Protein AF-A0A1X2HE19-F1 (afdb_monomer)

Radius of gyration: 23.93 Å; Cα contacts (8 Å, |Δi|>4): 903; chains: 1; bounding box: 71×48×70 Å

Solvent-accessible surface area (backbone atoms only — not comparable to full-atom values): 23958 Å² total; per-residue (Å²): 140,85,80,63,78,54,92,77,69,49,87,85,75,61,61,49,36,30,41,37,40,36,39,21,33,46,79,24,48,78,28,64,22,38,62,65,72,67,42,97,65,49,53,50,62,40,87,86,43,66,43,33,35,40,36,59,30,39,62,83,39,67,67,48,35,49,52,50,52,54,48,50,53,51,51,50,53,29,53,79,64,68,68,48,44,76,71,83,52,77,93,72,54,71,78,78,62,68,63,93,85,74,73,90,79,91,65,84,80,77,82,79,57,71,25,74,56,49,67,76,40,44,35,34,41,31,22,21,20,38,58,47,43,37,49,51,52,53,49,51,40,57,77,69,66,52,66,54,92,50,33,35,50,34,77,37,48,64,38,11,72,42,89,53,87,73,69,65,43,45,76,94,41,48,44,44,50,46,54,53,47,50,47,35,47,30,18,31,60,17,52,36,40,30,29,34,37,40,42,33,18,72,29,29,37,52,50,75,57,95,70,71,77,30,46,61,48,78,46,74,36,59,40,38,37,30,41,28,51,60,6,49,32,45,39,54,26,55,70,63,65,53,98,42,44,70,55,36,55,48,43,45,47,51,38,44,45,46,38,70,78,72,62,57,74,62,54,45,46,80,48,32,39,28,35,33,41,96,91,38,72,60,29,31,44,46,89,85,55,82,91,45,20,23,50,70,62,59,14,24,26,35,40,38,31,35,45,50,60,50,93,95,40,94,46,48,56,71,83,43,41,81,40,47,59,77,34,43,41,69,56,49,68,54,41,23,78,90,68,60,69,89,84,39,38,60,69,64,45,37,39,35,33,35,31,52,44,67,68,44,52,53,33,44,79,69,72,47,64,78,50,39,20,49,54,33,51,45,56,61,54,32,30,46,34,35,42,89,64,95,61,78,49,77,44,29,29,22,44,30,85,40,32,34,41,22,32,36,48,42,37,40,36,42,34,76,66,49,74,37,36,23,67,24,46,52,50,98,89,50,69,30,67,52,24,56,39,44,75,67,45,72,90,65,87,123

Structure (mmCIF, N/CA/C/O backbone):
data_AF-A0A1X2HE19-F1
#
_entry.id   AF-A0A1X2HE19-F1
#
loop_
_atom_site.group_PDB
_atom_site.id
_atom_site.type_symbol
_atom_site.label_atom_id
_atom_site.label_alt_id
_atom_site.label_comp_id
_atom_site.label_asym_id
_atom_site.label_entity_id
_atom_site.label_seq_id
_atom_site.pdbx_PDB_ins_code
_atom_site.Cartn_x
_atom_site.Cartn_y
_atom_site.Cartn_z
_atom_site.occupancy
_atom_site.B_iso_or_equiv
_atom_site.auth_seq_id
_atom_site.auth_comp_id
_atom_site.auth_asym_id
_atom_site.auth_atom_id
_atom_site.pdbx_PDB_model_num
ATOM 1 N N . MET A 1 1 ? -1.236 8.779 -35.792 1.00 37.88 1 MET A N 1
ATOM 2 C CA . MET A 1 1 ? 0.103 9.078 -35.243 1.00 37.88 1 MET A CA 1
ATOM 3 C C . MET A 1 1 ? 0.661 7.766 -34.725 1.00 37.88 1 MET A C 1
ATOM 5 O O . MET A 1 1 ? 0.104 7.228 -33.783 1.00 37.88 1 MET A O 1
ATOM 9 N N . GLY A 1 2 ? 1.610 7.169 -35.448 1.00 41.38 2 GLY A N 1
ATOM 10 C CA . GLY A 1 2 ? 2.007 5.766 -35.292 1.00 41.38 2 GLY A CA 1
ATOM 11 C C . GLY A 1 2 ? 3.521 5.604 -35.258 1.00 41.38 2 GLY A C 1
ATOM 12 O O . GLY A 1 2 ? 4.092 5.027 -36.173 1.00 41.38 2 GLY A O 1
ATOM 13 N N . THR A 1 3 ? 4.150 6.131 -34.211 1.00 40.62 3 THR A N 1
ATOM 14 C CA . THR A 1 3 ? 5.570 5.918 -33.880 1.00 40.62 3 THR A CA 1
ATOM 15 C C . THR A 1 3 ? 5.697 5.114 -32.587 1.00 40.62 3 THR A C 1
ATOM 17 O O . THR A 1 3 ? 6.531 5.402 -31.738 1.00 40.62 3 THR A O 1
ATOM 20 N N . SER A 1 4 ? 4.820 4.125 -32.402 1.00 49.97 4 SER A N 1
ATOM 21 C CA . SER A 1 4 ? 5.060 3.067 -31.424 1.00 49.97 4 SER A CA 1
ATOM 22 C C . SER A 1 4 ? 6.095 2.132 -32.042 1.00 49.97 4 SER A C 1
ATOM 24 O O . SER A 1 4 ? 5.917 1.712 -33.190 1.00 49.97 4 SER A O 1
ATOM 26 N N . VAL A 1 5 ? 7.177 1.848 -31.311 1.00 55.81 5 VAL A N 1
ATOM 27 C CA . VAL A 1 5 ? 8.105 0.763 -31.650 1.00 55.81 5 VAL A CA 1
ATOM 28 C C . VAL A 1 5 ? 7.246 -0.480 -31.842 1.00 55.81 5 VAL A C 1
ATOM 30 O O . VAL A 1 5 ? 6.635 -0.982 -30.898 1.00 55.81 5 VAL A O 1
ATOM 33 N N . ARG A 1 6 ? 7.100 -0.929 -33.092 1.00 59.41 6 ARG A N 1
ATOM 34 C CA . ARG A 1 6 ? 6.286 -2.107 -33.373 1.00 59.41 6 ARG A CA 1
ATOM 35 C C . ARG A 1 6 ? 6.985 -3.266 -32.683 1.00 59.41 6 ARG A C 1
ATOM 37 O O . ARG A 1 6 ? 8.125 -3.559 -33.013 1.00 59.41 6 ARG A O 1
ATOM 44 N N . LEU A 1 7 ? 6.278 -3.978 -31.806 1.00 58.81 7 LEU A N 1
ATOM 45 C CA . LEU A 1 7 ? 6.754 -5.235 -31.204 1.00 58.81 7 LEU A CA 1
ATOM 46 C C . LEU A 1 7 ? 7.235 -6.266 -32.248 1.00 58.81 7 LEU A C 1
ATOM 48 O O . LEU A 1 7 ? 7.835 -7.268 -31.883 1.00 58.81 7 LEU A O 1
ATOM 52 N N . GLN A 1 8 ? 6.938 -6.039 -33.531 1.00 55.69 8 GLN A N 1
ATOM 53 C CA . GLN A 1 8 ? 7.303 -6.871 -34.671 1.00 55.69 8 GLN A CA 1
ATOM 54 C C . GLN A 1 8 ? 8.644 -6.493 -35.326 1.00 55.69 8 GLN A C 1
ATOM 56 O O . GLN A 1 8 ? 9.183 -7.321 -36.056 1.00 55.69 8 GLN A O 1
ATOM 61 N N . ASP A 1 9 ? 9.212 -5.309 -35.064 1.00 53.31 9 ASP A N 1
ATOM 62 C CA . ASP A 1 9 ? 10.510 -4.893 -35.624 1.00 53.31 9 ASP A CA 1
ATOM 63 C C . ASP A 1 9 ? 11.651 -5.498 -34.784 1.00 53.31 9 ASP A C 1
ATOM 65 O O . ASP A 1 9 ? 12.297 -4.852 -33.961 1.00 53.31 9 ASP A O 1
ATOM 69 N N . THR A 1 10 ? 11.768 -6.828 -34.864 1.00 49.84 10 THR A N 1
ATOM 70 C CA . THR A 1 10 ? 12.533 -7.648 -33.906 1.00 49.84 10 THR A CA 1
ATOM 71 C C . THR A 1 10 ? 13.902 -8.105 -34.389 1.00 49.84 10 THR A C 1
ATOM 73 O O . THR A 1 10 ? 14.640 -8.697 -33.602 1.00 49.84 10 THR A O 1
ATOM 76 N N . GLU A 1 11 ? 14.239 -7.868 -35.655 1.00 53.44 11 GLU A N 1
ATOM 77 C CA . GLU A 1 11 ? 15.445 -8.439 -36.266 1.00 53.44 11 GLU A CA 1
ATOM 78 C C . GLU A 1 11 ? 16.654 -7.495 -36.215 1.00 53.44 11 GLU A C 1
ATOM 80 O O . GLU A 1 11 ? 17.788 -7.966 -36.204 1.00 53.44 11 GLU A O 1
ATOM 85 N N . THR A 1 12 ? 16.441 -6.179 -36.125 1.00 54.00 12 THR A N 1
ATOM 86 C CA . THR A 1 12 ? 17.505 -5.170 -36.286 1.00 54.00 12 THR A CA 1
ATOM 87 C C . THR A 1 12 ? 17.954 -4.498 -34.985 1.00 54.00 12 THR A C 1
ATOM 89 O O . THR A 1 12 ? 19.130 -4.167 -34.869 1.00 54.00 12 THR A O 1
ATOM 92 N N . GLU A 1 13 ? 17.081 -4.335 -33.980 1.00 58.00 13 GLU A N 1
ATOM 93 C CA . GLU A 1 13 ? 17.394 -3.570 -32.749 1.00 58.00 13 GLU A CA 1
ATOM 94 C C . GLU A 1 13 ? 17.429 -4.397 -31.447 1.00 58.00 13 GLU A C 1
ATOM 96 O O . GLU A 1 13 ? 17.507 -3.841 -30.351 1.00 58.00 13 GLU A O 1
ATOM 101 N N . GLY A 1 14 ? 17.401 -5.730 -31.525 1.00 74.81 14 GLY A N 1
ATOM 102 C CA . GLY A 1 14 ? 17.347 -6.606 -30.347 1.00 74.81 14 GLY A CA 1
ATOM 103 C C . GLY A 1 14 ? 15.994 -6.533 -29.625 1.00 74.81 14 GLY A C 1
ATOM 104 O O . GLY A 1 14 ? 15.324 -5.501 -29.598 1.00 74.81 14 GLY A O 1
ATOM 105 N N . ARG A 1 15 ? 15.526 -7.648 -29.062 1.00 82.75 15 ARG A N 1
ATOM 106 C CA . ARG A 1 15 ? 14.266 -7.679 -28.299 1.00 82.75 15 ARG A CA 1
ATOM 107 C C . ARG A 1 15 ? 14.507 -7.172 -26.872 1.00 82.75 15 ARG A C 1
ATOM 109 O O . ARG A 1 15 ? 15.543 -7.517 -26.305 1.00 82.75 15 ARG A O 1
ATOM 116 N N . PRO A 1 16 ? 13.579 -6.402 -26.275 1.00 92.38 16 PRO A N 1
ATOM 117 C CA . PRO A 1 16 ? 13.706 -6.036 -24.875 1.00 92.38 16 PRO A CA 1
ATOM 118 C C . PRO A 1 16 ? 13.546 -7.288 -24.006 1.00 92.38 16 PRO A C 1
ATOM 120 O O . PRO A 1 16 ? 12.752 -8.186 -24.311 1.00 92.38 16 PRO A O 1
ATOM 123 N N . SER A 1 17 ? 14.320 -7.332 -22.927 1.00 93.56 17 SER A N 1
ATOM 124 C CA . SER A 1 17 ? 14.282 -8.406 -21.932 1.00 93.56 17 SER A CA 1
ATOM 125 C C . SER A 1 17 ? 13.536 -7.981 -20.668 1.00 93.56 17 SER A C 1
ATOM 127 O O . SER A 1 17 ? 13.131 -8.846 -19.897 1.00 93.56 17 SER A O 1
ATOM 129 N N . ILE A 1 18 ? 13.365 -6.672 -20.447 1.00 96.00 18 ILE A N 1
ATOM 130 C CA . ILE A 1 18 ? 12.625 -6.095 -19.321 1.00 96.00 18 ILE A CA 1
ATOM 131 C C . ILE A 1 18 ? 11.594 -5.099 -19.852 1.00 96.00 18 ILE A C 1
ATOM 133 O O . ILE A 1 18 ? 11.911 -4.248 -20.683 1.00 96.00 18 ILE A O 1
ATOM 137 N N . TYR A 1 19 ? 10.378 -5.183 -19.326 1.00 97.69 19 TYR A N 1
ATOM 138 C CA . TYR A 1 19 ? 9.265 -4.289 -19.619 1.00 97.69 19 TYR A CA 1
ATOM 139 C C . TYR A 1 19 ? 8.879 -3.547 -18.344 1.00 97.69 19 TYR A C 1
ATOM 141 O O . TYR A 1 19 ? 8.561 -4.166 -17.328 1.00 97.69 19 TYR A O 1
ATOM 149 N N . LEU A 1 20 ? 8.924 -2.220 -18.405 1.00 97.56 20 LEU A N 1
ATOM 150 C CA . LEU A 1 20 ? 8.573 -1.312 -17.327 1.00 97.56 20 LEU A CA 1
ATOM 151 C C . LEU A 1 20 ? 7.322 -0.520 -17.710 1.00 97.56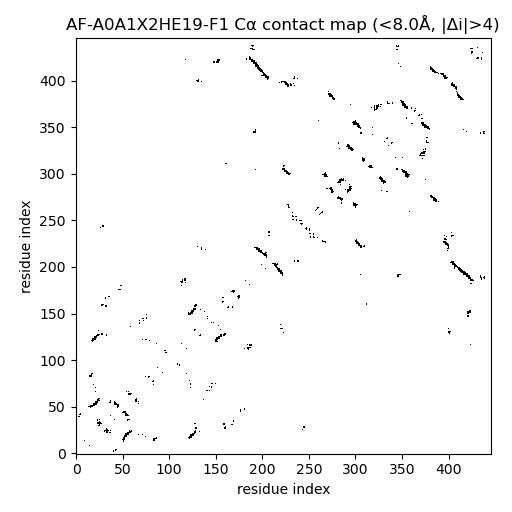 20 LEU A C 1
ATOM 153 O O . LEU A 1 20 ? 7.382 0.361 -18.559 1.00 97.56 20 LEU A O 1
ATOM 157 N N . PHE A 1 21 ? 6.216 -0.796 -17.032 1.00 98.19 21 PHE A N 1
ATOM 158 C CA . PHE A 1 21 ? 4.960 -0.066 -17.161 1.00 98.19 21 PHE A CA 1
ATOM 159 C C . PHE A 1 21 ? 4.840 0.947 -16.025 1.00 98.19 21 PHE A C 1
ATOM 161 O O . PHE A 1 21 ? 4.931 0.576 -14.858 1.00 98.19 21 PHE A O 1
ATOM 168 N N . ILE A 1 22 ? 4.619 2.221 -16.334 1.00 96.94 22 ILE A N 1
ATOM 169 C CA . ILE A 1 22 ? 4.455 3.291 -15.348 1.00 96.94 22 ILE A CA 1
ATOM 170 C C . ILE A 1 22 ? 3.035 3.841 -15.455 1.00 96.94 22 ILE A C 1
ATOM 172 O O . ILE A 1 22 ? 2.720 4.596 -16.371 1.00 96.94 22 ILE A O 1
ATOM 176 N N . PHE A 1 23 ? 2.184 3.510 -14.487 1.00 97.19 23 PHE A N 1
ATOM 177 C CA . PHE A 1 23 ? 0.849 4.090 -14.368 1.00 97.19 23 PHE A CA 1
ATOM 178 C C . PHE A 1 23 ? 0.913 5.377 -13.555 1.00 97.19 23 PHE A C 1
ATOM 180 O O . PHE A 1 23 ? 1.216 5.375 -12.359 1.00 97.19 23 PHE A O 1
ATOM 187 N N . VAL A 1 24 ? 0.614 6.491 -14.207 1.00 95.25 24 VAL A N 1
ATOM 188 C CA . VAL A 1 24 ? 0.757 7.831 -13.653 1.00 95.25 24 VAL A CA 1
ATOM 189 C C . VAL A 1 24 ? -0.608 8.420 -13.340 1.00 95.25 24 VAL A C 1
ATOM 191 O O . VAL A 1 24 ? -1.510 8.430 -14.176 1.00 95.25 24 VAL A O 1
ATOM 194 N N . ASN A 1 25 ? -0.741 8.981 -12.140 1.00 93.25 25 ASN A N 1
ATOM 195 C CA . ASN A 1 25 ? -1.848 9.861 -11.796 1.00 93.25 25 ASN A CA 1
ATOM 196 C C . ASN A 1 25 ? -1.410 11.324 -11.984 1.00 93.25 25 ASN A C 1
ATOM 198 O O . ASN A 1 25 ? -0.738 11.876 -11.103 1.00 93.25 25 ASN A O 1
ATOM 202 N N . PRO A 1 26 ? -1.810 11.998 -13.081 1.00 91.56 26 PRO A N 1
ATOM 203 C CA . PRO A 1 26 ? -1.364 13.361 -13.374 1.00 91.56 26 PRO A CA 1
ATOM 204 C C . PRO A 1 26 ? -1.900 14.400 -12.375 1.00 91.56 26 PRO A C 1
ATOM 206 O O . PRO A 1 26 ? -1.439 15.541 -12.354 1.00 91.56 26 PRO A O 1
ATOM 209 N N . LEU A 1 27 ? -2.867 14.028 -11.528 1.00 88.00 27 LEU A N 1
ATOM 210 C CA . LEU A 1 27 ? -3.454 14.897 -10.508 1.00 88.00 27 LEU A CA 1
ATOM 211 C C . LEU A 1 27 ? -2.837 14.703 -9.114 1.00 88.00 27 LEU A C 1
ATOM 213 O O . LEU A 1 27 ? -3.193 15.439 -8.188 1.00 88.00 27 LEU A O 1
ATOM 217 N N . SER A 1 28 ? -1.932 13.735 -8.946 1.00 83.62 28 SER A N 1
ATOM 218 C CA . SER A 1 28 ? -1.296 13.452 -7.659 1.00 83.62 28 SER A CA 1
ATOM 219 C C . SER A 1 28 ? -0.286 14.534 -7.255 1.00 83.62 28 SER A C 1
ATOM 221 O O . SER A 1 28 ? 0.379 15.129 -8.101 1.00 83.62 28 SER A O 1
ATOM 223 N N . GLY A 1 29 ? -0.151 14.783 -5.947 1.00 77.06 29 GLY A N 1
ATOM 224 C CA . GLY A 1 29 ? 0.888 15.650 -5.381 1.00 77.06 29 GLY A CA 1
ATOM 225 C C . GLY A 1 29 ? 0.922 17.074 -5.960 1.00 77.06 29 GLY A C 1
ATOM 226 O O . GLY A 1 29 ? -0.036 17.844 -5.851 1.00 77.06 29 GLY A O 1
ATOM 227 N N . ASP A 1 30 ? 2.071 17.451 -6.521 1.00 75.50 30 ASP A N 1
ATOM 228 C CA . ASP A 1 30 ? 2.315 18.702 -7.253 1.00 75.50 30 ASP A CA 1
ATOM 229 C C . ASP A 1 30 ? 2.102 18.572 -8.770 1.00 75.50 30 ASP A C 1
ATOM 231 O O . ASP A 1 30 ? 2.452 19.488 -9.511 1.00 75.50 30 ASP A O 1
ATOM 235 N N . ARG A 1 31 ? 1.459 17.484 -9.213 1.00 85.38 31 ARG A N 1
ATOM 236 C CA . ARG A 1 31 ? 1.156 17.161 -10.612 1.00 85.38 31 ARG A CA 1
ATOM 237 C C . ARG A 1 31 ? 2.386 16.910 -11.479 1.00 85.38 31 ARG A C 1
ATOM 239 O O . ARG A 1 31 ? 2.287 17.006 -12.696 1.00 85.38 31 ARG A O 1
ATOM 246 N N . LYS A 1 32 ? 3.520 16.524 -10.889 1.00 83.50 32 LYS A N 1
ATOM 247 C CA . LYS A 1 32 ? 4.721 16.118 -11.645 1.00 83.50 32 LYS A CA 1
ATOM 248 C C . LYS A 1 32 ? 4.478 14.969 -12.616 1.00 83.50 32 LYS A C 1
ATOM 250 O O . LYS A 1 32 ? 5.073 14.937 -13.684 1.00 83.50 32 LYS A O 1
ATOM 255 N N . GLY A 1 33 ? 3.550 14.070 -12.288 1.00 87.62 33 GLY A N 1
ATOM 256 C CA . GLY A 1 33 ? 3.113 13.025 -13.210 1.00 87.62 33 GLY A CA 1
ATOM 257 C C . GLY A 1 33 ? 2.524 13.562 -14.522 1.00 87.62 33 GLY A C 1
ATOM 258 O O . GLY A 1 33 ? 2.581 12.883 -15.539 1.00 87.62 33 GLY A O 1
ATOM 259 N N . SER A 1 34 ? 2.009 14.796 -14.540 1.00 90.56 34 SER A N 1
ATOM 260 C CA . SER A 1 34 ? 1.497 15.415 -15.764 1.00 90.56 34 SER A CA 1
ATOM 261 C C . SER A 1 34 ? 2.574 15.502 -16.844 1.00 90.56 34 SER A C 1
ATOM 263 O O . SER A 1 34 ? 2.266 15.260 -18.005 1.00 90.56 34 SER A O 1
ATOM 265 N N . ASP A 1 35 ? 3.826 15.790 -16.489 1.00 90.38 35 ASP A N 1
ATOM 266 C CA . ASP A 1 35 ? 4.897 15.947 -17.477 1.00 90.38 35 ASP A CA 1
ATOM 267 C C . ASP A 1 35 ? 5.185 14.629 -18.218 1.00 90.38 35 ASP A C 1
ATOM 269 O O . ASP A 1 35 ? 5.453 14.649 -19.417 1.00 90.38 35 ASP A O 1
ATOM 273 N N . LEU A 1 36 ? 5.044 13.483 -17.538 1.00 91.62 36 LEU A N 1
ATOM 274 C CA . LEU A 1 36 ? 5.184 12.151 -18.140 1.00 91.62 36 LEU A CA 1
ATOM 275 C C . LEU A 1 36 ? 4.089 11.878 -19.181 1.00 91.62 36 LEU A C 1
ATOM 277 O O . LEU A 1 36 ? 4.380 11.446 -20.293 1.00 91.62 36 LEU A O 1
ATOM 281 N N . ILE A 1 37 ? 2.833 12.191 -18.854 1.00 94.94 37 ILE A N 1
ATOM 282 C CA . ILE A 1 37 ? 1.692 11.934 -19.750 1.00 94.94 37 ILE A CA 1
ATOM 283 C C . ILE A 1 37 ? 1.721 12.824 -21.004 1.00 94.94 37 ILE A C 1
ATOM 285 O O . ILE A 1 37 ? 1.173 12.458 -22.039 1.00 94.94 37 ILE A O 1
ATOM 289 N N . HIS A 1 38 ? 2.388 13.980 -20.951 1.00 93.88 38 HIS A N 1
ATOM 290 C CA . HIS A 1 38 ? 2.512 14.884 -22.102 1.00 93.88 38 HIS A CA 1
ATOM 291 C C . HIS A 1 38 ? 3.786 14.655 -22.926 1.00 93.88 38 HIS A C 1
ATOM 293 O O . HIS A 1 38 ? 4.070 15.435 -23.840 1.00 93.88 38 HIS A O 1
ATOM 299 N N . LEU A 1 39 ? 4.561 13.604 -22.636 1.00 92.94 39 LEU A N 1
ATOM 300 C CA . LEU A 1 39 ? 5.693 13.242 -23.479 1.00 92.94 39 LEU A CA 1
ATOM 301 C C . LEU A 1 39 ? 5.219 12.930 -24.909 1.00 92.94 39 LEU A C 1
ATOM 303 O O . LEU A 1 39 ? 4.229 12.214 -25.086 1.00 92.94 39 LEU A O 1
ATOM 307 N N . PRO A 1 40 ? 5.940 13.398 -25.947 1.00 92.56 40 PRO A N 1
ATOM 308 C CA . PRO A 1 40 ? 5.617 13.069 -27.337 1.00 92.56 40 PRO A CA 1
ATOM 309 C C . PRO A 1 40 ? 5.687 11.567 -27.648 1.00 92.56 40 PRO A C 1
ATOM 311 O O . PRO A 1 40 ? 5.136 11.117 -28.650 1.00 92.56 40 PRO A O 1
ATOM 314 N N . ILE A 1 41 ? 6.405 10.806 -26.817 1.00 91.25 41 ILE A N 1
ATOM 315 C CA . ILE A 1 41 ? 6.626 9.369 -26.952 1.00 91.25 41 ILE A CA 1
ATOM 316 C C . ILE A 1 41 ? 6.348 8.728 -25.590 1.00 91.25 41 ILE A C 1
ATOM 318 O O . ILE A 1 41 ? 7.021 9.050 -24.615 1.00 91.25 41 ILE A O 1
ATOM 322 N N . GLN A 1 42 ? 5.375 7.816 -25.545 1.00 94.56 42 GLN A N 1
ATOM 323 C CA . GLN A 1 42 ? 4.987 7.071 -24.336 1.00 94.56 42 GLN A CA 1
ATOM 324 C C . GLN A 1 42 ? 5.595 5.657 -24.285 1.00 94.56 42 GLN A C 1
ATOM 326 O O . GLN A 1 42 ? 5.489 4.983 -23.270 1.00 94.56 42 GLN A O 1
ATOM 331 N N . HIS A 1 43 ? 6.233 5.215 -25.377 1.00 94.50 43 HIS A N 1
ATOM 332 C CA . HIS A 1 43 ? 6.841 3.891 -25.529 1.00 94.50 43 HIS A CA 1
ATOM 333 C C . HIS A 1 43 ? 8.257 4.068 -26.069 1.00 94.50 43 HIS A C 1
ATOM 335 O O . HIS A 1 43 ? 8.434 4.464 -27.224 1.00 94.50 43 HIS A O 1
ATOM 341 N N . PHE A 1 44 ? 9.268 3.811 -25.249 1.00 94.31 44 PHE A N 1
ATOM 342 C CA . PHE A 1 44 ? 10.662 4.013 -25.639 1.00 94.31 44 PHE A CA 1
ATOM 343 C C . PHE A 1 44 ? 11.590 3.043 -24.914 1.00 94.31 44 PHE A C 1
ATOM 345 O O . PHE A 1 44 ? 11.208 2.382 -23.951 1.00 94.31 44 PHE A O 1
ATOM 352 N N . ARG A 1 45 ? 12.831 2.952 -25.390 1.00 92.69 45 ARG A N 1
ATOM 353 C CA . ARG A 1 45 ? 13.902 2.217 -24.716 1.00 92.69 45 ARG A CA 1
ATOM 354 C C . ARG A 1 45 ? 14.864 3.186 -24.060 1.00 92.69 45 ARG A C 1
ATOM 356 O O . ARG A 1 45 ? 15.071 4.292 -24.562 1.00 92.69 45 ARG A O 1
ATOM 363 N N . LEU A 1 46 ? 15.455 2.762 -22.952 1.00 91.38 46 LEU A N 1
ATOM 364 C CA . LEU A 1 46 ? 16.500 3.541 -22.298 1.00 91.38 46 LEU A CA 1
ATOM 365 C C . LEU A 1 46 ? 17.797 3.432 -23.097 1.00 91.38 46 LEU A C 1
ATOM 367 O O . LEU A 1 46 ? 18.157 2.360 -23.578 1.00 91.38 46 LEU A O 1
ATOM 371 N N . ARG A 1 47 ? 18.526 4.541 -23.221 1.00 89.56 47 ARG A N 1
ATOM 372 C CA . ARG A 1 47 ? 19.803 4.572 -23.940 1.00 89.56 47 ARG A CA 1
ATOM 373 C C . ARG A 1 47 ? 20.878 3.824 -23.156 1.00 89.56 47 ARG A C 1
ATOM 375 O O . ARG A 1 47 ? 21.676 3.106 -23.749 1.00 89.56 47 ARG A O 1
ATOM 382 N N . ARG A 1 48 ? 20.895 3.993 -21.830 1.00 88.38 48 ARG A N 1
ATOM 383 C CA . ARG A 1 48 ? 21.820 3.311 -20.907 1.00 88.38 48 ARG A CA 1
ATOM 384 C C . ARG A 1 48 ? 21.453 1.843 -20.700 1.00 88.38 48 ARG A C 1
ATOM 386 O O . ARG A 1 48 ? 22.332 1.021 -20.480 1.00 88.38 48 ARG A O 1
ATOM 393 N N . LEU A 1 49 ? 20.170 1.505 -20.820 1.00 89.94 49 LEU A N 1
ATOM 394 C CA . LEU A 1 49 ? 19.650 0.153 -20.622 1.00 89.94 49 LEU A CA 1
ATOM 395 C C . LEU A 1 49 ? 18.776 -0.266 -21.821 1.00 89.94 49 LEU A C 1
ATOM 397 O O . LEU A 1 49 ? 17.555 -0.336 -21.690 1.00 89.94 49 LEU A O 1
ATOM 401 N N . PRO A 1 50 ? 19.367 -0.569 -22.994 1.00 90.00 50 PRO A N 1
ATOM 402 C CA . PRO A 1 50 ? 18.610 -0.833 -24.226 1.00 90.00 50 PRO A CA 1
ATOM 403 C C . PRO A 1 50 ? 17.728 -2.089 -24.164 1.00 90.00 50 PRO A C 1
ATOM 405 O O . PRO A 1 50 ? 16.801 -2.241 -24.955 1.00 90.00 50 PRO A O 1
ATOM 408 N N . LEU A 1 51 ? 17.990 -2.977 -23.203 1.00 91.12 51 LEU A N 1
ATOM 409 C CA . LEU A 1 51 ? 17.175 -4.154 -22.890 1.00 91.12 51 LEU A CA 1
ATOM 410 C C . LEU A 1 51 ? 15.889 -3.819 -22.107 1.00 91.12 51 LEU A C 1
ATOM 412 O O . LEU A 1 51 ? 15.067 -4.714 -21.903 1.00 91.12 51 LEU A O 1
ATOM 416 N N . VAL A 1 52 ? 15.706 -2.565 -21.681 1.00 94.62 52 VAL A N 1
ATOM 417 C CA . VAL A 1 52 ? 14.545 -2.090 -20.920 1.00 94.62 52 VAL A CA 1
ATOM 418 C C . VAL A 1 52 ? 13.638 -1.262 -21.825 1.00 94.62 52 VAL A C 1
ATOM 420 O O . VAL A 1 52 ? 14.030 -0.202 -22.320 1.00 94.62 52 VAL A O 1
ATOM 423 N N . GLN A 1 53 ? 12.409 -1.735 -22.012 1.00 96.06 53 GLN A N 1
ATOM 424 C CA . GLN A 1 53 ? 11.331 -0.988 -22.652 1.00 96.06 53 GLN A CA 1
ATOM 425 C C . GLN A 1 53 ? 10.465 -0.327 -21.582 1.00 96.06 53 GLN A C 1
ATOM 427 O O . GLN A 1 53 ? 10.003 -0.997 -20.664 1.00 96.06 53 GLN A O 1
ATOM 432 N N . VAL A 1 54 ? 10.244 0.978 -21.715 1.00 96.81 54 VAL A N 1
ATOM 433 C CA . VAL A 1 54 ? 9.399 1.775 -20.826 1.00 96.81 54 VAL A CA 1
ATOM 434 C C . VAL A 1 54 ? 8.106 2.130 -21.550 1.00 96.81 54 VAL A C 1
ATOM 436 O O . VAL A 1 54 ? 8.142 2.627 -22.678 1.00 96.81 54 VAL A O 1
ATOM 439 N N . GLU A 1 55 ? 6.981 1.896 -20.882 1.00 97.56 55 GLU A N 1
ATOM 440 C CA . GLU A 1 55 ? 5.639 2.297 -21.297 1.00 97.56 55 GLU A CA 1
ATOM 441 C C . GLU A 1 55 ? 4.999 3.130 -20.183 1.00 97.56 55 GLU A C 1
ATOM 443 O O . GLU A 1 55 ? 5.052 2.763 -19.009 1.00 97.56 55 GLU A O 1
ATOM 448 N N . ILE A 1 56 ? 4.434 4.281 -20.531 1.00 96.94 56 ILE A N 1
ATOM 449 C CA . ILE A 1 56 ? 3.824 5.215 -19.582 1.00 96.94 56 ILE A CA 1
ATOM 450 C C . ILE A 1 56 ? 2.334 5.324 -19.907 1.00 96.94 56 ILE A C 1
ATOM 452 O O . ILE A 1 56 ? 1.967 5.579 -21.051 1.00 96.94 56 ILE A O 1
ATOM 456 N N . HIS A 1 57 ? 1.493 5.170 -18.884 1.00 97.69 57 HIS A N 1
ATOM 457 C CA . HIS A 1 57 ? 0.036 5.177 -19.010 1.00 97.69 57 HIS A CA 1
ATOM 458 C C . HIS A 1 57 ? -0.607 6.136 -18.011 1.00 97.69 57 HIS A C 1
ATOM 460 O O . HIS A 1 57 ? -0.237 6.189 -16.835 1.00 97.69 57 HIS A O 1
ATOM 466 N N . ASN A 1 58 ? -1.622 6.871 -18.448 1.00 96.75 58 ASN A N 1
ATOM 467 C CA . ASN A 1 58 ? -2.458 7.699 -17.592 1.00 96.75 58 ASN A CA 1
ATOM 468 C C . ASN A 1 58 ? -3.551 6.856 -16.927 1.00 96.75 58 ASN A C 1
ATOM 470 O O . ASN A 1 58 ? -4.508 6.436 -17.566 1.00 96.75 58 ASN A O 1
ATOM 474 N N . ILE A 1 59 ? -3.472 6.679 -15.607 1.00 96.31 59 ILE A N 1
ATOM 475 C CA . ILE A 1 59 ? -4.442 5.861 -14.859 1.00 96.31 59 ILE A CA 1
ATOM 476 C C . ILE A 1 59 ? -5.865 6.454 -14.846 1.00 96.31 59 ILE A C 1
ATOM 478 O O . ILE A 1 59 ? -6.844 5.750 -14.584 1.00 96.31 59 ILE A O 1
ATOM 482 N N . LEU A 1 60 ? -5.988 7.762 -15.093 1.00 94.50 60 LEU A N 1
ATOM 483 C CA . LEU A 1 60 ? -7.272 8.462 -1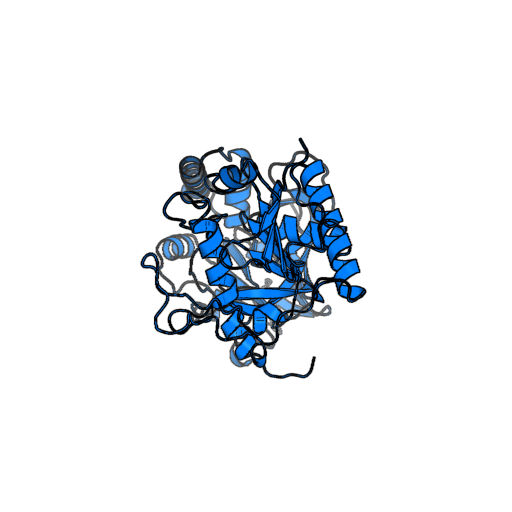5.123 1.00 94.50 60 LEU A CA 1
ATOM 484 C C . LEU A 1 60 ? -7.927 8.439 -16.509 1.00 94.50 60 LEU A C 1
ATOM 486 O O . LEU A 1 60 ? -9.106 8.771 -16.611 1.00 94.50 60 LEU A O 1
ATOM 490 N N . ASP A 1 61 ? -7.181 8.068 -17.551 1.00 96.25 61 ASP A N 1
ATOM 491 C CA . ASP A 1 61 ? -7.710 7.838 -18.891 1.00 96.25 61 ASP A CA 1
ATOM 492 C C . ASP A 1 61 ? -8.070 6.355 -19.019 1.00 96.25 61 ASP A C 1
ATOM 494 O O . ASP A 1 61 ? -7.207 5.483 -18.971 1.00 96.25 61 ASP A O 1
ATOM 498 N N . GLU A 1 62 ? -9.363 6.057 -19.124 1.00 96.12 62 GLU A N 1
ATOM 499 C CA . GLU A 1 62 ? -9.859 4.681 -19.175 1.00 96.12 62 GLU A CA 1
ATOM 500 C C . GLU A 1 62 ? -9.323 3.902 -20.381 1.00 96.12 62 GLU A C 1
ATOM 502 O O . GLU A 1 62 ? -9.012 2.718 -20.242 1.00 96.12 62 GLU A O 1
ATOM 507 N N . GLN A 1 63 ? -9.168 4.560 -21.533 1.00 97.31 63 GLN A N 1
ATOM 508 C CA . GLN A 1 63 ? -8.693 3.914 -22.750 1.00 97.31 63 GLN A CA 1
ATOM 509 C C . GLN A 1 63 ? -7.196 3.606 -22.660 1.00 97.31 63 GLN A C 1
ATOM 511 O O . GLN A 1 63 ? -6.782 2.493 -22.979 1.00 97.31 63 GLN A O 1
ATOM 516 N N . ASP A 1 64 ? -6.389 4.569 -22.211 1.00 97.25 64 ASP A N 1
ATOM 517 C CA . ASP A 1 64 ? -4.941 4.378 -22.051 1.00 97.25 64 ASP A CA 1
ATOM 518 C C . ASP A 1 64 ? -4.627 3.356 -20.947 1.00 97.25 64 ASP A C 1
ATOM 520 O O . ASP A 1 64 ? -3.808 2.453 -21.123 1.00 97.25 64 ASP A O 1
ATOM 524 N N . ARG A 1 65 ? -5.365 3.415 -19.833 1.00 96.81 65 ARG A N 1
ATOM 525 C CA . ARG A 1 65 ? -5.282 2.422 -18.759 1.00 96.81 65 ARG A CA 1
ATOM 526 C C . ARG A 1 65 ? -5.591 1.009 -19.254 1.00 96.81 65 ARG A C 1
ATOM 528 O O . ARG A 1 65 ? -4.835 0.093 -18.937 1.00 96.81 65 ARG A O 1
ATOM 535 N N . ALA A 1 66 ? -6.676 0.824 -20.010 1.00 97.06 66 ALA A N 1
ATOM 536 C CA . ALA A 1 66 ? -7.031 -0.478 -20.577 1.00 97.06 66 ALA A CA 1
ATOM 537 C C . ALA A 1 66 ? -5.951 -0.980 -21.548 1.00 97.06 66 ALA A C 1
ATOM 539 O O . ALA A 1 66 ? -5.527 -2.130 -21.449 1.00 97.06 66 ALA A O 1
ATOM 540 N N . ALA A 1 67 ? -5.430 -0.101 -22.410 1.00 97.12 67 ALA A N 1
ATOM 541 C CA . ALA A 1 67 ? -4.346 -0.441 -23.328 1.00 97.12 67 ALA A CA 1
ATOM 542 C C . ALA A 1 67 ? -3.072 -0.895 -22.590 1.00 97.12 67 ALA A C 1
ATOM 544 O O . ALA A 1 67 ? -2.447 -1.875 -22.998 1.00 97.12 67 ALA A O 1
ATOM 545 N N . GLY A 1 68 ? -2.702 -0.236 -21.487 1.00 97.50 68 GLY A N 1
ATOM 546 C CA . GLY A 1 68 ? -1.580 -0.660 -20.645 1.00 97.50 68 GLY A CA 1
ATOM 547 C C . GLY A 1 68 ? -1.785 -2.047 -20.030 1.00 97.50 68 GLY A C 1
ATOM 548 O O . GLY A 1 68 ? -0.869 -2.869 -20.028 1.00 97.50 68 GLY A O 1
ATOM 549 N N . MET A 1 69 ? -3.003 -2.355 -19.579 1.00 98.19 69 MET A N 1
ATOM 550 C CA . MET A 1 69 ? -3.337 -3.675 -19.031 1.00 98.19 69 MET A CA 1
ATOM 551 C C . MET A 1 69 ? -3.321 -4.784 -20.090 1.00 98.19 69 MET A C 1
ATOM 553 O O . MET A 1 69 ? -2.762 -5.854 -19.845 1.00 98.19 69 MET A O 1
ATOM 557 N N . GLU A 1 70 ? -3.845 -4.521 -21.289 1.00 97.62 70 GLU A N 1
ATOM 558 C CA . GLU A 1 70 ? -3.753 -5.451 -22.424 1.00 97.62 70 GLU A CA 1
ATOM 559 C C . GLU A 1 70 ? -2.290 -5.746 -22.794 1.00 97.62 70 GLU A C 1
ATOM 561 O O . GLU A 1 70 ? -1.929 -6.887 -23.101 1.00 97.62 70 GLU A O 1
ATOM 566 N N . ARG A 1 71 ? -1.416 -4.730 -22.738 1.00 97.75 71 ARG A N 1
ATOM 567 C CA . ARG A 1 71 ? 0.025 -4.903 -22.970 1.00 97.75 71 ARG A CA 1
ATOM 568 C C . ARG A 1 71 ? 0.682 -5.751 -21.892 1.00 97.75 71 ARG A C 1
ATOM 570 O O . ARG A 1 71 ? 1.453 -6.642 -22.242 1.00 97.75 71 ARG A O 1
ATOM 577 N N . ILE A 1 72 ? 0.352 -5.529 -20.622 1.00 98.06 72 ILE A N 1
ATOM 578 C CA . ILE A 1 72 ? 0.838 -6.350 -19.506 1.00 98.06 72 ILE A CA 1
ATOM 579 C C . ILE A 1 72 ? 0.466 -7.821 -19.713 1.00 98.06 72 ILE A C 1
ATOM 581 O O . ILE A 1 72 ? 1.354 -8.669 -19.697 1.00 98.06 72 ILE A O 1
ATOM 585 N N . GLN A 1 73 ? -0.800 -8.127 -20.008 1.00 98.06 73 GLN A N 1
ATOM 586 C CA . GLN A 1 73 ? -1.253 -9.505 -20.250 1.00 98.06 73 GLN A CA 1
ATOM 587 C C . GLN A 1 73 ? -0.570 -10.144 -21.471 1.00 98.06 73 GLN A C 1
ATOM 589 O O . GLN A 1 73 ? -0.214 -11.326 -21.458 1.00 98.06 73 GLN A O 1
ATOM 594 N N . LEU A 1 74 ? -0.339 -9.367 -22.537 1.00 97.06 74 LEU A N 1
ATOM 595 C CA . LEU A 1 74 ? 0.416 -9.839 -23.696 1.00 97.06 74 LEU A CA 1
ATOM 596 C C . LEU A 1 74 ? 1.848 -10.221 -23.301 1.00 97.06 74 LEU A C 1
ATOM 598 O O . LEU A 1 74 ? 2.288 -11.325 -23.628 1.00 97.06 74 LEU A O 1
ATOM 602 N N . ILE A 1 75 ? 2.564 -9.343 -22.594 1.00 97.00 75 ILE A N 1
ATOM 603 C CA . ILE A 1 75 ? 3.935 -9.609 -22.143 1.00 97.00 75 ILE A CA 1
ATOM 604 C C . ILE A 1 75 ? 3.971 -10.787 -21.172 1.00 97.00 75 ILE A C 1
ATOM 606 O O . ILE A 1 75 ? 4.804 -11.674 -21.339 1.00 97.00 75 ILE A O 1
ATOM 610 N N . GLU A 1 76 ? 3.034 -10.869 -20.232 1.00 97.31 76 GLU A N 1
ATOM 611 C CA . GLU A 1 76 ? 2.882 -12.009 -19.329 1.00 97.31 76 GLU A CA 1
ATOM 612 C C . GLU A 1 76 ? 2.757 -13.330 -20.106 1.00 97.31 76 GLU A C 1
ATOM 614 O O . GLU A 1 76 ? 3.491 -14.286 -19.845 1.00 97.31 76 GLU A O 1
ATOM 619 N N . SER A 1 77 ? 1.896 -13.373 -21.130 1.00 97.44 77 SER A N 1
ATOM 620 C CA . SER A 1 77 ? 1.735 -14.553 -21.989 1.00 97.44 77 SER A CA 1
ATOM 621 C C . SER A 1 77 ? 3.016 -14.900 -22.761 1.00 97.44 77 SER A C 1
ATOM 623 O O . SER A 1 77 ? 3.325 -16.076 -22.978 1.00 97.44 77 SER A O 1
ATOM 625 N N . MET A 1 78 ? 3.798 -13.888 -23.155 1.00 96.19 78 MET A N 1
ATOM 626 C CA . MET A 1 78 ? 5.089 -14.077 -23.812 1.00 96.19 78 MET A CA 1
ATOM 627 C C . MET A 1 78 ? 6.138 -14.622 -22.843 1.00 96.19 78 MET A C 1
ATOM 629 O O . MET A 1 78 ? 6.906 -15.493 -23.247 1.00 96.19 78 MET A O 1
ATOM 633 N N . ILE A 1 79 ? 6.163 -14.156 -21.591 1.00 95.19 79 ILE A N 1
ATOM 634 C CA . ILE A 1 79 ? 7.061 -14.661 -20.544 1.00 95.19 79 ILE A CA 1
ATOM 635 C C . ILE A 1 79 ? 6.729 -16.127 -20.254 1.00 95.19 79 ILE A C 1
ATOM 637 O O . ILE A 1 79 ? 7.602 -16.986 -20.374 1.00 95.19 79 ILE A O 1
ATOM 641 N N . LYS A 1 80 ? 5.451 -16.436 -19.994 1.00 95.88 80 LYS A N 1
ATOM 642 C CA . LYS A 1 80 ? 4.963 -17.807 -19.754 1.00 95.88 80 LYS A CA 1
ATOM 643 C C . LYS A 1 80 ? 5.255 -18.748 -20.929 1.00 95.88 80 LYS A C 1
ATOM 645 O O . LYS A 1 80 ? 5.521 -19.928 -20.729 1.00 95.88 80 LYS A O 1
ATOM 650 N N . GLY A 1 81 ? 5.244 -18.227 -22.156 1.00 97.00 81 GLY A N 1
ATOM 651 C CA . GLY A 1 81 ? 5.588 -18.971 -23.368 1.00 97.00 81 GLY A CA 1
ATOM 652 C C . GLY A 1 81 ? 7.079 -19.005 -23.727 1.00 97.00 81 GLY A C 1
ATOM 653 O O . GLY A 1 81 ? 7.402 -19.514 -24.800 1.00 97.00 81 GLY A O 1
ATOM 654 N N . GLY A 1 82 ? 7.974 -18.422 -22.918 1.00 94.75 82 GLY A N 1
ATOM 655 C CA . GLY A 1 82 ? 9.413 -18.351 -23.211 1.00 94.75 82 GLY A CA 1
ATOM 656 C C . GLY A 1 82 ? 9.763 -17.540 -24.468 1.00 94.75 82 GLY A C 1
ATOM 657 O O . GLY A 1 82 ? 10.776 -17.793 -25.113 1.00 94.75 82 GLY A O 1
ATOM 658 N N . LYS A 1 83 ? 8.903 -16.593 -24.864 1.00 93.75 83 LYS A N 1
ATOM 659 C CA . LYS A 1 83 ? 9.045 -15.779 -26.087 1.00 93.75 83 LYS A CA 1
ATOM 660 C C . LYS A 1 83 ? 9.764 -14.449 -25.855 1.00 93.75 83 LYS A C 1
ATOM 662 O O . LYS A 1 83 ? 10.140 -13.790 -26.828 1.00 93.75 83 LYS A O 1
ATOM 667 N N . VAL A 1 84 ? 9.926 -14.039 -24.597 1.00 91.81 84 VAL A N 1
ATOM 668 C CA . VAL A 1 84 ? 10.731 -12.869 -24.226 1.00 91.81 84 VAL A CA 1
ATOM 669 C C . VAL A 1 84 ? 12.209 -13.244 -24.262 1.00 91.81 84 VAL A C 1
ATOM 671 O O . VAL A 1 84 ? 12.582 -14.346 -23.865 1.00 91.81 84 VAL A O 1
ATOM 674 N N . ALA A 1 85 ? 13.055 -12.334 -24.752 1.00 89.50 85 ALA A N 1
ATOM 675 C CA . ALA A 1 85 ? 14.494 -12.563 -24.777 1.00 89.50 85 ALA A CA 1
ATOM 676 C C . ALA A 1 85 ? 15.014 -12.825 -23.354 1.00 89.50 85 ALA A C 1
ATOM 678 O O . ALA A 1 85 ? 14.681 -12.057 -22.444 1.00 89.50 85 ALA A O 1
ATOM 679 N N . PRO A 1 86 ? 15.827 -13.875 -23.141 1.00 86.44 86 PRO A N 1
ATOM 680 C CA . PRO A 1 86 ? 16.397 -14.133 -21.830 1.00 86.44 86 PRO A CA 1
ATOM 681 C C . PRO A 1 86 ? 17.252 -12.941 -21.401 1.00 86.44 86 PRO A C 1
ATOM 683 O O . PRO A 1 86 ? 17.811 -12.216 -22.228 1.00 86.44 86 PRO A O 1
ATOM 686 N N . LEU A 1 87 ? 17.338 -12.723 -20.095 1.00 83.50 87 LEU A N 1
ATOM 687 C CA . LEU A 1 87 ? 18.240 -11.715 -19.563 1.00 83.50 87 LEU A CA 1
ATOM 688 C C . LEU A 1 87 ? 19.683 -12.203 -19.733 1.00 83.50 87 LEU A C 1
ATOM 690 O O . LEU A 1 87 ? 19.945 -13.380 -19.469 1.00 83.50 87 LEU A O 1
ATOM 694 N N . PRO A 1 88 ? 20.622 -11.343 -20.171 1.00 79.31 88 PRO A N 1
ATOM 695 C CA . PRO A 1 88 ? 22.026 -11.721 -20.254 1.00 79.31 88 PRO A CA 1
ATOM 696 C C . PRO A 1 88 ? 22.495 -12.255 -18.898 1.00 79.31 88 PRO A C 1
ATOM 698 O O . PRO A 1 88 ? 22.250 -11.623 -17.866 1.00 79.31 88 PRO A O 1
ATOM 701 N N . GLN A 1 89 ? 23.145 -13.417 -18.878 1.00 78.81 89 GLN A N 1
ATOM 702 C CA . GLN A 1 89 ? 23.837 -13.886 -17.677 1.00 78.81 89 GLN A CA 1
ATOM 703 C C . GLN A 1 89 ? 25.086 -13.026 -17.464 1.00 78.81 89 GLN A C 1
ATOM 705 O O . GLN A 1 89 ? 25.743 -12.665 -18.438 1.00 78.81 89 GLN A O 1
ATOM 710 N N . GLU A 1 90 ? 25.402 -12.679 -16.211 1.00 70.62 90 GLU A N 1
ATOM 711 C CA . GLU A 1 90 ? 26.540 -11.801 -15.885 1.00 70.62 90 GLU A CA 1
ATOM 712 C C . GLU A 1 90 ? 27.848 -12.268 -16.527 1.00 70.62 90 GLU A C 1
ATOM 714 O O . GLU A 1 90 ? 28.536 -11.449 -17.130 1.00 70.62 90 GLU A O 1
ATOM 719 N N . GLU A 1 91 ? 28.113 -13.576 -16.504 1.00 67.94 91 GLU A N 1
ATOM 720 C CA . GLU A 1 91 ? 29.316 -14.207 -17.069 1.00 67.94 91 GLU A CA 1
ATOM 721 C C . GLU A 1 91 ? 29.478 -13.997 -18.582 1.00 67.94 91 GLU A C 1
ATOM 723 O O . GLU A 1 91 ? 30.592 -14.040 -19.098 1.00 67.94 91 GLU A O 1
ATOM 728 N N . ASN A 1 92 ? 28.377 -13.738 -19.293 1.00 60.72 92 ASN A N 1
ATOM 729 C CA . ASN A 1 92 ? 28.353 -13.566 -20.745 1.00 60.72 92 ASN A CA 1
ATOM 730 C C . ASN A 1 92 ? 28.189 -12.109 -21.172 1.00 60.72 92 ASN A C 1
ATOM 732 O O . ASN A 1 92 ? 28.068 -11.845 -22.368 1.00 60.72 92 ASN A O 1
ATOM 736 N N . THR A 1 93 ? 28.156 -11.163 -20.232 1.00 59.50 93 THR A N 1
ATOM 737 C CA . THR A 1 93 ? 28.234 -9.747 -20.588 1.00 59.50 93 THR A CA 1
ATOM 738 C C . THR A 1 93 ? 29.700 -9.496 -20.917 1.00 59.50 93 THR A C 1
ATOM 740 O O . THR A 1 93 ? 30.511 -9.513 -19.991 1.00 59.50 93 THR A O 1
ATOM 743 N N . PRO A 1 94 ? 30.086 -9.323 -22.199 1.00 55.12 94 PRO A N 1
ATOM 744 C CA . PRO A 1 94 ? 31.458 -8.953 -22.487 1.00 55.12 94 PRO A CA 1
ATOM 745 C C . PRO A 1 94 ? 31.713 -7.675 -21.704 1.00 55.12 94 PRO A C 1
ATOM 747 O O . PRO A 1 94 ? 30.852 -6.789 -21.707 1.00 55.12 94 PRO A O 1
ATOM 750 N N . ASP A 1 95 ? 32.850 -7.588 -21.015 1.00 53.84 95 ASP A N 1
ATOM 751 C CA . ASP A 1 95 ? 33.324 -6.311 -20.509 1.00 53.84 95 ASP A CA 1
ATOM 752 C C . ASP A 1 95 ? 33.367 -5.378 -21.722 1.00 53.84 95 ASP A C 1
ATOM 754 O O . ASP A 1 95 ? 34.326 -5.361 -22.492 1.00 53.84 95 ASP A O 1
ATOM 758 N N . LEU A 1 96 ? 32.312 -4.581 -21.905 1.00 52.59 96 LEU A N 1
ATOM 759 C CA . LEU A 1 96 ? 32.262 -3.453 -22.827 1.00 52.59 96 LEU A CA 1
ATOM 760 C C . LEU A 1 96 ? 33.126 -2.319 -22.257 1.00 52.59 96 LEU A C 1
ATOM 762 O O . LEU A 1 96 ? 32.799 -1.141 -22.377 1.00 52.59 96 LEU A O 1
ATOM 766 N N . ASN A 1 97 ? 34.239 -2.683 -21.618 1.00 49.56 97 ASN A N 1
ATOM 767 C CA . ASN A 1 97 ? 35.360 -1.805 -21.441 1.00 49.56 97 ASN A CA 1
ATOM 768 C C . ASN A 1 97 ? 35.870 -1.514 -22.855 1.00 49.56 97 ASN A C 1
ATOM 770 O O . ASN A 1 97 ? 36.297 -2.441 -23.552 1.00 49.56 97 ASN A O 1
ATOM 774 N N . PRO A 1 98 ? 35.800 -0.260 -23.327 1.00 49.91 98 PRO A N 1
ATOM 775 C CA . PRO A 1 98 ? 36.446 0.099 -24.573 1.00 49.91 98 PRO A CA 1
ATOM 776 C C . PRO A 1 98 ? 37.909 -0.318 -24.470 1.00 49.91 98 PRO A C 1
ATOM 778 O O . PRO A 1 98 ? 38.555 -0.099 -23.440 1.00 49.91 98 PRO A O 1
ATOM 781 N N . GLN A 1 99 ? 38.425 -0.952 -25.525 1.00 52.88 99 GLN A N 1
ATOM 782 C CA . GLN A 1 99 ? 39.834 -1.310 -25.551 1.00 52.88 99 GLN A CA 1
ATOM 783 C C . GLN A 1 99 ? 40.680 -0.067 -25.238 1.00 52.88 99 GLN A C 1
ATOM 785 O O . GLN A 1 99 ? 40.401 1.010 -25.783 1.00 52.88 99 GLN A O 1
ATOM 790 N N . PRO A 1 100 ? 41.696 -0.191 -24.365 1.00 48.31 100 PRO A N 1
ATOM 791 C CA . PRO A 1 100 ? 42.554 0.925 -24.001 1.00 48.31 100 PRO A CA 1
ATOM 792 C C . PRO A 1 100 ? 43.208 1.487 -25.271 1.00 48.31 100 PRO A C 1
ATOM 794 O O . PRO A 1 100 ? 44.092 0.862 -25.848 1.00 48.31 100 PRO A O 1
ATOM 797 N N . GLY A 1 101 ? 42.734 2.649 -25.736 1.00 55.53 101 GLY A N 1
ATOM 798 C CA . GLY A 1 101 ? 43.279 3.332 -26.916 1.00 55.53 101 GLY A CA 1
ATOM 799 C C . GLY A 1 101 ? 42.268 3.909 -27.914 1.00 55.53 101 GLY A C 1
ATOM 800 O O . GLY A 1 101 ? 42.676 4.701 -28.759 1.00 55.53 101 GLY A O 1
ATOM 801 N N . GLN A 1 102 ? 40.970 3.590 -27.830 1.00 50.81 102 GLN A N 1
ATOM 802 C CA . GLN A 1 102 ? 39.950 4.188 -28.708 1.00 50.81 102 GLN A CA 1
ATOM 803 C C . GLN A 1 102 ? 39.011 5.122 -27.939 1.00 50.81 102 GLN A C 1
ATOM 805 O O . GLN A 1 102 ? 37.924 4.737 -27.523 1.00 50.81 102 GLN A O 1
ATOM 810 N N . SER A 1 103 ? 39.426 6.382 -27.799 1.00 44.78 103 SER A N 1
ATOM 811 C CA . SER A 1 103 ? 38.558 7.474 -27.348 1.00 44.78 103 SER A CA 1
ATOM 812 C C . SER A 1 103 ? 38.486 8.565 -28.415 1.00 44.78 103 SER A C 1
ATOM 814 O O . SER A 1 103 ? 39.379 9.410 -28.469 1.00 44.78 103 SER A O 1
ATOM 816 N N . PRO A 1 104 ? 37.414 8.655 -29.217 1.00 49.78 104 PRO A N 1
ATOM 817 C CA . PRO A 1 104 ? 36.951 9.934 -29.710 1.00 49.78 104 PRO A CA 1
ATOM 818 C C . PRO A 1 104 ? 35.905 10.451 -28.709 1.00 49.78 104 PRO A C 1
ATOM 820 O O . PRO A 1 104 ? 34.799 9.930 -28.622 1.00 49.78 104 PRO A O 1
ATOM 823 N N . SER A 1 105 ? 36.260 11.482 -27.936 1.00 48.88 105 SER A N 1
ATOM 824 C CA . SER A 1 105 ? 35.370 12.264 -27.051 1.00 48.88 105 SER A CA 1
ATOM 825 C C . SER A 1 105 ? 34.843 11.613 -25.747 1.00 48.88 105 SER A C 1
ATOM 827 O O . SER A 1 105 ? 33.649 11.480 -25.522 1.00 48.88 105 SER A O 1
ATOM 829 N N . GLY A 1 106 ? 35.754 11.337 -24.808 1.00 45.72 106 GLY A N 1
ATOM 830 C CA . GLY A 1 106 ? 35.755 12.050 -23.513 1.00 45.72 106 GLY A CA 1
ATOM 831 C C . GLY A 1 106 ? 34.764 11.698 -22.389 1.00 4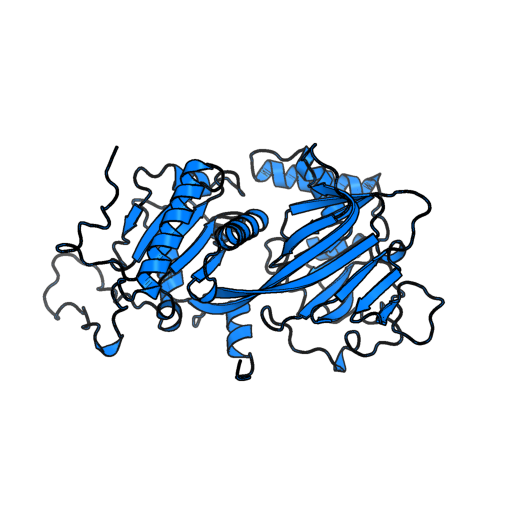5.72 106 GLY A C 1
ATOM 832 O O . GLY A 1 106 ? 34.709 12.463 -21.430 1.00 45.72 106 GLY A O 1
ATOM 833 N N . GLY A 1 107 ? 34.017 10.593 -22.442 1.00 52.59 107 GLY A N 1
ATOM 834 C CA . GLY A 1 107 ? 33.221 10.111 -21.298 1.00 52.59 107 GLY A CA 1
ATOM 835 C C . GLY A 1 107 ? 33.793 8.820 -20.695 1.00 52.59 107 GLY A C 1
ATOM 836 O O . GLY A 1 107 ? 34.255 7.976 -21.463 1.00 52.59 107 GLY A O 1
ATOM 837 N N . PRO A 1 108 ? 33.779 8.622 -19.360 1.00 52.88 108 PRO A N 1
ATOM 838 C CA . PRO A 1 108 ? 34.090 7.320 -18.776 1.00 52.88 108 PRO A CA 1
ATOM 839 C C . PRO A 1 108 ? 33.103 6.276 -19.314 1.00 52.88 108 PRO A C 1
ATOM 841 O O . PRO A 1 108 ? 31.895 6.513 -19.340 1.00 52.88 108 PRO A O 1
ATOM 844 N N . ALA A 1 109 ? 33.613 5.131 -19.767 1.00 51.28 109 ALA A N 1
ATOM 845 C CA . ALA A 1 109 ? 32.774 4.001 -20.136 1.00 51.28 109 ALA A CA 1
ATOM 846 C C . ALA A 1 109 ? 32.127 3.452 -18.870 1.00 51.28 109 ALA A C 1
ATOM 848 O O . ALA A 1 109 ? 32.794 2.865 -18.021 1.00 51.28 109 ALA A O 1
ATOM 849 N N . VAL A 1 110 ? 30.836 3.707 -18.709 1.00 56.19 110 VAL A N 1
ATOM 850 C CA . VAL A 1 110 ? 30.107 3.234 -17.542 1.00 56.19 110 VAL A CA 1
ATOM 851 C C . VAL A 1 110 ? 29.557 1.851 -17.867 1.00 56.19 110 VAL A C 1
ATOM 853 O O . VAL A 1 110 ? 28.717 1.708 -18.756 1.00 56.19 110 VAL A O 1
ATOM 856 N N . SER A 1 111 ? 30.063 0.819 -17.186 1.00 63.81 111 SER A N 1
ATOM 857 C CA . SER A 1 111 ? 29.484 -0.520 -17.281 1.00 63.81 111 SER A CA 1
ATOM 858 C C . SER A 1 111 ? 28.169 -0.531 -16.504 1.00 63.81 111 SER A C 1
ATOM 860 O O . SER A 1 111 ? 28.174 -0.485 -15.274 1.00 63.81 111 SER A O 1
ATOM 862 N N . TRP A 1 112 ? 27.046 -0.573 -17.209 1.00 67.50 112 TRP A N 1
ATOM 863 C CA . TRP A 1 112 ? 25.732 -0.683 -16.580 1.00 67.50 112 TRP A CA 1
ATOM 864 C C . TRP A 1 112 ? 25.516 -2.127 -16.124 1.00 67.50 112 TRP A C 1
ATOM 866 O O . TRP A 1 112 ? 25.615 -3.054 -16.934 1.00 67.50 112 TRP A O 1
ATOM 876 N N . ARG A 1 113 ? 25.234 -2.338 -14.835 1.00 85.19 113 ARG A N 1
ATOM 877 C CA . ARG A 1 113 ? 25.015 -3.677 -14.266 1.00 85.19 113 ARG A CA 1
ATOM 878 C C . ARG A 1 113 ? 23.660 -3.738 -13.576 1.00 85.19 113 ARG A C 1
ATOM 880 O O . ARG A 1 113 ? 23.516 -3.327 -12.434 1.00 85.19 113 ARG A O 1
ATOM 887 N N . ILE A 1 114 ? 22.671 -4.305 -14.268 1.00 90.12 114 ILE A N 1
ATOM 888 C CA . ILE A 1 114 ? 21.385 -4.650 -13.646 1.00 90.12 114 ILE A CA 1
ATOM 889 C C . ILE A 1 114 ? 21.650 -5.695 -12.562 1.00 90.12 114 ILE A C 1
ATOM 891 O O . ILE A 1 114 ? 22.235 -6.740 -12.865 1.00 90.12 114 ILE A O 1
ATOM 895 N N . LYS A 1 115 ? 21.205 -5.441 -11.332 1.00 92.12 115 LYS A N 1
ATOM 896 C CA . LYS A 1 115 ? 21.446 -6.321 -10.185 1.00 92.12 115 LYS A CA 1
ATOM 897 C C . LYS A 1 115 ? 20.792 -7.701 -10.389 1.00 92.12 115 LYS A C 1
ATOM 899 O O . LYS A 1 115 ? 19.698 -7.763 -10.961 1.00 92.12 115 LYS A O 1
ATOM 904 N N . PRO A 1 116 ? 21.404 -8.815 -9.937 1.00 91.88 116 PRO A N 1
ATOM 905 C CA . PRO A 1 116 ? 20.850 -10.160 -10.136 1.00 91.88 116 PRO A CA 1
ATOM 906 C C . PRO A 1 116 ? 19.407 -10.339 -9.640 1.00 91.88 116 PRO A C 1
ATOM 908 O O . PRO A 1 116 ? 18.599 -10.977 -10.311 1.00 91.88 116 PRO A O 1
ATOM 911 N N . SER A 1 117 ? 19.050 -9.723 -8.514 1.00 91.69 117 SER A N 1
ATOM 912 C CA . SER A 1 117 ? 17.696 -9.758 -7.946 1.00 91.69 117 SER A CA 1
ATOM 913 C C . SER A 1 117 ? 16.645 -9.161 -8.889 1.00 91.69 117 SER A C 1
ATOM 915 O O . SER A 1 117 ? 15.600 -9.772 -9.124 1.00 91.69 117 SER A O 1
ATOM 917 N N . VAL A 1 118 ? 16.950 -8.025 -9.522 1.00 92.25 118 VAL A N 1
ATOM 918 C CA . VAL A 1 118 ? 16.098 -7.348 -10.518 1.00 92.25 118 VAL A CA 1
ATOM 919 C C . VAL A 1 118 ? 15.890 -8.225 -11.756 1.00 92.25 118 VAL A C 1
ATOM 921 O O . VAL A 1 118 ? 14.819 -8.194 -12.361 1.00 92.25 118 VAL A O 1
ATOM 924 N N . ARG A 1 119 ? 16.875 -9.063 -12.107 1.00 91.12 119 ARG A N 1
ATOM 925 C CA . ARG A 1 119 ? 16.809 -9.970 -13.266 1.00 91.12 119 ARG A CA 1
ATOM 926 C C . ARG A 1 119 ? 15.881 -11.170 -13.073 1.00 91.12 119 ARG A C 1
ATOM 928 O O . ARG A 1 119 ? 15.604 -11.878 -14.032 1.00 91.12 119 ARG A O 1
ATOM 935 N N . THR A 1 120 ? 15.384 -11.425 -11.868 1.00 93.06 120 THR A N 1
ATOM 936 C CA . THR A 1 120 ? 14.497 -12.580 -11.638 1.00 93.06 120 THR A CA 1
ATOM 937 C C . THR A 1 120 ? 13.102 -12.394 -12.241 1.00 93.06 120 THR A C 1
ATOM 939 O O . THR A 1 120 ? 12.380 -13.375 -12.405 1.00 93.06 120 THR A O 1
ATOM 942 N N . ARG A 1 121 ? 12.718 -11.160 -12.610 1.00 94.69 121 ARG A N 1
ATOM 943 C CA . ARG A 1 121 ? 11.433 -10.856 -13.256 1.00 94.69 121 ARG A CA 1
ATOM 944 C C . ARG A 1 121 ? 11.604 -9.861 -14.391 1.00 94.69 121 ARG A C 1
ATOM 946 O O . ARG A 1 121 ? 12.283 -8.843 -14.269 1.00 94.69 121 ARG A O 1
ATOM 953 N N . GLN A 1 122 ? 10.931 -10.152 -15.497 1.00 95.94 122 GLN A N 1
ATOM 954 C CA . GLN A 1 122 ? 10.990 -9.355 -16.722 1.00 95.94 122 GLN A CA 1
ATOM 955 C C . GLN A 1 122 ? 9.913 -8.266 -16.771 1.00 95.94 122 GLN A C 1
ATOM 957 O O . GLN A 1 122 ? 10.001 -7.376 -17.611 1.00 95.94 122 GLN A O 1
ATOM 962 N N . MET A 1 123 ? 8.914 -8.308 -15.883 1.00 97.56 123 MET A N 1
ATOM 963 C CA . MET A 1 123 ? 7.800 -7.362 -15.860 1.00 97.56 123 MET A CA 1
ATOM 964 C C . MET A 1 123 ? 7.840 -6.502 -14.598 1.00 97.56 123 MET A C 1
ATOM 966 O O . MET A 1 123 ? 7.866 -7.006 -13.476 1.00 97.56 123 MET A O 1
ATOM 970 N N . HIS A 1 124 ? 7.853 -5.186 -14.788 1.00 97.81 124 HIS A N 1
ATOM 971 C CA . HIS A 1 124 ? 7.906 -4.186 -13.727 1.00 97.81 124 HIS A CA 1
ATOM 972 C C . HIS A 1 124 ? 6.713 -3.258 -13.894 1.00 97.81 124 HIS A C 1
ATOM 974 O O . HIS A 1 124 ? 6.519 -2.685 -14.962 1.00 97.81 124 HIS A O 1
ATOM 980 N N . VAL A 1 125 ? 5.916 -3.098 -12.843 1.00 97.88 125 VAL A N 1
ATOM 981 C CA . VAL A 1 125 ? 4.752 -2.210 -12.838 1.00 97.88 125 VAL A CA 1
ATOM 982 C C . VAL A 1 125 ? 4.945 -1.176 -11.747 1.00 97.88 125 VAL A C 1
ATOM 984 O O . VAL A 1 125 ? 5.044 -1.490 -10.559 1.00 97.88 125 VAL A O 1
ATOM 987 N N . TRP A 1 126 ? 5.051 0.078 -12.157 1.00 96.25 126 TRP A N 1
ATOM 988 C CA . TRP A 1 126 ? 5.278 1.202 -11.273 1.00 96.25 126 TRP A CA 1
ATOM 989 C C . TRP A 1 126 ? 4.030 2.056 -11.168 1.00 96.25 126 TRP A C 1
ATOM 991 O O . TRP A 1 126 ? 3.433 2.446 -12.169 1.00 96.25 126 TRP A O 1
ATOM 1001 N N . SER A 1 127 ? 3.681 2.408 -9.937 1.00 94.31 127 SER A N 1
ATOM 1002 C CA . SER A 1 127 ? 2.693 3.444 -9.670 1.00 94.31 127 SER A CA 1
ATOM 1003 C C . SER A 1 127 ? 3.390 4.780 -9.423 1.00 94.31 127 SER A C 1
ATOM 1005 O O . SER A 1 127 ? 4.270 4.906 -8.564 1.00 94.31 127 SER A O 1
ATOM 1007 N N . ALA A 1 128 ? 2.993 5.786 -10.196 1.00 92.19 128 ALA A N 1
ATOM 1008 C CA . ALA A 1 128 ? 3.458 7.161 -10.125 1.00 92.19 128 ALA A CA 1
ATOM 1009 C C . ALA A 1 128 ? 2.325 8.051 -9.591 1.00 92.19 128 ALA A C 1
ATOM 1011 O O . ALA A 1 128 ? 1.593 8.715 -10.331 1.00 92.19 128 ALA A O 1
ATOM 1012 N N . GLY A 1 129 ? 2.161 8.026 -8.270 1.00 88.12 129 GLY A N 1
ATOM 1013 C CA . GLY A 1 129 ? 1.139 8.773 -7.551 1.00 88.12 129 GLY A CA 1
ATOM 1014 C C . GLY A 1 129 ? 1.264 8.604 -6.037 1.00 88.12 129 GLY A C 1
ATOM 1015 O O . GLY A 1 129 ? 2.306 8.199 -5.531 1.00 88.12 129 GLY A O 1
ATOM 1016 N N . GLY A 1 130 ? 0.223 8.988 -5.300 1.00 85.12 130 GLY A N 1
ATOM 1017 C CA . GLY A 1 130 ? 0.157 8.748 -3.855 1.00 85.12 130 GLY A CA 1
ATOM 1018 C C . GLY A 1 130 ? -0.302 7.335 -3.509 1.00 85.12 130 GLY A C 1
ATOM 1019 O O . GLY A 1 130 ? -0.644 6.573 -4.406 1.00 85.12 130 GLY A O 1
ATOM 1020 N N . ASP A 1 131 ? -0.388 7.029 -2.216 1.00 84.75 131 ASP A N 1
ATOM 1021 C CA . ASP A 1 131 ? -0.785 5.712 -1.688 1.00 84.75 131 ASP A CA 1
ATOM 1022 C C . ASP A 1 131 ? -2.082 5.174 -2.333 1.00 84.75 131 ASP A C 1
ATOM 1024 O O . ASP A 1 131 ? -2.105 4.058 -2.845 1.00 84.75 131 ASP A O 1
ATOM 1028 N N . GLY A 1 132 ? -3.119 6.006 -2.480 1.00 86.56 132 GLY A N 1
ATOM 1029 C CA . GLY A 1 132 ? -4.352 5.599 -3.166 1.00 86.56 132 GLY A CA 1
ATOM 1030 C C . GLY A 1 132 ? -4.170 5.268 -4.655 1.00 86.56 132 GLY A C 1
ATOM 1031 O O . GLY A 1 132 ? -4.853 4.400 -5.192 1.00 86.56 132 GLY A O 1
ATOM 1032 N N . THR A 1 133 ? -3.208 5.905 -5.337 1.00 90.31 133 THR A N 1
ATOM 1033 C CA . THR A 1 133 ? -2.834 5.537 -6.719 1.00 90.31 133 THR A CA 1
ATOM 1034 C C . THR A 1 133 ? -2.064 4.224 -6.750 1.00 90.31 133 THR A C 1
ATOM 1036 O O . THR A 1 133 ? -2.264 3.441 -7.670 1.00 90.31 133 THR A O 1
ATOM 1039 N N . VAL A 1 134 ? -1.211 3.955 -5.757 1.00 92.44 134 VAL A N 1
ATOM 1040 C CA . VAL A 1 134 ? -0.539 2.655 -5.615 1.00 92.44 134 VAL A CA 1
ATOM 1041 C C . VAL A 1 134 ? -1.591 1.554 -5.532 1.00 92.44 134 VAL A C 1
ATOM 1043 O O . VAL A 1 134 ? -1.593 0.662 -6.376 1.00 92.44 134 VAL A O 1
ATOM 1046 N N . MET A 1 135 ? -2.560 1.681 -4.627 1.00 93.94 135 MET A N 1
ATOM 1047 C CA . MET A 1 135 ? -3.601 0.661 -4.493 1.00 93.94 135 MET A CA 1
ATOM 1048 C C . MET A 1 135 ? -4.522 0.568 -5.710 1.00 93.94 135 MET A C 1
ATOM 1050 O O . MET A 1 135 ? -4.871 -0.538 -6.099 1.00 93.94 135 MET A O 1
ATOM 1054 N N . SER A 1 136 ? -4.816 1.683 -6.387 1.00 93.75 136 SER A N 1
ATOM 1055 C CA . SER A 1 136 ? -5.586 1.646 -7.641 1.00 93.75 136 SER A CA 1
ATOM 1056 C C . SER A 1 136 ? -4.872 0.843 -8.736 1.00 93.75 136 SER A C 1
ATOM 1058 O O . SER A 1 136 ? -5.512 0.080 -9.446 1.00 93.75 136 SER A O 1
ATOM 1060 N N . VAL A 1 137 ? -3.547 0.984 -8.887 1.00 96.56 137 VAL A N 1
ATOM 1061 C CA . VAL A 1 137 ? -2.788 0.195 -9.879 1.00 96.56 137 VAL A CA 1
ATOM 1062 C C . VAL A 1 137 ? -2.752 -1.278 -9.491 1.00 96.56 137 VAL A C 1
ATOM 1064 O O . VAL A 1 137 ? -2.927 -2.134 -10.351 1.00 96.56 137 VAL A O 1
ATOM 1067 N N . PHE A 1 138 ? -2.559 -1.581 -8.206 1.00 96.88 138 PHE A N 1
ATOM 1068 C CA . PHE A 1 138 ? -2.612 -2.957 -7.720 1.00 96.88 138 PHE A CA 1
ATOM 1069 C C . PHE A 1 138 ? -3.975 -3.612 -8.005 1.00 96.88 138 PHE A C 1
ATOM 1071 O O . PHE A 1 138 ? -4.025 -4.728 -8.516 1.00 96.88 138 PHE A O 1
ATOM 1078 N N . GLU A 1 139 ? -5.077 -2.907 -7.735 1.00 96.00 139 GLU A N 1
ATOM 1079 C CA . GLU A 1 139 ? -6.430 -3.391 -8.029 1.00 96.00 139 GLU A CA 1
ATOM 1080 C C . GLU A 1 139 ? -6.630 -3.642 -9.529 1.00 96.00 139 GLU A C 1
ATOM 1082 O O . GLU A 1 139 ? -7.204 -4.665 -9.887 1.00 96.00 139 GLU A O 1
ATOM 1087 N N . LEU A 1 140 ? -6.067 -2.811 -10.416 1.00 97.12 140 LEU A N 1
ATOM 1088 C CA . LEU A 1 140 ? -6.113 -3.069 -11.862 1.00 97.12 140 LEU A CA 1
ATOM 1089 C C . LEU A 1 140 ? -5.413 -4.374 -12.252 1.00 97.12 140 LEU A C 1
ATOM 1091 O O . LEU A 1 140 ? -5.950 -5.115 -13.077 1.00 97.12 140 LEU A O 1
ATOM 1095 N N . LEU A 1 141 ? -4.242 -4.665 -11.670 1.00 98.12 141 LEU A N 1
ATOM 1096 C CA . LEU A 1 141 ? -3.529 -5.927 -11.908 1.00 98.12 141 LEU A CA 1
ATOM 1097 C C . LEU A 1 141 ? -4.401 -7.124 -11.511 1.00 98.12 141 LEU A C 1
ATOM 1099 O O . LEU A 1 141 ? -4.539 -8.074 -12.280 1.00 98.12 141 LEU A O 1
ATOM 1103 N N . VAL A 1 142 ? -5.036 -7.035 -10.341 1.00 97.19 142 VAL A N 1
ATOM 1104 C CA . VAL A 1 142 ? -5.948 -8.056 -9.816 1.00 97.19 142 VAL A CA 1
ATOM 1105 C C . VAL A 1 142 ? -7.181 -8.230 -10.706 1.00 97.19 142 VAL A C 1
ATOM 1107 O O . VAL A 1 142 ? -7.508 -9.353 -11.079 1.00 97.19 142 VAL A O 1
ATOM 1110 N N . GLU A 1 143 ? -7.858 -7.140 -11.072 1.00 96.75 143 GLU A N 1
ATOM 1111 C CA . GLU A 1 143 ? -9.076 -7.162 -11.896 1.00 96.75 143 GLU A CA 1
ATOM 1112 C C . GLU A 1 143 ? -8.839 -7.798 -13.271 1.00 96.75 143 GLU A C 1
ATOM 1114 O O . GLU A 1 143 ? -9.719 -8.470 -13.811 1.00 96.75 143 GLU A O 1
ATOM 1119 N N . HIS A 1 144 ? -7.635 -7.628 -13.822 1.00 97.81 144 HIS A N 1
ATOM 1120 C CA . HIS A 1 144 ? -7.230 -8.221 -15.096 1.00 97.81 144 HIS A CA 1
ATOM 1121 C C . HIS A 1 144 ? -6.566 -9.596 -14.936 1.00 97.81 144 HIS A C 1
ATOM 1123 O O . HIS A 1 144 ? -6.068 -10.143 -15.919 1.00 97.81 144 HIS A O 1
ATOM 1129 N N . ASN A 1 145 ? -6.588 -10.181 -13.734 1.00 97.56 145 ASN A N 1
ATOM 1130 C CA . ASN A 1 145 ? -6.010 -11.491 -13.425 1.00 97.56 145 ASN A CA 1
ATOM 1131 C C . ASN A 1 145 ? -4.529 -11.613 -13.828 1.00 97.56 145 ASN A C 1
ATOM 1133 O O . ASN A 1 145 ? -4.105 -12.666 -14.303 1.00 97.56 145 ASN A O 1
ATOM 1137 N N . VAL A 1 146 ? -3.754 -10.535 -13.669 1.00 97.75 146 VAL A N 1
ATOM 1138 C CA . VAL A 1 146 ? -2.305 -10.569 -13.891 1.00 97.75 146 VAL A CA 1
ATOM 1139 C C . VAL A 1 146 ? -1.662 -11.393 -12.783 1.00 97.75 146 VAL A C 1
ATOM 1141 O O . VAL A 1 146 ? -1.894 -11.148 -11.598 1.00 97.75 146 VAL A O 1
ATOM 1144 N N . ASP A 1 147 ? -0.828 -12.353 -13.165 1.00 97.44 147 ASP A N 1
ATOM 1145 C CA . ASP A 1 147 ? -0.099 -13.191 -12.222 1.00 97.44 147 ASP A CA 1
ATOM 1146 C C . ASP A 1 147 ? 1.013 -12.396 -11.525 1.00 97.44 147 ASP A C 1
ATOM 1148 O O . ASP A 1 147 ? 2.028 -12.012 -12.120 1.00 97.44 147 ASP A O 1
ATOM 1152 N N . LEU A 1 148 ? 0.792 -12.123 -10.239 1.00 96.44 148 LEU A N 1
ATOM 1153 C CA . LEU A 1 148 ? 1.644 -11.253 -9.433 1.00 96.44 148 LEU A CA 1
ATOM 1154 C C . LEU A 1 148 ? 3.041 -11.847 -9.194 1.00 96.44 148 LEU A C 1
ATOM 1156 O O . LEU A 1 148 ? 3.972 -11.089 -8.916 1.00 96.44 148 LEU A O 1
ATOM 1160 N N . ASP A 1 149 ? 3.233 -13.157 -9.380 1.00 95.88 149 ASP A N 1
ATOM 1161 C CA . ASP A 1 149 ? 4.546 -13.797 -9.234 1.00 95.88 149 ASP A CA 1
ATOM 1162 C C . ASP A 1 149 ? 5.531 -13.392 -10.336 1.00 95.88 149 ASP A C 1
ATOM 1164 O O . ASP A 1 149 ? 6.748 -13.458 -10.130 1.00 95.88 149 ASP A O 1
ATOM 1168 N N . TYR A 1 150 ? 5.031 -12.906 -11.477 1.00 95.75 150 TYR A N 1
ATOM 1169 C CA . TYR A 1 150 ? 5.845 -12.438 -12.603 1.00 95.75 150 TYR A CA 1
ATOM 1170 C C . TYR A 1 150 ? 6.162 -10.938 -12.550 1.00 95.75 150 TYR A C 1
ATOM 1172 O O . TYR A 1 150 ? 6.910 -10.451 -13.401 1.00 95.75 150 TYR A O 1
ATOM 1180 N N . VAL A 1 151 ? 5.620 -10.201 -11.573 1.00 96.88 151 VAL A N 1
ATOM 1181 C CA . VAL A 1 151 ? 5.664 -8.733 -11.531 1.00 96.88 151 VAL A CA 1
ATOM 1182 C C . VAL A 1 151 ? 6.492 -8.225 -10.359 1.00 96.88 151 VAL A C 1
ATOM 1184 O O . VAL A 1 151 ? 6.274 -8.609 -9.216 1.00 96.88 151 VAL A O 1
ATOM 1187 N N . TYR A 1 152 ? 7.379 -7.267 -10.628 1.00 97.19 152 TYR A N 1
ATOM 1188 C CA . TYR A 1 152 ? 7.817 -6.323 -9.604 1.00 97.19 152 TYR A CA 1
ATOM 1189 C C . TYR A 1 152 ? 6.862 -5.136 -9.541 1.00 97.19 152 TYR A C 1
ATOM 1191 O O . TYR A 1 152 ? 6.836 -4.302 -10.448 1.00 97.19 152 TYR A O 1
ATOM 1199 N N . PHE A 1 153 ? 6.100 -5.031 -8.455 1.00 96.06 153 PHE A N 1
ATOM 1200 C CA . PHE A 1 153 ? 5.208 -3.912 -8.194 1.00 96.06 153 PHE A CA 1
ATOM 1201 C C . PHE A 1 153 ? 5.889 -2.886 -7.288 1.00 96.06 153 PHE A C 1
ATOM 1203 O O . PHE A 1 153 ? 6.272 -3.178 -6.155 1.00 96.06 153 PHE A O 1
ATOM 1210 N N . SER A 1 154 ? 6.082 -1.667 -7.787 1.00 89.88 154 SER A N 1
ATOM 1211 C CA . SER A 1 154 ? 6.820 -0.624 -7.067 1.00 89.88 154 SER A CA 1
ATOM 1212 C C . SER A 1 154 ? 6.071 0.704 -7.032 1.00 89.88 154 SER A C 1
ATOM 1214 O O . SER A 1 154 ? 5.495 1.153 -8.019 1.00 89.88 154 SER A O 1
ATOM 1216 N N . CYS A 1 155 ? 6.153 1.403 -5.904 1.00 83.88 155 CYS A N 1
ATOM 1217 C CA . CYS A 1 155 ? 5.775 2.811 -5.817 1.00 83.88 155 CYS A CA 1
ATOM 1218 C C . CYS A 1 155 ? 6.978 3.681 -6.200 1.00 83.88 155 CYS A C 1
ATOM 1220 O O . CYS A 1 155 ? 8.102 3.437 -5.746 1.00 83.88 155 CYS A O 1
ATOM 1222 N N . ASN A 1 156 ? 6.775 4.705 -7.029 1.00 66.38 156 ASN A N 1
ATOM 1223 C CA . ASN A 1 156 ? 7.771 5.751 -7.221 1.00 66.38 156 ASN A CA 1
ATOM 1224 C C . ASN A 1 156 ? 7.398 6.989 -6.394 1.00 66.38 156 ASN A C 1
ATOM 1226 O O . ASN A 1 156 ? 6.617 7.838 -6.825 1.00 66.38 156 ASN A O 1
ATOM 1230 N N . GLN A 1 157 ? 8.006 7.113 -5.210 1.00 66.12 157 GLN A N 1
ATOM 1231 C CA . GLN A 1 157 ? 7.775 8.252 -4.321 1.00 66.12 157 GLN A CA 1
ATOM 1232 C C . GLN A 1 157 ? 8.156 9.592 -4.969 1.00 66.12 157 GLN A C 1
ATOM 1234 O O . GLN A 1 157 ? 7.485 10.588 -4.704 1.00 66.12 157 GLN A O 1
ATOM 1239 N N . VAL A 1 158 ? 9.172 9.625 -5.844 1.00 62.31 158 VAL A N 1
ATOM 1240 C CA . VAL A 1 158 ? 9.631 10.833 -6.563 1.00 62.31 158 VAL A CA 1
ATOM 1241 C C . VAL A 1 158 ? 8.523 11.393 -7.462 1.00 62.31 158 VAL A C 1
ATOM 1243 O O . VAL A 1 158 ? 8.370 12.609 -7.571 1.00 62.31 158 VAL A O 1
ATOM 1246 N N . LEU A 1 159 ? 7.713 10.508 -8.051 1.00 57.00 159 LEU A N 1
ATOM 1247 C CA . LEU A 1 159 ? 6.570 10.854 -8.903 1.00 57.00 159 LEU A CA 1
ATOM 1248 C C . LEU A 1 159 ? 5.251 11.034 -8.127 1.00 57.00 159 LEU A C 1
ATOM 1250 O O . LEU A 1 159 ? 4.257 11.490 -8.693 1.00 57.00 159 LEU A O 1
ATOM 1254 N N . GLY A 1 160 ? 5.241 10.683 -6.840 1.00 59.81 160 GLY A N 1
ATOM 1255 C CA . GLY A 1 160 ? 4.114 10.820 -5.923 1.00 59.81 160 GLY A CA 1
ATOM 1256 C C . GLY A 1 160 ? 4.224 12.038 -4.998 1.00 59.81 160 GLY A C 1
ATOM 1257 O O . GLY A 1 160 ? 4.316 13.184 -5.433 1.00 59.81 160 GLY A O 1
ATOM 1258 N N . TRP A 1 161 ? 4.167 11.797 -3.683 1.00 49.28 161 TRP A N 1
ATOM 1259 C CA . TRP A 1 161 ? 4.267 12.843 -2.648 1.00 49.28 161 TRP A CA 1
ATOM 1260 C C . TRP A 1 161 ? 5.705 13.209 -2.250 1.00 49.28 161 TRP A C 1
ATOM 1262 O O . TRP A 1 161 ? 5.907 14.164 -1.485 1.00 49.28 161 TRP A O 1
ATOM 1272 N N . GLY A 1 162 ? 6.696 12.467 -2.747 1.00 56.31 162 GLY A N 1
ATOM 1273 C CA . GLY A 1 162 ? 8.099 12.613 -2.389 1.00 56.31 162 GLY A CA 1
ATOM 1274 C C . GLY A 1 162 ? 8.649 14.009 -2.670 1.00 56.31 162 GLY A C 1
ATOM 1275 O O . GLY A 1 162 ? 8.123 14.802 -3.462 1.00 56.31 162 GLY A O 1
ATOM 1276 N N . ARG A 1 163 ? 9.731 14.347 -1.969 1.00 56.75 163 ARG A N 1
ATOM 1277 C CA . ARG A 1 163 ? 10.476 15.590 -2.189 1.00 56.75 163 ARG A CA 1
ATOM 1278 C C . ARG A 1 163 ? 11.384 15.425 -3.404 1.00 56.75 163 ARG A C 1
ATOM 1280 O O . ARG A 1 163 ? 12.596 15.377 -3.278 1.00 56.75 163 ARG A O 1
ATOM 1287 N N . ALA A 1 164 ? 10.799 15.332 -4.590 1.00 57.69 164 ALA A N 1
ATOM 1288 C CA . ALA A 1 164 ? 11.584 15.475 -5.805 1.00 57.69 164 ALA A CA 1
ATOM 1289 C C . ALA A 1 164 ? 12.046 16.939 -5.914 1.00 57.69 164 ALA A C 1
ATOM 1291 O O . ALA A 1 164 ? 11.217 17.854 -5.983 1.00 57.69 164 ALA A O 1
ATOM 1292 N N . HIS A 1 165 ? 13.352 17.181 -5.901 1.00 57.44 165 HIS A N 1
ATOM 1293 C CA . HIS A 1 165 ? 13.908 18.496 -6.193 1.00 57.44 165 HIS A CA 1
ATOM 1294 C C . HIS A 1 165 ? 14.007 18.646 -7.719 1.00 57.44 165 HIS A C 1
ATOM 1296 O O . HIS A 1 165 ? 14.815 17.987 -8.355 1.00 57.44 165 HIS A O 1
ATOM 1302 N N . GLY A 1 166 ? 13.162 19.494 -8.316 1.00 73.38 166 GLY A N 1
ATOM 1303 C CA . GLY A 1 166 ? 13.257 19.851 -9.739 1.00 73.38 166 GLY A CA 1
ATOM 1304 C C . GLY A 1 166 ? 12.367 19.062 -10.710 1.00 73.38 166 GLY A C 1
ATOM 1305 O O . GLY A 1 166 ? 11.363 18.457 -10.322 1.00 73.38 166 GLY A O 1
ATOM 1306 N N . ASN A 1 167 ? 12.722 19.175 -11.994 1.00 83.00 167 ASN A N 1
ATOM 1307 C CA . ASN A 1 167 ? 12.077 18.536 -13.143 1.00 83.00 167 ASN A CA 1
ATOM 1308 C C . ASN A 1 167 ? 12.416 17.038 -13.152 1.00 83.00 167 ASN A C 1
ATOM 1310 O O . ASN A 1 167 ? 13.572 16.692 -13.377 1.00 83.00 167 ASN A O 1
ATOM 1314 N N . VAL A 1 168 ? 11.427 16.164 -12.935 1.00 84.12 168 VAL A N 1
ATOM 1315 C CA . VAL A 1 168 ? 11.647 14.705 -12.839 1.00 84.12 168 VAL A CA 1
ATOM 1316 C C . VAL A 1 168 ? 12.069 14.084 -14.170 1.00 84.12 168 VAL A C 1
ATOM 1318 O O . VAL A 1 168 ? 12.700 13.036 -14.184 1.00 84.12 168 VAL A O 1
ATOM 1321 N N . LEU A 1 169 ? 11.754 14.731 -15.290 1.00 89.12 169 LEU A N 1
ATOM 1322 C CA . LEU A 1 169 ? 12.203 14.269 -16.597 1.00 89.12 169 LEU A CA 1
ATOM 1323 C C . LEU A 1 169 ? 13.667 14.646 -16.841 1.00 89.12 169 LEU A C 1
ATOM 1325 O O . LEU A 1 169 ? 14.432 13.848 -17.369 1.00 89.12 169 LEU A O 1
ATOM 1329 N N . GLY A 1 170 ? 14.063 15.860 -16.454 1.00 89.88 170 GLY A N 1
ATOM 1330 C CA . GLY A 1 170 ? 15.332 16.450 -16.886 1.00 89.88 170 GLY A CA 1
ATOM 1331 C C . GLY A 1 170 ? 15.359 16.740 -18.398 1.00 89.88 170 GLY A C 1
ATOM 1332 O O . GLY A 1 170 ? 14.411 16.424 -19.129 1.00 89.88 170 GLY A O 1
ATOM 1333 N N . PRO A 1 171 ? 16.407 17.400 -18.912 1.00 89.81 171 PRO A N 1
ATOM 1334 C CA . PRO A 1 171 ? 16.601 17.536 -20.349 1.00 89.81 171 PRO A CA 1
ATOM 1335 C C . PRO A 1 171 ? 16.775 16.151 -20.986 1.00 89.81 171 PRO A C 1
ATOM 1337 O O . PRO A 1 171 ? 17.516 15.307 -20.496 1.00 89.81 171 PRO A O 1
ATOM 1340 N N . ARG A 1 172 ? 16.073 15.908 -22.100 1.00 89.31 172 ARG A N 1
ATOM 1341 C CA . ARG A 1 172 ? 16.144 14.639 -22.855 1.00 89.31 172 ARG A CA 1
ATOM 1342 C C . ARG A 1 172 ? 15.900 13.378 -22.000 1.00 89.31 172 ARG A C 1
ATOM 1344 O O . ARG A 1 172 ? 16.455 12.332 -22.314 1.00 89.31 172 ARG A O 1
ATOM 1351 N N . LEU A 1 173 ? 15.051 13.476 -20.972 1.00 92.06 173 LEU A N 1
ATOM 1352 C CA . LEU A 1 173 ? 14.688 12.375 -20.065 1.00 92.06 173 LEU A CA 1
ATOM 1353 C C . LEU A 1 173 ? 15.829 11.855 -19.172 1.00 92.06 173 LEU A C 1
ATOM 1355 O O . LEU A 1 173 ? 15.705 10.766 -18.615 1.00 92.06 173 LEU A O 1
ATOM 1359 N N . GLU A 1 174 ? 16.926 12.603 -19.011 1.00 92.19 174 GLU A N 1
ATOM 1360 C CA . GLU A 1 174 ? 18.104 12.114 -18.280 1.00 92.19 174 GLU A CA 1
ATOM 1361 C C . GLU A 1 174 ? 17.811 11.741 -16.819 1.00 92.19 174 GLU A C 1
ATOM 1363 O O . GLU A 1 174 ? 18.300 10.717 -16.352 1.00 92.19 174 GLU A O 1
ATOM 1368 N N . HIS A 1 175 ? 16.955 12.494 -16.122 1.00 92.06 175 HIS A N 1
ATOM 1369 C CA . HIS A 1 175 ? 16.618 12.204 -14.725 1.00 92.06 175 HIS A CA 1
ATOM 1370 C C . HIS A 1 175 ? 15.679 10.997 -14.596 1.00 92.06 175 HIS A C 1
ATOM 1372 O O . HIS A 1 175 ? 15.770 10.242 -13.630 1.00 92.06 175 HIS A O 1
ATOM 1378 N N . LEU A 1 176 ? 14.780 10.786 -15.566 1.00 91.88 176 LEU A N 1
ATOM 1379 C CA . LEU A 1 176 ? 13.938 9.588 -15.593 1.00 91.88 176 LEU A CA 1
ATOM 1380 C C . LEU A 1 176 ? 14.791 8.346 -15.874 1.00 91.88 176 LEU A C 1
ATOM 1382 O O . LEU A 1 176 ? 14.627 7.328 -15.206 1.00 91.88 176 LEU A O 1
ATOM 1386 N N . GLU A 1 177 ? 15.708 8.436 -16.840 1.00 93.12 177 GLU A N 1
ATOM 1387 C CA . GLU A 1 177 ? 16.660 7.366 -17.141 1.00 93.12 177 GLU A CA 1
ATOM 1388 C C . GLU A 1 177 ? 17.550 7.061 -15.930 1.00 93.12 177 GLU A C 1
ATOM 1390 O O . GLU A 1 177 ? 17.738 5.890 -15.599 1.00 93.12 177 GLU A O 1
ATOM 1395 N N . GLU A 1 178 ? 18.056 8.086 -15.243 1.00 91.50 178 GLU A N 1
ATOM 1396 C CA . GLU A 1 178 ? 18.836 7.936 -14.014 1.00 91.50 178 GLU A CA 1
ATOM 1397 C C . GLU A 1 178 ? 18.029 7.246 -12.917 1.00 91.50 178 GLU A C 1
ATOM 1399 O O . GLU A 1 178 ? 18.510 6.268 -12.358 1.00 91.50 178 GLU A O 1
ATOM 1404 N N . LEU A 1 179 ? 16.784 7.663 -12.679 1.00 91.12 179 LEU A N 1
ATOM 1405 C CA . LEU A 1 179 ? 15.919 7.048 -11.675 1.00 91.12 179 LEU A CA 1
ATOM 1406 C C . LEU A 1 179 ? 15.649 5.564 -11.971 1.00 91.12 179 LEU A C 1
ATOM 1408 O O . LEU A 1 179 ? 15.654 4.736 -11.057 1.00 91.12 179 LEU A O 1
ATOM 1412 N N . VAL A 1 180 ? 15.396 5.207 -13.237 1.00 93.25 180 VAL A N 1
ATOM 1413 C CA . VAL A 1 180 ? 15.197 3.799 -13.622 1.00 93.25 180 VAL A CA 1
ATOM 1414 C C . VAL A 1 180 ? 16.487 3.005 -13.473 1.00 93.25 180 VAL A C 1
ATOM 1416 O O . VAL A 1 180 ? 16.466 1.900 -12.930 1.00 93.25 180 VAL A O 1
ATOM 1419 N N . THR A 1 181 ? 17.607 3.585 -13.898 1.00 92.38 181 THR A N 1
ATOM 1420 C CA . THR A 1 181 ? 18.919 2.941 -13.815 1.00 92.38 181 THR A CA 1
ATOM 1421 C C . THR A 1 181 ? 19.329 2.718 -12.364 1.00 92.38 181 THR A C 1
ATOM 1423 O O . THR A 1 181 ? 19.648 1.594 -11.998 1.00 92.38 181 THR A O 1
ATOM 1426 N N . GLU A 1 182 ? 19.218 3.736 -11.509 1.00 90.75 182 GLU A N 1
ATOM 1427 C CA . GLU A 1 182 ? 19.511 3.642 -10.077 1.00 90.75 182 GLU A CA 1
ATOM 1428 C C . GLU A 1 182 ? 18.707 2.514 -9.432 1.00 90.75 182 GLU A C 1
ATOM 1430 O O . GLU A 1 182 ? 19.261 1.690 -8.708 1.00 90.75 182 GLU A O 1
ATOM 1435 N N . ARG A 1 183 ? 17.411 2.407 -9.743 1.00 91.62 183 ARG A N 1
ATOM 1436 C CA . ARG A 1 183 ? 16.586 1.325 -9.204 1.00 91.62 183 ARG A CA 1
ATOM 1437 C C . ARG A 1 183 ? 17.027 -0.048 -9.710 1.00 91.62 183 ARG A C 1
ATOM 1439 O O . ARG A 1 183 ? 17.015 -0.994 -8.938 1.00 91.62 183 ARG A O 1
ATOM 1446 N N . PHE A 1 184 ? 17.415 -0.186 -10.972 1.00 93.31 184 PHE A N 1
ATOM 1447 C CA . PHE A 1 184 ? 17.827 -1.485 -11.520 1.00 93.31 184 PHE A CA 1
ATOM 1448 C C . PHE A 1 184 ? 19.235 -1.909 -11.091 1.00 93.31 184 PHE A C 1
ATOM 1450 O O . PHE A 1 184 ? 19.526 -3.103 -11.053 1.00 93.31 184 PHE A O 1
ATOM 1457 N N . GLU A 1 185 ? 20.100 -0.954 -10.763 1.00 92.19 185 GLU A N 1
ATOM 1458 C CA . GLU A 1 185 ? 21.471 -1.211 -10.309 1.00 92.19 185 GLU A CA 1
ATOM 1459 C C . GLU A 1 185 ? 21.553 -1.392 -8.793 1.00 92.19 185 GLU A C 1
ATOM 1461 O O . GLU A 1 185 ? 22.370 -2.171 -8.305 1.00 92.19 185 GLU A O 1
ATOM 1466 N N . ARG A 1 186 ? 20.706 -0.681 -8.041 1.00 92.81 186 ARG A N 1
ATOM 1467 C CA . ARG A 1 186 ? 20.831 -0.571 -6.584 1.00 92.81 186 ARG A CA 1
ATOM 1468 C C . ARG A 1 186 ? 19.681 -1.184 -5.807 1.00 92.81 186 ARG A C 1
ATOM 1470 O O . ARG A 1 186 ? 19.780 -1.228 -4.591 1.00 92.81 186 ARG A O 1
ATOM 1477 N N . ALA A 1 187 ? 18.587 -1.621 -6.430 1.00 92.75 187 ALA A N 1
ATOM 1478 C CA . ALA A 1 187 ? 17.479 -2.216 -5.686 1.00 92.75 187 ALA A CA 1
ATOM 1479 C C . ALA A 1 187 ? 17.569 -3.739 -5.615 1.00 92.75 187 ALA A C 1
ATOM 1481 O O . ALA A 1 187 ? 17.979 -4.390 -6.570 1.00 92.75 187 ALA A O 1
ATOM 1482 N N . ASP A 1 188 ? 17.105 -4.291 -4.501 1.00 94.75 188 ASP A N 1
ATOM 1483 C CA . ASP A 1 188 ? 16.854 -5.715 -4.332 1.00 94.75 188 ASP A CA 1
ATOM 1484 C C . ASP A 1 188 ? 15.376 -6.032 -4.204 1.00 94.75 188 ASP A C 1
ATOM 1486 O O . ASP A 1 188 ? 14.547 -5.186 -3.851 1.00 94.75 188 ASP A O 1
ATOM 1490 N N . ALA A 1 189 ? 15.084 -7.293 -4.503 1.00 94.50 189 ALA A N 1
ATOM 1491 C CA . ALA A 1 189 ? 13.778 -7.890 -4.350 1.00 94.50 189 ALA A CA 1
ATOM 1492 C C . ALA A 1 189 ? 13.395 -7.952 -2.871 1.00 94.50 189 ALA A C 1
ATOM 1494 O O . ALA A 1 189 ? 14.180 -8.394 -2.038 1.00 94.50 189 ALA A O 1
ATOM 1495 N N . ALA A 1 190 ? 12.169 -7.551 -2.567 1.00 94.56 190 ALA A N 1
ATOM 1496 C CA . ALA A 1 190 ? 11.560 -7.740 -1.262 1.00 94.56 190 ALA A CA 1
ATOM 1497 C C . ALA A 1 190 ? 10.100 -8.140 -1.440 1.00 94.56 190 ALA A C 1
ATOM 1499 O O . ALA A 1 190 ? 9.469 -7.757 -2.431 1.00 94.56 190 ALA A O 1
ATOM 1500 N N . ARG A 1 191 ? 9.551 -8.885 -0.485 1.00 94.56 191 ARG A N 1
ATOM 1501 C CA . ARG A 1 191 ? 8.120 -9.179 -0.454 1.00 94.56 191 ARG A CA 1
ATOM 1502 C C . ARG A 1 191 ? 7.377 -8.140 0.376 1.00 94.56 191 ARG A C 1
ATOM 1504 O O . ARG A 1 191 ? 7.909 -7.578 1.330 1.00 94.56 191 ARG A O 1
ATOM 1511 N N . LEU A 1 192 ? 6.139 -7.876 -0.018 1.00 94.94 192 LEU A N 1
ATOM 1512 C CA . LEU A 1 192 ? 5.221 -6.982 0.672 1.00 94.94 192 LEU A CA 1
ATOM 1513 C C . LEU A 1 192 ? 3.851 -7.647 0.739 1.00 94.94 192 LEU A C 1
ATOM 1515 O O . LEU A 1 192 ? 3.279 -8.013 -0.288 1.00 94.94 192 LEU A O 1
ATOM 1519 N N . ASP A 1 193 ? 3.320 -7.775 1.944 1.00 96.62 193 ASP A N 1
ATOM 1520 C CA . ASP A 1 193 ? 1.968 -8.250 2.168 1.00 96.62 193 ASP A CA 1
ATOM 1521 C C . ASP A 1 193 ? 0.962 -7.179 1.752 1.00 96.62 193 ASP A C 1
ATOM 1523 O O . ASP A 1 193 ? 1.092 -5.992 2.057 1.00 96.62 193 ASP A O 1
ATOM 1527 N N . VAL A 1 194 ? -0.071 -7.613 1.046 1.00 97.12 194 VAL A N 1
ATOM 1528 C CA . VAL A 1 194 ? -1.243 -6.815 0.716 1.00 97.12 194 VAL A CA 1
ATOM 1529 C C . VAL A 1 194 ? -2.417 -7.428 1.446 1.00 97.12 194 VAL A C 1
ATOM 1531 O O . VAL A 1 194 ? -2.676 -8.627 1.364 1.00 97.12 194 VAL A O 1
ATOM 1534 N N . TRP A 1 195 ? -3.148 -6.582 2.144 1.00 98.19 195 TRP A N 1
ATOM 1535 C CA . TRP A 1 195 ? -4.265 -6.942 2.990 1.00 98.19 195 TRP A CA 1
ATOM 1536 C C . TRP A 1 195 ? -5.575 -6.553 2.320 1.00 98.19 195 TRP A C 1
ATOM 1538 O O . TRP A 1 195 ? -5.685 -5.512 1.671 1.00 98.19 195 TRP A O 1
ATOM 1548 N N . GLN A 1 196 ? -6.592 -7.382 2.495 1.00 98.38 196 GLN A N 1
ATOM 1549 C CA . GLN A 1 196 ? -7.978 -7.038 2.242 1.00 98.38 196 GLN A CA 1
ATOM 1550 C C . GLN A 1 196 ? -8.615 -6.593 3.554 1.00 98.38 196 GLN A C 1
ATOM 1552 O O . GLN A 1 196 ? -8.565 -7.301 4.560 1.00 98.38 196 GLN A O 1
ATOM 1557 N N . VAL A 1 197 ? -9.245 -5.422 3.525 1.00 98.44 197 VAL A N 1
ATOM 1558 C CA . VAL A 1 197 ? -10.010 -4.886 4.644 1.00 98.44 197 VAL A CA 1
ATOM 1559 C C . VAL A 1 197 ? -11.490 -4.881 4.279 1.00 98.44 197 VAL A C 1
ATOM 1561 O O . VAL A 1 197 ? -11.914 -4.150 3.380 1.00 98.44 197 VAL A O 1
ATOM 1564 N N . ARG A 1 198 ? -12.299 -5.670 4.990 1.00 98.62 198 ARG A N 1
ATOM 1565 C CA . ARG A 1 198 ? -13.760 -5.662 4.837 1.00 98.62 198 ARG A CA 1
ATOM 1566 C C . ARG A 1 198 ? -14.389 -4.715 5.849 1.00 98.62 198 ARG A C 1
ATOM 1568 O O . ARG A 1 198 ? -14.322 -4.926 7.059 1.00 98.62 198 ARG A O 1
ATOM 1575 N N . LEU A 1 199 ? -15.036 -3.673 5.345 1.00 98.25 199 LEU A N 1
ATOM 1576 C CA . LEU A 1 199 ? -15.727 -2.646 6.116 1.00 98.25 199 LEU A CA 1
ATOM 1577 C C . LEU A 1 199 ? -17.212 -3.008 6.219 1.00 98.25 199 LEU A C 1
ATOM 1579 O O . LEU A 1 199 ? -17.908 -2.971 5.208 1.00 98.25 199 LEU A O 1
ATOM 1583 N N . THR A 1 200 ? -17.722 -3.304 7.417 1.00 98.12 200 THR A N 1
ATOM 1584 C CA . THR A 1 200 ? -19.146 -3.623 7.636 1.00 98.12 200 THR A CA 1
ATOM 1585 C C . THR A 1 200 ? -19.826 -2.565 8.507 1.00 98.12 200 THR A C 1
ATOM 1587 O O . THR A 1 200 ? -19.381 -2.267 9.622 1.00 98.12 200 THR A O 1
ATOM 1590 N N . ALA A 1 201 ? -20.926 -1.993 8.014 1.00 97.19 201 ALA A N 1
ATOM 1591 C CA . ALA A 1 201 ? -21.743 -1.007 8.722 1.00 97.19 201 ALA A CA 1
ATOM 1592 C C . ALA A 1 201 ? -23.195 -1.001 8.210 1.00 97.19 201 ALA A C 1
ATOM 1594 O O . ALA A 1 201 ? -23.497 -1.582 7.172 1.00 97.19 201 ALA A O 1
ATOM 1595 N N . ASP A 1 202 ? -24.095 -0.253 8.858 1.00 95.56 202 ASP A N 1
ATOM 1596 C CA . ASP A 1 202 ? -25.427 -0.005 8.275 1.00 95.56 202 ASP A CA 1
ATOM 1597 C C . ASP A 1 202 ? -25.306 0.685 6.903 1.00 95.56 202 ASP A C 1
ATOM 1599 O O . ASP A 1 202 ? -26.100 0.438 5.993 1.00 95.56 202 ASP A O 1
ATOM 1603 N N . ARG A 1 203 ? -24.338 1.606 6.773 1.00 94.88 203 ARG A N 1
ATOM 1604 C CA . ARG A 1 203 ? -24.018 2.320 5.530 1.00 94.88 203 ARG A CA 1
ATOM 1605 C C . ARG A 1 203 ? -22.526 2.645 5.453 1.00 94.88 203 ARG A C 1
ATOM 1607 O O . ARG A 1 203 ? -22.028 3.399 6.287 1.00 94.88 203 ARG A O 1
ATOM 1614 N N . VAL A 1 204 ? -21.857 2.172 4.412 1.00 95.06 204 VAL A N 1
ATOM 1615 C CA . VAL A 1 204 ? -20.460 2.456 4.062 1.00 95.06 204 VAL A CA 1
ATOM 1616 C C . VAL A 1 204 ? -20.421 3.201 2.730 1.00 95.06 204 VAL A C 1
ATOM 1618 O O . VAL A 1 204 ? -21.165 2.868 1.805 1.00 95.06 204 VAL A O 1
ATOM 1621 N N . HIS A 1 205 ? -19.585 4.235 2.642 1.00 93.25 205 HIS A N 1
ATOM 1622 C CA . HIS A 1 205 ? -19.269 4.920 1.387 1.00 93.25 205 HIS A CA 1
ATOM 1623 C C . HIS A 1 205 ? -17.895 5.591 1.454 1.00 93.25 205 HIS A C 1
ATOM 1625 O O . HIS A 1 205 ? -17.422 5.965 2.531 1.00 93.25 205 HIS A O 1
ATOM 1631 N N . LYS A 1 206 ? -17.282 5.774 0.285 1.00 92.25 206 LYS A N 1
ATOM 1632 C CA . LYS A 1 206 ? -16.060 6.560 0.107 1.00 92.25 206 LYS A CA 1
ATOM 1633 C C . LYS A 1 206 ? -16.368 8.052 0.281 1.00 92.25 206 LYS A C 1
ATOM 1635 O O . LYS A 1 206 ? -17.371 8.548 -0.238 1.00 92.25 206 LYS A O 1
ATOM 1640 N N . ALA A 1 207 ? -15.541 8.777 1.029 1.00 88.50 207 ALA A N 1
ATOM 1641 C CA . ALA A 1 207 ? -15.714 10.212 1.221 1.00 88.50 207 ALA A CA 1
ATOM 1642 C C . ALA A 1 207 ? -15.561 10.952 -0.120 1.00 88.50 207 ALA A C 1
ATOM 1644 O O . ALA A 1 207 ? -14.791 10.548 -0.983 1.00 88.50 207 ALA A O 1
ATOM 1645 N N . GLY A 1 208 ? -16.328 12.028 -0.313 1.00 81.25 208 GLY A N 1
ATOM 1646 C CA . GLY A 1 208 ? -16.316 12.806 -1.560 1.00 81.25 208 GLY A CA 1
ATOM 1647 C C . GLY A 1 208 ? -17.181 12.235 -2.693 1.00 81.25 208 GLY A C 1
ATOM 1648 O O . GLY A 1 208 ? -17.579 12.992 -3.572 1.00 81.25 208 GLY A O 1
ATOM 1649 N N . HIS A 1 209 ? -17.574 10.958 -2.641 1.00 77.06 209 HIS A N 1
ATOM 1650 C CA . HIS A 1 209 ? -18.474 10.358 -3.630 1.00 77.06 209 HIS A CA 1
ATOM 1651 C C . HIS A 1 209 ? -19.916 10.285 -3.109 1.00 77.06 209 HIS A C 1
ATOM 1653 O O . HIS A 1 209 ? -20.192 9.741 -2.041 1.00 77.06 209 HIS A O 1
ATOM 1659 N N . ALA A 1 210 ? -20.860 10.832 -3.881 1.00 65.06 210 ALA A N 1
ATOM 1660 C CA . ALA A 1 210 ? -22.277 10.889 -3.511 1.00 65.06 210 ALA A CA 1
ATOM 1661 C C . ALA A 1 210 ? -23.036 9.557 -3.698 1.00 65.06 210 ALA A C 1
ATOM 1663 O O . ALA A 1 210 ? -24.196 9.462 -3.299 1.00 65.06 210 ALA A O 1
ATOM 1664 N N . ASN A 1 211 ? -22.415 8.528 -4.289 1.00 58.78 211 ASN A N 1
ATOM 1665 C CA . ASN A 1 211 ? -23.141 7.382 -4.836 1.00 58.78 211 ASN A CA 1
ATOM 1666 C C . ASN A 1 211 ? -22.879 6.044 -4.131 1.00 58.78 211 ASN A C 1
ATOM 1668 O O . ASN A 1 211 ? -21.755 5.710 -3.778 1.00 58.78 211 ASN A O 1
ATOM 1672 N N . LYS A 1 212 ? -23.991 5.299 -4.002 1.00 71.81 212 LYS A N 1
ATOM 1673 C CA . LYS A 1 212 ? -24.185 3.924 -3.505 1.00 71.81 212 LYS A CA 1
ATOM 1674 C C . LYS A 1 212 ? -23.638 3.648 -2.105 1.00 71.81 212 LYS A C 1
ATOM 1676 O O . LYS A 1 212 ? -22.558 3.118 -1.897 1.00 71.81 212 LYS A O 1
ATOM 1681 N N . SER A 1 213 ? -24.490 3.951 -1.130 1.00 80.88 213 SER A N 1
ATOM 1682 C CA . SER A 1 213 ? -24.377 3.374 0.203 1.00 80.88 213 SER A CA 1
ATOM 1683 C C . SER A 1 213 ? -24.577 1.864 0.129 1.00 80.88 213 SER A C 1
ATOM 1685 O O . SER A 1 213 ? -25.628 1.419 -0.325 1.00 80.88 213 SER A O 1
ATOM 1687 N N . GLN A 1 214 ? -23.627 1.109 0.657 1.00 94.19 214 GLN A N 1
ATOM 1688 C CA . GLN A 1 214 ? -23.701 -0.346 0.804 1.00 94.19 214 GLN A CA 1
ATOM 1689 C C . GLN A 1 214 ? -23.462 -0.739 2.262 1.00 94.19 214 GLN A C 1
ATOM 1691 O O . GLN A 1 214 ? -22.932 0.061 3.029 1.00 94.19 214 GLN A O 1
ATOM 1696 N N . SER A 1 215 ? -23.897 -1.926 2.678 1.00 96.06 215 SER A N 1
ATOM 1697 C CA . SER A 1 215 ? -23.654 -2.421 4.043 1.00 96.06 215 SER A CA 1
ATOM 1698 C C . SER A 1 215 ? -22.229 -2.941 4.233 1.00 96.06 215 SER A C 1
ATOM 1700 O O . SER A 1 215 ? -21.721 -2.973 5.352 1.00 96.06 215 SER A O 1
ATOM 1702 N N . GLN A 1 216 ? -21.581 -3.337 3.138 1.00 97.06 216 GLN A N 1
ATOM 1703 C CA . GLN A 1 216 ? -20.233 -3.886 3.124 1.00 97.06 216 GLN A CA 1
ATOM 1704 C C . GLN A 1 216 ? -19.427 -3.295 1.973 1.00 97.06 216 GLN A C 1
ATOM 1706 O O . GLN A 1 216 ? -19.972 -3.066 0.898 1.00 97.06 216 GLN A O 1
ATOM 1711 N N . LEU A 1 217 ? -18.146 -3.031 2.209 1.00 96.00 217 LEU A N 1
ATOM 1712 C CA . LEU A 1 217 ? -17.185 -2.602 1.196 1.00 96.00 217 LEU A CA 1
ATOM 1713 C C . LEU A 1 217 ? -15.851 -3.293 1.475 1.00 96.00 217 LEU A C 1
ATOM 1715 O O . LEU A 1 217 ? -15.388 -3.272 2.613 1.00 96.00 217 LEU A O 1
ATOM 1719 N N . GLU A 1 218 ? -15.238 -3.872 0.452 1.00 96.81 218 GLU A N 1
ATOM 1720 C CA . GLU A 1 218 ? -13.884 -4.420 0.528 1.00 96.81 218 GLU A CA 1
ATOM 1721 C C . GLU A 1 218 ? -12.907 -3.424 -0.092 1.00 96.81 218 GLU A C 1
ATOM 1723 O O . GLU A 1 218 ? -13.198 -2.828 -1.128 1.00 96.81 218 GLU A O 1
ATOM 1728 N N . VAL A 1 219 ? -11.776 -3.207 0.575 1.00 95.81 219 VAL A N 1
ATOM 1729 C CA . VAL A 1 219 ? -10.695 -2.330 0.107 1.00 95.81 219 VAL A CA 1
ATOM 1730 C C . VAL A 1 219 ? -9.360 -3.037 0.294 1.00 95.81 219 VAL A C 1
ATOM 1732 O O . VAL A 1 219 ? -9.211 -3.829 1.228 1.00 95.81 219 VAL A O 1
ATOM 1735 N N . LYS A 1 220 ? -8.384 -2.771 -0.574 1.00 96.69 220 LYS A N 1
ATOM 1736 C CA . LYS A 1 220 ? -7.018 -3.278 -0.400 1.00 96.69 220 LYS A CA 1
ATOM 1737 C C . LYS A 1 220 ? -6.158 -2.285 0.383 1.00 96.69 220 LYS A C 1
ATOM 1739 O O . LYS A 1 220 ? -6.358 -1.074 0.296 1.00 96.69 220 LYS A O 1
ATOM 1744 N N . MET A 1 221 ? -5.201 -2.810 1.139 1.00 95.81 221 MET A N 1
ATOM 1745 C CA . MET A 1 221 ? -4.268 -2.050 1.966 1.00 95.81 221 MET A CA 1
ATOM 1746 C C . MET A 1 221 ? -2.874 -2.674 1.880 1.00 95.81 221 MET A C 1
ATOM 1748 O O . MET A 1 221 ? -2.714 -3.851 2.186 1.00 95.81 221 MET A O 1
ATOM 1752 N N . CYS A 1 222 ? -1.854 -1.907 1.516 1.00 93.94 222 CYS A N 1
ATOM 1753 C CA . CYS A 1 222 ? -0.455 -2.327 1.583 1.00 93.94 222 CYS A CA 1
ATOM 1754 C C . CYS A 1 222 ? 0.347 -1.568 2.648 1.00 93.94 222 CYS A C 1
ATOM 1756 O O . CYS A 1 222 ? 1.411 -2.044 3.038 1.00 93.94 222 CYS A O 1
ATOM 1758 N N . ASN A 1 223 ? -0.118 -0.399 3.113 1.00 92.88 223 ASN A N 1
ATOM 1759 C CA . ASN A 1 223 ? 0.599 0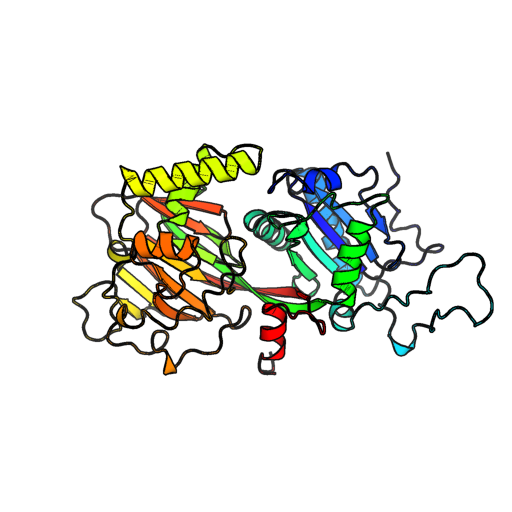.393 4.112 1.00 92.88 223 ASN A CA 1
ATOM 1760 C C . ASN A 1 223 ? -0.126 0.410 5.462 1.00 92.88 223 ASN A C 1
ATOM 1762 O O . ASN A 1 223 ? 0.344 -0.218 6.412 1.00 92.88 223 ASN A O 1
ATOM 1766 N N . TYR A 1 224 ? -1.241 1.131 5.579 1.00 94.38 224 TYR A N 1
ATOM 1767 C CA . TYR A 1 224 ? -1.900 1.318 6.867 1.00 94.38 224 TYR A CA 1
ATOM 1768 C C . TYR A 1 224 ? -3.346 1.805 6.776 1.00 94.38 224 TYR A C 1
ATOM 1770 O O . TYR A 1 224 ? -3.785 2.460 5.826 1.00 94.38 224 TYR A O 1
ATOM 1778 N N . LEU A 1 225 ? -4.064 1.554 7.867 1.00 96.12 225 LEU A N 1
ATOM 1779 C CA . LEU A 1 225 ? -5.404 2.044 8.124 1.00 96.12 225 LEU A CA 1
ATOM 1780 C C . LEU A 1 225 ? -5.416 2.862 9.416 1.00 96.12 225 LEU A C 1
ATOM 1782 O O . LEU A 1 225 ? -4.866 2.452 10.433 1.00 96.12 225 LEU A O 1
ATOM 1786 N N . SER A 1 226 ? -6.079 4.016 9.396 1.00 95.06 226 SER A N 1
ATOM 1787 C CA . SER A 1 226 ? -6.378 4.815 10.587 1.00 95.06 226 SER A CA 1
ATOM 1788 C C . SER A 1 226 ? -7.884 4.884 10.828 1.00 95.06 226 SER A C 1
ATOM 1790 O O . SER A 1 226 ? -8.673 5.187 9.929 1.00 95.06 226 SER A O 1
ATOM 1792 N N . LEU A 1 227 ? -8.267 4.644 12.078 1.00 95.81 227 LEU A N 1
ATOM 1793 C CA . LEU A 1 227 ? -9.610 4.759 12.621 1.00 95.81 227 LEU A CA 1
ATOM 1794 C C . LEU A 1 227 ? -9.638 5.914 13.630 1.00 95.81 227 LEU A C 1
ATOM 1796 O O . LEU A 1 227 ? -9.161 5.764 14.753 1.00 95.81 227 LEU A O 1
ATOM 1800 N N . GLY A 1 228 ? -10.256 7.041 13.262 1.00 92.38 228 GLY A N 1
ATOM 1801 C CA . GLY A 1 228 ? -10.375 8.202 14.151 1.00 92.38 228 GLY A CA 1
ATOM 1802 C C . GLY A 1 228 ? -9.927 9.511 13.517 1.00 92.38 228 GLY A C 1
ATOM 1803 O O . GLY A 1 228 ? -10.599 10.026 12.614 1.00 92.38 228 GLY A O 1
ATOM 1804 N N . VAL A 1 229 ? -8.843 10.095 14.038 1.00 89.19 229 VAL A N 1
ATOM 1805 C CA . VAL A 1 229 ? -8.369 11.445 13.688 1.00 89.19 229 VAL A CA 1
ATOM 1806 C C . VAL A 1 229 ? -8.167 11.598 12.185 1.00 89.19 229 VAL A C 1
ATOM 1808 O O . VAL A 1 229 ? -8.746 12.511 11.589 1.00 89.19 229 VAL A O 1
ATOM 1811 N N . GLN A 1 230 ? -7.387 10.717 11.555 1.00 86.56 230 GLN A N 1
ATOM 1812 C CA . GLN A 1 230 ? -7.003 10.912 10.152 1.00 86.56 230 GLN A CA 1
ATOM 1813 C C . GLN A 1 230 ? -8.173 10.696 9.207 1.00 86.56 230 GLN A C 1
ATOM 1815 O O . GLN A 1 230 ? -8.395 11.515 8.316 1.00 86.56 230 GLN A O 1
ATOM 1820 N N . GLY A 1 231 ? -8.985 9.667 9.462 1.00 88.62 231 GLY A N 1
ATOM 1821 C CA . GLY A 1 231 ? -10.241 9.468 8.745 1.00 88.62 231 GLY A CA 1
ATOM 1822 C C . GLY A 1 231 ? -11.152 10.696 8.838 1.00 88.62 231 GLY A C 1
ATOM 1823 O O . GLY A 1 231 ? -11.731 11.120 7.836 1.00 88.62 231 GLY A O 1
ATOM 1824 N N . SER A 1 232 ? -11.256 11.309 10.023 1.00 88.44 232 SER A N 1
ATOM 1825 C CA . SER A 1 232 ? -12.132 12.463 10.275 1.00 88.44 232 SER A CA 1
ATOM 1826 C C . SER A 1 232 ? -11.644 13.745 9.596 1.00 88.44 232 SER A C 1
ATOM 1828 O O . SER A 1 232 ? -12.439 14.464 8.983 1.00 88.44 232 SER A O 1
ATOM 1830 N N . VAL A 1 233 ? -10.344 14.041 9.695 1.00 86.06 233 VAL A N 1
ATOM 1831 C CA . VAL A 1 233 ? -9.716 15.201 9.040 1.00 86.06 233 VAL A CA 1
ATOM 1832 C C . VAL A 1 233 ? -9.737 15.021 7.527 1.00 86.06 233 VAL A C 1
ATOM 1834 O O . VAL A 1 233 ? -10.179 15.911 6.804 1.00 86.06 233 VAL A O 1
ATOM 1837 N N . GLY A 1 234 ? -9.323 13.851 7.051 1.00 83.81 234 GLY A N 1
ATOM 1838 C CA . GLY A 1 234 ? -9.226 13.527 5.638 1.00 83.81 234 GLY A CA 1
ATOM 1839 C C . GLY A 1 234 ? -10.567 13.496 4.910 1.00 83.81 234 GLY A C 1
ATOM 1840 O O . GLY A 1 234 ? -10.705 14.076 3.838 1.00 83.81 234 GLY A O 1
ATOM 1841 N N . SER A 1 235 ? -11.616 12.963 5.544 1.00 83.94 235 SER A N 1
ATOM 1842 C CA . SER A 1 235 ? -12.981 13.034 4.997 1.00 83.94 235 SER A CA 1
ATOM 1843 C C . SER A 1 235 ? -13.494 14.476 4.858 1.00 83.94 235 SER A C 1
ATOM 1845 O O . SER A 1 235 ? -14.337 14.762 4.005 1.00 83.94 235 SER A O 1
ATOM 1847 N N . GLY A 1 236 ? -13.028 15.394 5.715 1.00 81.00 236 GLY A N 1
ATOM 1848 C CA . GLY A 1 236 ? -13.291 16.831 5.598 1.00 81.00 236 GLY A CA 1
ATOM 1849 C C . GLY A 1 236 ? -12.447 17.493 4.508 1.00 81.00 236 GLY A C 1
ATOM 1850 O O . GLY A 1 236 ? -12.962 18.317 3.748 1.00 81.00 236 GLY A O 1
ATOM 1851 N N . PHE A 1 237 ? -11.178 17.092 4.405 1.00 79.62 237 PHE A N 1
ATOM 1852 C CA . PHE A 1 237 ? -10.236 17.535 3.382 1.00 79.62 237 PHE A CA 1
ATOM 1853 C C . PHE A 1 237 ? -10.721 17.186 1.973 1.00 79.62 237 PHE A C 1
ATOM 1855 O O . PHE A 1 237 ? -10.724 18.067 1.119 1.00 79.62 237 PHE A O 1
ATOM 1862 N N . GLU A 1 238 ? -11.208 15.964 1.738 1.00 76.69 238 GLU A N 1
ATOM 1863 C CA . GLU A 1 238 ? -11.588 15.512 0.391 1.00 76.69 238 GLU A CA 1
ATOM 1864 C C . GLU A 1 238 ? -12.718 16.360 -0.213 1.00 76.69 238 GLU A C 1
ATOM 1866 O O . GLU A 1 238 ? -12.733 16.632 -1.409 1.00 76.69 238 GLU A O 1
ATOM 1871 N N . LYS A 1 239 ? -13.611 16.901 0.628 1.00 76.00 239 LYS A N 1
ATOM 1872 C CA . LYS A 1 239 ? -14.673 17.833 0.199 1.00 76.00 239 LYS A CA 1
ATOM 1873 C C . LYS A 1 239 ? -14.146 19.175 -0.311 1.00 76.00 239 LYS A C 1
ATOM 1875 O O . LYS A 1 239 ? -14.861 19.878 -1.018 1.00 76.00 239 LYS A O 1
ATOM 1880 N N . HIS A 1 240 ? -12.933 19.550 0.084 1.00 75.25 240 HIS A N 1
ATOM 1881 C CA . HIS A 1 240 ? -12.314 20.845 -0.203 1.00 75.25 240 HIS A CA 1
ATOM 1882 C C . HIS A 1 240 ? -10.967 20.695 -0.921 1.00 75.25 240 HIS A C 1
ATOM 1884 O O . HIS A 1 240 ? -10.192 21.656 -0.980 1.00 75.25 240 HIS A O 1
ATOM 1890 N N . ARG A 1 241 ? -10.660 19.497 -1.435 1.00 68.31 241 ARG A N 1
ATOM 1891 C CA . ARG A 1 241 ? -9.383 19.197 -2.076 1.00 68.31 241 ARG A CA 1
ATOM 1892 C C . ARG A 1 241 ? -9.165 20.150 -3.245 1.00 68.31 241 ARG A C 1
ATOM 1894 O O . ARG A 1 241 ? -9.994 20.279 -4.143 1.00 68.31 241 ARG A O 1
ATOM 1901 N N . ALA A 1 242 ? -8.035 20.845 -3.222 1.00 64.06 242 ALA A N 1
ATOM 1902 C CA . ALA A 1 242 ? -7.668 21.820 -4.232 1.00 64.06 242 ALA A CA 1
ATOM 1903 C C . ALA A 1 242 ? -6.669 21.218 -5.232 1.00 64.06 242 ALA A C 1
ATOM 1905 O O . ALA A 1 242 ? -5.930 20.276 -4.956 1.00 64.06 242 ALA A O 1
ATOM 1906 N N . GLY A 1 243 ? -6.576 21.810 -6.420 1.00 59.16 243 GLY A N 1
ATOM 1907 C CA . GLY A 1 243 ? -5.656 21.330 -7.455 1.00 59.16 243 GLY A CA 1
ATOM 1908 C C . GLY A 1 243 ? -4.161 21.581 -7.196 1.00 59.16 243 GLY A C 1
ATOM 1909 O O . GLY A 1 243 ? -3.352 21.191 -8.027 1.00 59.16 243 GLY A O 1
ATOM 1910 N N . ARG A 1 244 ? -3.770 22.262 -6.106 1.00 63.97 244 ARG A N 1
ATOM 1911 C CA . ARG A 1 244 ? -2.376 22.685 -5.850 1.00 63.97 244 ARG A CA 1
ATOM 1912 C C . ARG A 1 244 ? -1.871 22.182 -4.494 1.00 63.97 244 ARG A C 1
ATOM 1914 O O . ARG A 1 244 ? -2.550 22.386 -3.490 1.00 63.97 244 ARG A O 1
ATOM 1921 N N . ARG A 1 245 ? -0.636 21.661 -4.440 1.00 60.44 245 ARG A N 1
ATOM 1922 C CA . ARG A 1 245 ? 0.008 21.094 -3.233 1.00 60.44 245 ARG A CA 1
ATOM 1923 C C . ARG A 1 245 ? -0.010 22.022 -2.014 1.00 60.44 245 ARG A C 1
ATOM 1925 O O . ARG A 1 245 ? -0.448 21.605 -0.951 1.00 60.44 245 ARG A O 1
ATOM 1932 N N . ILE A 1 246 ? 0.397 23.287 -2.160 1.00 65.19 246 ILE A N 1
ATOM 1933 C CA . ILE A 1 246 ? 0.411 24.255 -1.041 1.00 65.19 246 ILE A CA 1
ATOM 1934 C C . ILE A 1 246 ? -1.005 24.506 -0.508 1.00 65.19 246 ILE A C 1
ATOM 1936 O O . ILE A 1 246 ? -1.218 24.554 0.700 1.00 65.19 246 ILE A O 1
ATOM 1940 N N . LYS A 1 247 ? -1.995 24.613 -1.405 1.00 66.88 247 LYS A N 1
ATOM 1941 C CA . LYS A 1 247 ? -3.399 24.754 -1.002 1.00 66.88 247 LYS A CA 1
ATOM 1942 C C . LYS A 1 247 ? -3.894 23.494 -0.299 1.00 66.88 247 LYS A C 1
ATOM 1944 O O . LYS A 1 247 ? -4.591 23.619 0.693 1.00 66.88 247 LYS A O 1
ATOM 1949 N N . ASN A 1 248 ? -3.490 22.309 -0.750 1.00 65.62 248 ASN A N 1
ATOM 1950 C CA . ASN A 1 248 ? -3.842 21.056 -0.084 1.00 65.62 248 ASN A CA 1
ATOM 1951 C C . ASN A 1 248 ? -3.248 20.963 1.322 1.00 65.62 248 ASN A C 1
ATOM 1953 O O . ASN A 1 248 ? -3.965 20.622 2.256 1.00 65.62 248 ASN A O 1
ATOM 1957 N N . ILE A 1 249 ? -1.986 21.360 1.501 1.00 67.25 249 ILE A N 1
ATOM 1958 C CA . ILE A 1 249 ? -1.364 21.452 2.829 1.00 67.25 249 ILE A CA 1
ATOM 1959 C C . ILE A 1 249 ? -2.152 22.422 3.721 1.00 67.25 249 ILE A C 1
ATOM 1961 O O . ILE A 1 249 ? -2.457 22.091 4.864 1.00 67.25 249 ILE A O 1
ATOM 1965 N N . LEU A 1 250 ? -2.536 23.591 3.196 1.00 65.25 250 LEU A N 1
ATOM 1966 C CA . LEU A 1 250 ? -3.309 24.582 3.946 1.00 65.25 250 LEU A CA 1
ATOM 1967 C C . LEU A 1 250 ? -4.721 24.087 4.297 1.00 65.25 250 LEU A C 1
ATOM 1969 O O . LEU A 1 250 ? -5.155 24.264 5.429 1.00 65.25 250 LEU A O 1
ATOM 1973 N N . VAL A 1 251 ? -5.436 23.453 3.364 1.00 70.81 251 VAL A N 1
ATOM 1974 C CA . VAL A 1 251 ? -6.767 22.875 3.619 1.00 70.81 251 VAL A CA 1
ATOM 1975 C C . VAL A 1 251 ? -6.667 21.770 4.667 1.00 70.81 251 VAL A C 1
ATOM 1977 O O . VAL A 1 251 ? -7.457 21.760 5.606 1.00 70.81 251 VAL A O 1
ATOM 1980 N N . TYR A 1 252 ? -5.669 20.889 4.567 1.00 67.31 252 TYR A N 1
ATOM 1981 C CA . TYR A 1 252 ? -5.427 19.845 5.562 1.00 67.31 252 TYR A CA 1
ATOM 1982 C C . TYR A 1 252 ? -5.127 20.437 6.945 1.00 67.31 252 TYR A C 1
ATOM 1984 O O . TYR A 1 252 ? -5.662 19.970 7.952 1.00 67.31 252 TYR A O 1
ATOM 1992 N N . PHE A 1 253 ? -4.327 21.507 7.002 1.00 68.38 253 PHE A N 1
ATOM 1993 C CA . PHE A 1 253 ? -4.058 22.246 8.234 1.00 68.38 253 PHE A CA 1
ATOM 1994 C C . PHE A 1 253 ? -5.333 22.874 8.811 1.00 68.38 253 PHE A C 1
ATOM 1996 O O . PHE A 1 253 ? -5.622 22.683 9.987 1.00 68.38 253 PHE A O 1
ATOM 2003 N N . ILE A 1 254 ? -6.140 23.555 7.991 1.00 71.69 254 ILE A N 1
ATOM 2004 C CA . ILE A 1 254 ? -7.405 24.171 8.417 1.00 71.69 254 ILE A CA 1
ATOM 2005 C C . ILE A 1 254 ? -8.386 23.114 8.934 1.00 71.69 254 ILE A C 1
ATOM 2007 O O . ILE A 1 254 ? -8.991 23.311 9.987 1.00 71.69 254 ILE A O 1
ATOM 2011 N N . GLU A 1 255 ? -8.548 21.990 8.234 1.00 74.94 255 GLU A N 1
ATOM 2012 C CA . GLU A 1 255 ? -9.410 20.894 8.690 1.00 74.94 255 GLU A CA 1
ATOM 2013 C C . GLU A 1 255 ? -8.887 20.279 9.992 1.00 74.94 255 GLU A C 1
ATOM 2015 O O . GLU A 1 255 ? -9.666 20.069 10.922 1.00 74.94 255 GLU A O 1
ATOM 2020 N N . SER A 1 256 ? -7.570 20.094 10.120 1.00 70.69 256 SER A N 1
ATOM 2021 C CA . SER A 1 256 ? -6.948 19.664 11.377 1.00 70.69 256 SER A CA 1
ATOM 2022 C C . SER A 1 256 ? -7.261 20.649 12.508 1.00 70.69 256 SER A C 1
ATOM 2024 O O . SER A 1 256 ? -7.759 20.242 13.557 1.00 70.69 256 SER A O 1
ATOM 2026 N N . CYS A 1 257 ? -7.078 21.954 12.283 1.00 71.88 257 CYS A N 1
ATOM 2027 C CA . CYS A 1 257 ? -7.406 23.005 13.246 1.00 71.88 257 CYS A CA 1
ATOM 2028 C C . CYS A 1 257 ? -8.888 23.003 13.635 1.00 71.88 257 CYS A C 1
ATOM 2030 O O . CYS A 1 257 ? -9.196 23.175 14.813 1.00 71.88 257 CYS A O 1
ATOM 2032 N N . LYS A 1 258 ? -9.814 22.759 12.697 1.00 78.06 258 LYS A N 1
ATOM 2033 C CA . LYS A 1 258 ? -11.248 22.686 13.019 1.00 78.06 258 LYS A CA 1
ATOM 2034 C C . LYS A 1 258 ? -11.548 21.605 14.047 1.00 78.06 258 LYS A C 1
ATOM 2036 O O . LYS A 1 258 ? -12.351 21.810 14.959 1.00 78.06 258 LYS A O 1
ATOM 2041 N N . TRP A 1 259 ? -10.909 20.454 13.901 1.00 73.69 259 TRP A N 1
ATOM 2042 C CA . TRP A 1 259 ? -11.089 19.361 14.840 1.00 73.69 259 TRP A CA 1
ATOM 2043 C C . TRP A 1 259 ? -10.372 19.590 16.169 1.00 73.69 259 TRP A C 1
ATOM 2045 O O . TRP A 1 259 ? -10.953 19.307 17.217 1.00 73.69 259 TRP A O 1
ATOM 2055 N N . VAL A 1 260 ? -9.167 20.165 16.128 1.00 70.31 260 VAL A N 1
ATOM 2056 C CA . VAL A 1 260 ? -8.368 20.502 17.315 1.00 70.31 260 VAL A CA 1
ATOM 2057 C C . VAL A 1 260 ? -9.073 21.542 18.190 1.00 70.31 260 VAL A C 1
ATOM 2059 O O . VAL A 1 260 ? -9.186 21.338 19.393 1.00 70.31 260 VAL A O 1
ATOM 2062 N N . PHE A 1 261 ? -9.549 22.643 17.602 1.00 70.56 261 PHE A N 1
ATOM 2063 C CA . PHE A 1 261 ? -10.019 23.807 18.361 1.00 70.56 261 PHE A CA 1
ATOM 2064 C C . PHE A 1 261 ? -11.537 23.861 18.565 1.00 70.56 261 PHE A C 1
ATOM 2066 O O . PHE A 1 261 ? -11.979 24.459 19.542 1.00 70.56 261 PHE A O 1
ATOM 2073 N N . TRP A 1 262 ? -12.348 23.252 17.687 1.00 73.38 262 TRP A N 1
ATOM 2074 C CA . TRP A 1 262 ? -13.811 23.418 17.745 1.00 73.38 262 TRP A CA 1
ATOM 2075 C C . TRP A 1 262 ? -14.617 22.130 17.927 1.00 73.38 262 TRP A C 1
ATOM 2077 O O . TRP A 1 262 ? -15.685 22.190 18.531 1.00 73.38 262 TRP A O 1
ATOM 2087 N N . ARG A 1 263 ? -14.168 20.969 17.426 1.00 72.50 263 ARG A N 1
ATOM 2088 C CA . ARG A 1 263 ? -15.009 19.749 17.430 1.00 72.50 263 ARG A CA 1
ATOM 2089 C C . ARG A 1 263 ? -14.660 18.709 18.486 1.00 72.50 263 ARG A C 1
ATOM 2091 O O . ARG A 1 263 ? -15.578 18.017 18.909 1.00 72.50 263 ARG A O 1
ATOM 2098 N N . HIS A 1 264 ? -13.405 18.655 18.937 1.00 80.44 264 HIS A N 1
ATOM 2099 C CA . HIS A 1 264 ? -12.848 17.577 19.763 1.00 80.44 264 HIS A CA 1
ATOM 2100 C C . HIS A 1 264 ? -12.943 16.208 19.068 1.00 80.44 264 HIS A C 1
ATOM 2102 O O . HIS A 1 264 ? -13.978 15.816 18.528 1.00 80.44 264 HIS A O 1
ATOM 2108 N N . PHE A 1 265 ? -11.849 15.449 19.065 1.00 84.00 265 PHE A N 1
ATOM 2109 C CA . PHE A 1 265 ? -11.889 14.108 18.489 1.00 84.00 265 PHE A CA 1
ATOM 2110 C C . PHE A 1 265 ? -12.594 13.135 19.436 1.00 84.00 265 PHE A C 1
ATOM 2112 O O . PHE A 1 265 ? -12.323 13.155 20.641 1.00 84.00 265 PHE A O 1
ATOM 2119 N N . PRO A 1 266 ? -13.512 12.299 18.920 1.00 87.12 266 PRO A N 1
ATOM 2120 C CA . PRO A 1 266 ? -14.128 11.266 19.728 1.00 87.12 266 PRO A CA 1
ATOM 2121 C C . PRO A 1 266 ? -13.089 10.212 20.110 1.00 87.12 266 PRO A C 1
ATOM 2123 O O . PRO A 1 266 ? -12.184 9.902 19.342 1.00 87.12 266 PRO A O 1
ATOM 2126 N N . ASP A 1 267 ? -13.275 9.632 21.287 1.00 91.56 267 ASP A N 1
ATOM 2127 C CA . ASP A 1 267 ? -12.527 8.461 21.727 1.00 91.56 267 ASP A CA 1
ATOM 2128 C C . ASP A 1 267 ? -13.053 7.223 20.980 1.00 91.56 267 ASP A C 1
ATOM 2130 O O . ASP A 1 267 ? -14.173 6.763 21.234 1.00 91.56 267 ASP A O 1
ATOM 2134 N N . VAL A 1 268 ? -12.281 6.734 20.008 1.00 93.69 268 VAL A N 1
ATOM 2135 C CA . VAL A 1 268 ? -12.638 5.595 19.156 1.00 93.69 268 VAL A CA 1
ATOM 2136 C C . VAL A 1 268 ? -12.697 4.291 19.944 1.00 93.69 268 VAL A C 1
ATOM 2138 O O . VAL A 1 268 ? -13.560 3.463 19.651 1.00 93.69 268 VAL A O 1
ATOM 2141 N N . ALA A 1 269 ? -11.897 4.148 21.007 1.00 94.31 269 ALA A N 1
ATOM 2142 C CA . ALA A 1 269 ? -11.905 2.959 21.859 1.00 94.31 269 ALA A CA 1
ATOM 2143 C C . ALA A 1 269 ? -13.274 2.747 22.530 1.00 94.31 269 ALA A C 1
ATOM 2145 O O . ALA A 1 269 ? -13.747 1.621 22.661 1.00 94.31 269 ALA A O 1
ATOM 2146 N N . LYS A 1 270 ? -13.997 3.829 22.859 1.00 94.06 270 LYS A N 1
ATOM 2147 C CA . LYS A 1 270 ? -15.367 3.736 23.408 1.00 94.06 270 LYS A CA 1
ATOM 2148 C C . LYS A 1 270 ? -16.376 3.134 22.430 1.00 94.06 270 LYS A C 1
ATOM 2150 O O . LYS A 1 270 ? -17.426 2.661 22.865 1.00 94.06 270 LYS A O 1
ATOM 2155 N N . GLY A 1 271 ? -16.104 3.209 21.128 1.00 94.69 271 GLY A N 1
ATOM 2156 C CA . GLY A 1 271 ? -16.944 2.632 20.082 1.00 94.69 271 GLY A CA 1
ATOM 2157 C C . GLY A 1 271 ? -16.680 1.149 19.826 1.00 94.69 271 GLY A C 1
ATOM 2158 O O . GLY A 1 271 ? -17.531 0.503 19.216 1.00 94.69 271 GLY A O 1
ATOM 2159 N N . LEU A 1 272 ? -15.549 0.618 20.291 1.00 96.62 272 LEU A N 1
ATOM 2160 C CA . LEU A 1 272 ? -15.123 -0.759 20.062 1.00 96.62 272 LEU A CA 1
ATOM 2161 C C . LEU A 1 272 ? -15.588 -1.684 21.189 1.00 96.62 272 LEU A C 1
ATOM 2163 O O . LEU A 1 272 ? -15.704 -1.273 22.346 1.00 96.62 272 LEU A O 1
ATOM 2167 N N . HIS A 1 273 ? -15.906 -2.919 20.813 1.00 96.62 273 HIS A N 1
ATOM 2168 C CA . HIS A 1 273 ? -16.166 -4.039 21.710 1.00 96.62 273 HIS A CA 1
ATOM 2169 C C . HIS A 1 273 ? -14.876 -4.814 21.963 1.00 96.62 273 HIS A C 1
ATOM 2171 O O . HIS A 1 273 ? -14.478 -4.931 23.116 1.00 96.62 273 HIS A O 1
ATOM 2177 N N . GLY A 1 274 ? -14.193 -5.241 20.899 1.00 97.12 274 GLY A N 1
ATOM 2178 C CA . GLY A 1 274 ? -13.000 -6.071 21.005 1.00 97.12 274 GLY A CA 1
ATOM 2179 C C . GLY A 1 274 ? -12.190 -6.146 19.713 1.00 97.12 274 GLY A C 1
ATOM 2180 O O . GLY A 1 274 ? -12.646 -5.709 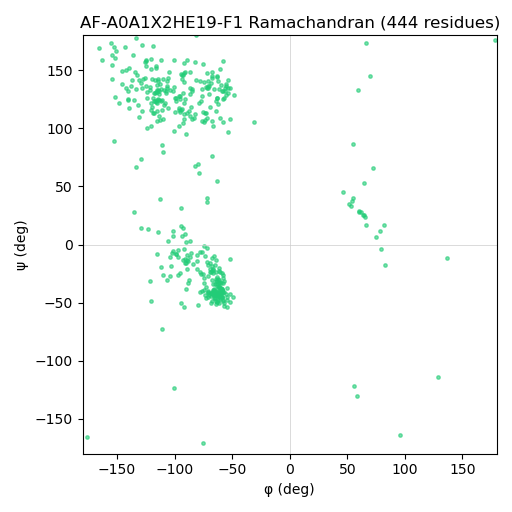18.651 1.00 97.12 274 GLY A O 1
ATOM 2181 N N . ILE A 1 275 ? -10.985 -6.701 19.830 1.00 98.19 275 ILE A N 1
ATOM 2182 C CA . ILE A 1 275 ? -10.232 -7.285 18.717 1.00 98.19 275 ILE A CA 1
ATOM 2183 C C . ILE A 1 275 ? -10.446 -8.795 18.785 1.00 98.19 275 ILE A C 1
ATOM 2185 O O . ILE A 1 275 ? -10.158 -9.395 19.818 1.00 98.19 275 ILE A O 1
ATOM 2189 N N . GLU A 1 276 ? -10.950 -9.393 17.712 1.00 98.00 276 GLU A N 1
ATOM 2190 C CA . GLU A 1 276 ? -11.305 -10.812 17.655 1.00 98.00 276 GLU A CA 1
ATOM 2191 C C . GLU A 1 276 ? -10.510 -11.551 16.577 1.00 98.00 276 GLU A C 1
ATOM 2193 O O . GLU A 1 276 ? -10.312 -11.026 15.478 1.00 98.00 276 GLU A O 1
ATOM 21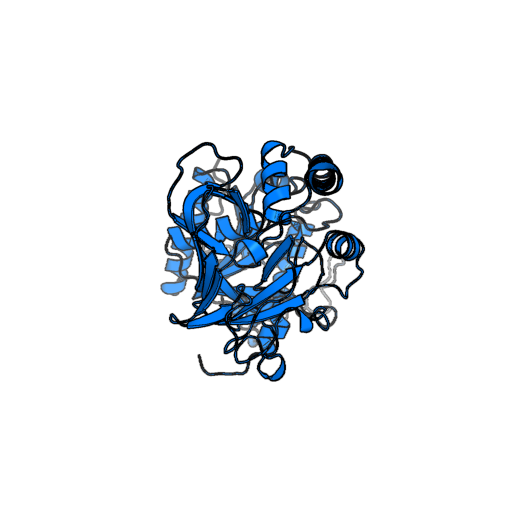98 N N . GLN A 1 277 ? -10.124 -12.789 16.873 1.00 97.38 277 GLN A N 1
ATOM 2199 C CA . GLN A 1 277 ? -9.494 -13.735 15.951 1.00 97.38 277 GLN A CA 1
ATOM 2200 C C . GLN A 1 277 ? -10.039 -15.134 16.243 1.00 97.38 277 GLN A C 1
ATOM 2202 O O . GLN A 1 277 ? -10.187 -15.505 17.405 1.00 97.38 277 GLN A O 1
ATOM 2207 N N . ASP A 1 278 ? -10.407 -15.884 15.202 1.00 95.56 278 ASP A N 1
ATOM 2208 C CA . ASP A 1 278 ? -10.957 -17.247 15.318 1.00 95.56 278 ASP A CA 1
ATOM 2209 C C . ASP A 1 278 ? -12.142 -17.378 16.301 1.00 95.56 278 ASP A C 1
ATOM 2211 O O . ASP A 1 278 ? -12.311 -18.377 16.999 1.00 95.56 278 ASP A O 1
ATOM 2215 N N . GLY A 1 279 ? -12.979 -16.336 16.370 1.00 93.88 279 GLY A N 1
ATOM 2216 C CA . GLY A 1 279 ? -14.136 -16.269 17.270 1.00 93.88 279 GLY A CA 1
ATOM 2217 C C . GLY A 1 279 ? -13.794 -16.018 18.743 1.00 93.88 279 GLY A C 1
ATOM 2218 O O . GLY A 1 279 ? -14.692 -16.059 19.583 1.00 93.88 279 GLY A O 1
ATOM 2219 N N . GLN A 1 280 ? -12.527 -15.754 19.068 1.00 95.69 280 GLN A N 1
ATOM 2220 C CA . GLN A 1 280 ? -12.064 -15.406 20.408 1.00 95.69 280 GLN A CA 1
ATOM 2221 C C . GLN A 1 280 ? -11.712 -13.921 20.492 1.00 95.69 280 GLN A C 1
ATOM 2223 O O . GLN A 1 280 ? -11.035 -13.377 19.617 1.00 95.69 280 GLN A O 1
ATOM 2228 N N . THR A 1 281 ? -12.128 -13.270 21.576 1.00 96.50 281 THR A N 1
ATOM 2229 C CA . THR A 1 281 ? -11.711 -11.902 21.894 1.00 96.50 281 THR A CA 1
ATOM 2230 C C . THR A 1 281 ? -10.275 -11.919 22.419 1.00 96.50 281 THR A C 1
ATOM 2232 O O . THR A 1 281 ? -9.983 -12.474 23.476 1.00 96.50 281 THR A O 1
ATOM 2235 N N . LEU A 1 282 ? -9.364 -11.313 21.661 1.00 96.69 282 LEU A N 1
ATOM 2236 C CA . LEU A 1 282 ? -7.948 -11.179 22.007 1.00 96.69 282 LEU A CA 1
ATOM 2237 C C . LEU A 1 282 ? -7.666 -9.927 22.837 1.00 96.69 282 LEU A C 1
ATOM 2239 O O . LEU A 1 282 ? -6.728 -9.906 23.626 1.00 96.69 282 LEU A O 1
ATOM 2243 N N . VAL A 1 283 ? -8.454 -8.872 22.625 1.00 97.19 283 VAL A N 1
ATOM 2244 C CA . VAL A 1 283 ? -8.428 -7.640 23.420 1.00 97.19 283 VAL A CA 1
ATOM 2245 C C . VAL A 1 283 ? -9.855 -7.171 23.606 1.00 97.19 283 VAL A C 1
ATOM 2247 O O . VAL A 1 283 ? -10.537 -6.908 22.618 1.00 97.19 283 VAL A O 1
ATOM 2250 N N . SER A 1 284 ? -10.283 -6.993 24.848 1.00 97.06 284 SER A N 1
ATOM 2251 C CA . SER A 1 284 ? -11.559 -6.370 25.171 1.00 97.06 284 SER A CA 1
ATOM 2252 C C . SER A 1 284 ? -11.406 -4.864 25.368 1.00 97.06 284 SER A C 1
ATOM 2254 O O . SER A 1 284 ? -10.453 -4.383 25.980 1.00 97.06 284 SER A O 1
ATOM 2256 N N . PHE A 1 285 ? -12.371 -4.098 24.865 1.00 95.94 285 PHE A N 1
ATOM 2257 C CA . PHE A 1 285 ? -12.550 -2.676 25.182 1.00 95.94 285 PHE A CA 1
ATOM 2258 C C . PHE A 1 285 ? -13.673 -2.468 26.212 1.00 95.94 285 PHE A C 1
ATOM 2260 O O . PHE A 1 285 ? -14.156 -1.340 26.397 1.00 95.94 285 PHE A O 1
ATOM 2267 N N . ASP A 1 286 ? -14.154 -3.544 26.841 1.00 91.88 286 ASP A N 1
ATOM 2268 C CA . ASP A 1 286 ? -15.029 -3.487 28.007 1.00 91.88 286 ASP A CA 1
ATOM 2269 C C . ASP A 1 286 ? -14.247 -3.816 29.282 1.00 91.88 286 ASP A C 1
ATOM 2271 O O . ASP A 1 286 ? -13.487 -4.774 29.346 1.00 91.88 286 ASP A O 1
ATOM 2275 N N . LYS A 1 287 ? -14.431 -3.000 30.320 1.00 87.19 287 LYS A N 1
ATOM 2276 C CA . LYS A 1 287 ? -13.669 -3.128 31.572 1.00 87.19 287 LYS A CA 1
ATOM 2277 C C . LYS A 1 287 ? -14.218 -4.216 32.493 1.00 87.19 287 LYS A C 1
ATOM 2279 O O . LYS A 1 287 ? -13.606 -4.491 33.518 1.00 87.19 287 LYS A O 1
ATOM 2284 N N . SER A 1 288 ? -15.383 -4.779 32.178 1.00 84.81 288 SER A N 1
ATOM 2285 C CA . SER A 1 288 ? -16.009 -5.832 32.981 1.00 84.81 288 SER A CA 1
ATOM 2286 C C . SER A 1 288 ? -15.433 -7.227 32.737 1.00 84.81 288 SER A C 1
ATOM 2288 O O . SER A 1 288 ? -15.726 -8.130 33.512 1.00 84.81 288 SER A O 1
ATOM 2290 N N . GLU A 1 289 ? -14.659 -7.424 31.671 1.00 75.38 289 GLU A N 1
ATOM 2291 C CA . GLU A 1 289 ? -14.103 -8.727 31.304 1.00 75.38 289 GLU A CA 1
ATOM 2292 C C . GLU A 1 289 ? -12.712 -8.882 31.926 1.00 75.38 289 GLU A C 1
ATOM 2294 O O . GLU A 1 289 ? -11.760 -8.248 31.491 1.00 75.38 289 GLU A O 1
ATOM 2299 N N . THR A 1 290 ? -12.592 -9.677 32.991 1.00 73.44 290 THR A N 1
ATOM 2300 C CA . THR A 1 290 ? -11.360 -9.747 33.801 1.00 73.44 290 THR A CA 1
ATOM 2301 C C . THR A 1 290 ? -10.352 -10.795 33.340 1.00 73.44 290 THR A C 1
ATOM 2303 O O . THR A 1 290 ? -9.194 -10.730 33.743 1.00 73.44 290 THR A O 1
ATOM 2306 N N . ASP A 1 291 ? -10.771 -11.742 32.500 1.00 85.44 291 ASP A N 1
ATOM 2307 C CA . ASP A 1 291 ? -9.991 -12.953 32.195 1.00 85.44 291 ASP A CA 1
ATOM 2308 C C . ASP A 1 291 ? -9.265 -12.876 30.836 1.00 85.44 291 ASP A C 1
ATOM 2310 O O . ASP A 1 291 ? -8.703 -13.860 30.355 1.00 85.44 291 ASP A O 1
ATOM 2314 N N . GLN A 1 292 ? -9.288 -11.710 30.189 1.00 91.00 292 GLN A N 1
ATOM 2315 C CA . GLN A 1 292 ? -8.694 -11.459 28.874 1.00 91.00 292 GLN A CA 1
ATOM 2316 C C . GLN A 1 292 ? -7.934 -10.125 28.878 1.00 91.00 292 GLN A C 1
ATOM 2318 O O . GLN A 1 292 ? -8.175 -9.299 29.760 1.00 91.00 292 GLN A O 1
ATOM 2323 N N . PRO A 1 293 ? -7.037 -9.865 27.906 1.00 96.31 293 PRO A N 1
ATOM 2324 C CA . PRO A 1 293 ? -6.409 -8.561 27.772 1.00 96.31 293 PRO A CA 1
ATOM 2325 C C . PRO A 1 293 ? -7.451 -7.452 27.650 1.00 96.31 293 PRO A C 1
ATOM 2327 O O . PRO A 1 293 ? -8.329 -7.513 26.791 1.00 96.31 293 PRO A O 1
ATOM 2330 N N . VAL A 1 294 ? -7.334 -6.408 28.468 1.00 96.75 294 VAL A N 1
ATOM 2331 C CA . VAL A 1 294 ? -8.284 -5.285 28.474 1.00 96.75 294 VAL A CA 1
ATOM 2332 C C . VAL A 1 294 ? -7.579 -4.006 28.074 1.00 96.75 294 VAL A C 1
ATOM 2334 O O . VAL A 1 294 ? -6.636 -3.575 28.738 1.00 96.75 294 VAL A O 1
ATOM 2337 N N . PHE A 1 295 ? -8.072 -3.339 27.034 1.00 96.06 295 PHE A N 1
ATOM 2338 C CA . PHE A 1 295 ? -7.657 -1.982 26.716 1.00 96.06 295 PHE A CA 1
ATOM 2339 C C . PHE A 1 295 ? -8.246 -0.999 27.739 1.00 96.06 295 PHE A C 1
ATOM 2341 O O . PHE A 1 295 ? -9.457 -0.772 27.797 1.00 96.06 295 PHE A O 1
ATOM 2348 N N . VAL A 1 296 ? -7.387 -0.385 28.550 1.00 94.00 296 VAL A N 1
ATOM 2349 C CA . VAL A 1 296 ? -7.780 0.533 29.634 1.00 94.00 296 VAL A CA 1
ATOM 2350 C C . VAL A 1 296 ? -7.560 2.009 29.314 1.00 94.00 296 VAL A C 1
ATOM 2352 O O . VAL A 1 296 ? -8.049 2.866 30.060 1.00 94.00 296 VAL A O 1
ATOM 2355 N N . GLY A 1 297 ? -6.856 2.298 28.218 1.00 89.00 297 GLY A N 1
ATOM 2356 C CA . GLY A 1 297 ? -6.548 3.650 27.765 1.00 89.00 297 GLY A CA 1
ATOM 2357 C C . GLY A 1 297 ? -7.731 4.385 27.127 1.00 89.00 297 GLY A C 1
ATOM 2358 O O . GLY A 1 297 ? -8.880 3.940 27.133 1.00 89.00 297 GLY A O 1
ATOM 2359 N N . SER A 1 298 ? -7.421 5.534 26.534 1.00 90.69 298 SER A N 1
ATOM 2360 C CA . SER A 1 298 ? -8.293 6.218 25.570 1.00 90.69 298 SER A CA 1
ATOM 2361 C C . SER A 1 298 ? -7.587 6.248 24.223 1.00 90.69 298 SER A C 1
ATOM 2363 O O . SER A 1 298 ? -6.360 6.199 24.183 1.00 90.69 298 SER A O 1
ATOM 2365 N N . ALA A 1 299 ? -8.323 6.316 23.121 1.00 92.56 299 ALA A N 1
ATOM 2366 C CA . ALA A 1 299 ? -7.713 6.462 21.806 1.00 92.56 299 ALA A CA 1
ATOM 2367 C C . ALA A 1 299 ? -8.535 7.445 20.983 1.00 92.56 299 ALA A C 1
ATOM 2369 O O . ALA A 1 299 ? -9.693 7.181 20.692 1.00 92.56 299 ALA A O 1
ATOM 2370 N N . ILE A 1 300 ? -7.954 8.572 20.576 1.00 91.81 300 ILE A N 1
ATOM 2371 C CA . ILE A 1 300 ? -8.573 9.432 19.555 1.00 91.81 300 ILE A CA 1
ATOM 2372 C C . ILE A 1 300 ? -8.314 8.903 18.142 1.00 91.81 300 ILE A C 1
ATOM 2374 O O . ILE A 1 300 ? -9.040 9.248 17.210 1.00 91.81 300 ILE A O 1
ATOM 2378 N N . ASP A 1 301 ? -7.284 8.073 17.987 1.00 92.62 301 ASP A N 1
ATOM 2379 C CA . ASP A 1 301 ? -6.905 7.444 16.730 1.00 92.62 301 ASP A CA 1
ATOM 2380 C C . ASP A 1 301 ? -6.347 6.047 17.000 1.00 92.62 301 ASP A C 1
ATOM 2382 O O . ASP A 1 301 ? -5.573 5.854 17.944 1.00 92.62 301 ASP A O 1
ATOM 2386 N N . MET A 1 302 ? -6.732 5.090 16.167 1.00 94.75 302 MET A N 1
ATOM 2387 C CA . MET A 1 302 ? -6.140 3.759 16.116 1.00 94.75 302 MET A CA 1
ATOM 2388 C C . MET A 1 302 ? -5.518 3.538 14.752 1.00 94.75 302 MET A C 1
ATOM 2390 O O . MET A 1 302 ? -6.168 3.784 13.739 1.00 94.75 302 MET A O 1
ATOM 2394 N N . VAL A 1 303 ? -4.271 3.082 14.734 1.00 94.19 303 VAL A N 1
ATOM 2395 C CA . VAL A 1 303 ? -3.490 2.897 13.511 1.00 94.19 303 VAL A CA 1
ATOM 2396 C C . VAL A 1 303 ? -3.144 1.421 13.381 1.00 94.19 303 VAL A C 1
ATOM 2398 O O . VAL A 1 303 ? -2.561 0.854 14.298 1.00 94.19 303 VAL A O 1
ATOM 2401 N N . ILE A 1 304 ? -3.523 0.812 12.262 1.00 96.69 304 ILE A N 1
ATOM 2402 C CA . ILE A 1 304 ? -3.236 -0.575 11.905 1.00 96.69 304 ILE A CA 1
ATOM 2403 C C . ILE A 1 304 ? -2.219 -0.532 10.763 1.00 96.69 304 ILE A C 1
ATOM 2405 O O . ILE A 1 304 ? -2.515 0.077 9.738 1.00 96.69 304 ILE A O 1
ATOM 2409 N N . GLN A 1 305 ? -1.033 -1.118 10.928 1.00 93.81 305 GLN A N 1
ATOM 2410 C CA . GLN A 1 305 ? 0.094 -0.930 10.005 1.00 93.81 305 GLN A CA 1
ATOM 2411 C C . GLN A 1 305 ? 0.703 -2.235 9.504 1.00 93.81 305 GLN A C 1
ATOM 2413 O O . GLN A 1 305 ? 0.890 -3.170 10.279 1.00 93.81 305 GLN A O 1
ATOM 2418 N N . ASN A 1 306 ? 1.089 -2.216 8.229 1.00 94.44 306 ASN A N 1
ATOM 2419 C CA . ASN A 1 306 ? 1.838 -3.254 7.525 1.00 94.44 306 ASN A CA 1
ATOM 2420 C C . ASN A 1 306 ? 3.277 -2.836 7.177 1.00 94.44 306 ASN A C 1
ATOM 2422 O O . ASN A 1 306 ? 4.146 -3.686 7.054 1.00 94.44 306 ASN A O 1
ATOM 2426 N N . ILE A 1 307 ? 3.557 -1.535 7.033 1.00 89.19 307 ILE A N 1
ATOM 2427 C CA . ILE A 1 307 ? 4.925 -1.008 6.878 1.00 89.19 307 ILE A CA 1
ATOM 2428 C C . ILE A 1 307 ? 5.197 0.056 7.956 1.00 89.19 307 ILE A C 1
ATOM 2430 O O . ILE A 1 307 ? 4.247 0.650 8.476 1.00 89.19 307 ILE A O 1
ATOM 2434 N N . PRO A 1 308 ? 6.467 0.347 8.302 1.00 78.00 308 PRO A N 1
ATOM 2435 C CA . PRO A 1 308 ? 6.766 1.204 9.450 1.00 78.00 308 PRO A CA 1
ATOM 2436 C C . PRO A 1 308 ? 6.403 2.670 9.211 1.00 78.00 308 PRO A C 1
ATOM 2438 O O . PRO A 1 308 ? 6.129 3.408 10.159 1.00 78.00 308 PRO A O 1
ATOM 2441 N N . HIS A 1 309 ? 6.412 3.095 7.944 1.00 75.12 309 HIS A N 1
ATOM 2442 C CA . HIS A 1 309 ? 6.333 4.494 7.546 1.00 75.12 309 HIS A CA 1
ATOM 2443 C C . HIS A 1 309 ? 4.905 4.987 7.325 1.00 75.12 309 HIS A C 1
ATOM 2445 O O . HIS A 1 309 ? 4.179 4.496 6.461 1.00 75.12 309 HIS A O 1
ATOM 2451 N N . ILE A 1 310 ? 4.550 6.071 8.017 1.00 67.44 310 ILE A N 1
ATOM 2452 C CA . ILE A 1 310 ? 3.281 6.784 7.826 1.00 67.44 310 ILE A CA 1
ATOM 2453 C C . ILE A 1 310 ? 3.468 8.241 7.427 1.00 67.44 310 ILE A C 1
ATOM 2455 O O . ILE A 1 310 ? 4.501 8.870 7.658 1.00 67.44 310 ILE A O 1
ATOM 2459 N N . TRP A 1 311 ? 2.409 8.797 6.835 1.00 56.19 311 TRP A N 1
ATOM 2460 C CA . TRP A 1 311 ? 2.276 10.226 6.522 1.00 56.19 311 TRP A CA 1
ATOM 2461 C C . TRP A 1 311 ? 3.290 10.752 5.500 1.00 56.19 311 TRP A C 1
ATOM 2463 O O . TRP A 1 311 ? 3.603 11.946 5.498 1.00 56.19 311 TRP A O 1
ATOM 2473 N N . GLY A 1 312 ? 3.814 9.873 4.640 1.00 56.91 312 GLY A N 1
ATOM 2474 C CA . GLY A 1 312 ? 4.855 10.226 3.672 1.00 56.91 312 GLY A CA 1
ATOM 2475 C C . GLY A 1 312 ? 6.137 10.741 4.339 1.00 56.91 312 GLY A C 1
ATOM 2476 O O . GLY A 1 312 ? 6.822 11.593 3.772 1.00 56.91 312 GLY A O 1
ATOM 2477 N N . ARG A 1 313 ? 6.415 10.294 5.573 1.00 57.19 313 ARG A N 1
ATOM 2478 C CA . ARG A 1 313 ? 7.601 10.637 6.365 1.00 57.19 313 ARG A CA 1
ATOM 2479 C C . ARG A 1 313 ? 8.317 9.364 6.814 1.00 57.19 313 ARG A C 1
ATOM 2481 O O . ARG A 1 313 ? 7.692 8.323 6.981 1.00 57.19 313 ARG A O 1
ATOM 2488 N N . GLU A 1 314 ? 9.604 9.496 7.115 1.00 61.47 314 GLU A N 1
ATOM 2489 C CA . GLU A 1 314 ? 10.437 8.482 7.780 1.00 61.47 314 GLU A CA 1
ATOM 2490 C C . GLU A 1 314 ? 10.077 8.330 9.276 1.00 61.47 314 GLU A C 1
ATOM 2492 O O . GLU A 1 314 ? 10.948 8.255 10.135 1.00 61.47 314 GLU A O 1
ATOM 2497 N N . VAL A 1 315 ? 8.785 8.369 9.624 1.00 67.38 315 VAL A N 1
ATOM 2498 C CA . VAL A 1 315 ? 8.335 8.072 10.991 1.00 67.38 315 VAL A CA 1
ATOM 2499 C C . VAL A 1 315 ? 8.185 6.566 11.079 1.00 67.38 315 VAL A C 1
ATOM 2501 O O . VAL A 1 315 ? 7.278 6.026 10.457 1.00 67.38 315 VAL A O 1
ATOM 2504 N N . ASP A 1 316 ? 9.089 5.913 11.802 1.00 75.56 316 ASP A N 1
ATOM 2505 C CA . ASP A 1 316 ? 9.051 4.478 12.073 1.00 75.56 316 ASP A CA 1
ATOM 2506 C C . ASP A 1 316 ? 8.267 4.224 13.367 1.00 75.56 316 ASP A C 1
ATOM 2508 O O . ASP A 1 316 ? 8.805 4.315 14.471 1.00 75.56 316 ASP A O 1
ATOM 2512 N N . LEU A 1 317 ? 6.972 3.920 13.242 1.00 76.44 317 LEU A N 1
ATOM 2513 C CA . LEU A 1 317 ? 6.154 3.604 14.418 1.00 76.44 317 LEU A CA 1
ATOM 2514 C C . LEU A 1 317 ? 6.522 2.262 15.063 1.00 76.44 317 LEU A C 1
ATOM 2516 O O . LEU A 1 317 ? 6.258 2.081 16.254 1.00 76.44 317 LEU A O 1
ATOM 2520 N N . TRP A 1 318 ? 7.128 1.340 14.316 1.00 80.56 318 TRP A N 1
ATOM 2521 C CA . TRP A 1 318 ? 7.493 0.020 14.821 1.00 80.56 318 TRP A CA 1
ATOM 2522 C C . TRP A 1 318 ? 8.611 0.123 15.855 1.00 80.56 318 TRP A C 1
ATOM 2524 O O . TRP A 1 318 ? 8.479 -0.385 16.970 1.00 80.56 318 TRP A O 1
ATOM 2534 N N . GLY A 1 319 ? 9.685 0.840 15.512 1.00 72.44 319 GLY A N 1
ATOM 2535 C CA . GLY A 1 319 ? 10.845 1.026 16.387 1.00 72.44 319 GLY A CA 1
ATOM 2536 C C . GLY A 1 319 ? 10.629 2.016 17.540 1.00 72.44 319 GLY A C 1
ATOM 2537 O O . GLY A 1 319 ? 11.312 1.920 18.570 1.00 72.44 319 GLY A O 1
ATOM 2538 N N . GLU A 1 320 ? 9.697 2.964 17.384 1.00 67.81 320 GLU A N 1
ATOM 2539 C CA . GLU A 1 320 ? 9.463 4.061 18.337 1.00 67.81 320 GLU A CA 1
ATOM 2540 C C . GLU A 1 320 ? 8.442 3.734 19.442 1.00 67.81 320 GLU A C 1
ATOM 2542 O O . GLU A 1 320 ? 8.478 4.352 20.508 1.00 67.81 320 GLU A O 1
ATOM 2547 N N . ALA A 1 321 ? 7.560 2.749 19.250 1.00 67.50 321 ALA A N 1
ATOM 2548 C CA . ALA A 1 321 ? 6.534 2.377 20.231 1.00 67.50 321 ALA A CA 1
ATOM 2549 C C . ALA A 1 321 ? 7.089 1.515 21.388 1.00 67.50 321 ALA A C 1
ATOM 2551 O O . ALA A 1 321 ? 6.686 0.369 21.587 1.00 67.50 321 ALA A O 1
ATOM 2552 N N . ARG A 1 322 ? 8.039 2.068 22.154 1.00 67.19 322 ARG A N 1
ATOM 2553 C CA . ARG A 1 322 ? 8.652 1.421 23.334 1.00 67.19 322 ARG A CA 1
ATOM 2554 C C . ARG A 1 322 ? 7.917 1.702 24.648 1.00 67.19 322 ARG A C 1
ATOM 2556 O O . ARG A 1 322 ? 8.192 1.057 25.654 1.00 67.19 322 ARG A O 1
ATOM 2563 N N . GLU A 1 323 ? 7.013 2.673 24.640 1.00 67.69 323 GLU A N 1
ATOM 2564 C CA . GLU A 1 323 ? 6.229 3.127 25.793 1.00 67.69 323 GLU A CA 1
ATOM 2565 C C . GLU A 1 323 ? 4.727 2.928 25.516 1.00 67.69 323 GLU A C 1
ATOM 2567 O O . GLU A 1 323 ? 4.336 2.587 24.399 1.00 67.69 323 GLU A O 1
ATOM 2572 N N . GLY A 1 324 ? 3.859 3.114 26.514 1.00 73.81 324 GLY A N 1
ATOM 2573 C CA . GLY A 1 324 ? 2.415 2.951 26.323 1.00 73.81 324 GLY A CA 1
ATOM 2574 C C . GLY A 1 324 ? 1.939 1.499 26.400 1.00 73.81 324 GLY A C 1
ATOM 2575 O O . GLY A 1 324 ? 0.839 1.186 25.950 1.00 73.81 324 GLY A O 1
ATOM 2576 N N . LEU A 1 325 ? 2.743 0.583 26.945 1.00 84.44 325 LEU A N 1
ATOM 2577 C CA . LEU A 1 325 ? 2.325 -0.808 27.136 1.00 84.44 325 LEU A CA 1
ATOM 2578 C C . LEU A 1 325 ? 1.204 -0.927 28.179 1.00 84.44 325 LEU A C 1
ATOM 2580 O O . LEU A 1 325 ? 0.384 -1.839 28.104 1.00 84.44 325 LEU A O 1
ATOM 2584 N N . GLU A 1 326 ? 1.096 0.034 29.087 1.00 88.50 326 GLU A N 1
ATOM 2585 C CA . GLU A 1 326 ? 0.068 0.119 30.118 1.00 88.50 326 GLU A CA 1
ATOM 2586 C C . GLU A 1 326 ? -1.359 0.302 29.578 1.00 88.50 326 GLU A C 1
ATOM 2588 O O . GLU A 1 326 ? -2.315 0.100 30.328 1.00 88.50 326 GLU A O 1
ATOM 2593 N N . VAL A 1 327 ? -1.538 0.641 28.291 1.00 91.56 327 VAL A N 1
ATOM 2594 C CA . VAL A 1 327 ? -2.884 0.797 27.711 1.00 91.56 327 VAL A CA 1
ATOM 2595 C C . VAL A 1 327 ? -3.634 -0.524 27.571 1.00 91.56 327 VAL A C 1
ATOM 2597 O O . VAL A 1 327 ? -4.847 -0.485 27.383 1.00 91.56 327 VAL A O 1
ATOM 2600 N N . VAL A 1 328 ? -2.943 -1.667 27.661 1.00 94.19 328 VAL A N 1
ATOM 2601 C CA . VAL A 1 328 ? -3.553 -3.001 27.732 1.00 94.19 328 VAL A CA 1
ATOM 2602 C C . VAL A 1 328 ? -3.111 -3.669 29.032 1.00 94.19 328 VAL A C 1
ATOM 2604 O O . VAL A 1 328 ? -1.916 -3.839 29.272 1.00 94.19 328 VAL A O 1
ATOM 2607 N N . GLN A 1 329 ? -4.075 -4.047 29.867 1.00 94.69 329 GLN A N 1
ATOM 2608 C CA . GLN A 1 329 ? -3.865 -4.845 31.076 1.00 94.69 329 GLN A CA 1
ATOM 2609 C C . GLN A 1 329 ? -4.021 -6.331 30.768 1.00 94.69 329 GLN A C 1
ATOM 2611 O O . GLN A 1 329 ? -4.693 -6.684 29.804 1.00 94.69 329 GLN A O 1
ATOM 2616 N N . TYR A 1 330 ? -3.411 -7.186 31.595 1.00 94.19 330 TYR A N 1
ATOM 2617 C CA . TYR A 1 330 ? -3.492 -8.649 31.466 1.00 94.19 330 TYR A CA 1
ATOM 2618 C C . TYR A 1 330 ? -3.061 -9.157 30.083 1.00 94.19 330 TYR A C 1
ATOM 2620 O O . TYR A 1 330 ? -3.691 -10.035 29.500 1.00 94.19 330 TYR A O 1
ATOM 2628 N N . ARG A 1 331 ? -1.995 -8.556 29.536 1.00 94.19 331 ARG A N 1
ATOM 2629 C CA . ARG A 1 331 ? -1.458 -8.904 28.217 1.00 94.19 331 ARG A CA 1
ATOM 2630 C C . ARG A 1 331 ? -1.105 -10.390 28.155 1.00 94.19 331 ARG A C 1
ATOM 2632 O O . ARG A 1 331 ? -0.423 -10.907 29.032 1.00 94.19 331 ARG A O 1
ATOM 2639 N N . GLN A 1 332 ? -1.553 -11.034 27.087 1.00 94.62 332 GLN A N 1
ATOM 2640 C CA . GLN A 1 332 ? -1.240 -12.411 26.720 1.00 94.62 332 GLN A CA 1
ATOM 2641 C C . GLN A 1 332 ? -1.329 -12.567 25.197 1.00 94.62 332 GLN A C 1
ATOM 2643 O O . GLN A 1 332 ? -1.958 -11.750 24.509 1.00 94.62 332 GLN A O 1
ATOM 2648 N N . GLY A 1 333 ? -0.709 -13.618 24.663 1.00 94.94 333 GLY A N 1
ATOM 2649 C CA . GLY A 1 333 ? -0.785 -13.931 23.238 1.00 94.94 333 GLY A CA 1
ATOM 2650 C C . GLY A 1 333 ? -0.262 -12.774 22.364 1.00 94.94 333 GLY A C 1
ATOM 2651 O O . GLY A 1 333 ? 0.781 -12.196 22.675 1.00 94.94 333 GLY A O 1
ATOM 2652 N N . PRO A 1 334 ? -1.009 -12.340 21.329 1.00 96.00 334 PRO A N 1
ATOM 2653 C CA . PRO A 1 334 ? -0.576 -11.287 20.398 1.00 96.00 334 PRO A CA 1
ATOM 2654 C C . PRO A 1 334 ? -0.420 -9.897 21.038 1.00 96.00 334 PRO A C 1
ATOM 2656 O O . PRO A 1 334 ? 0.108 -8.967 20.425 1.00 96.00 334 PRO A O 1
ATOM 2659 N N . THR A 1 335 ? -0.864 -9.727 22.284 1.00 95.62 335 THR A N 1
ATOM 2660 C CA . THR A 1 335 ? -0.737 -8.473 23.040 1.00 95.62 335 THR A CA 1
ATOM 2661 C C . THR A 1 335 ? 0.472 -8.468 23.974 1.00 95.62 335 THR A C 1
ATOM 2663 O O . THR A 1 335 ? 0.802 -7.415 24.516 1.00 95.62 335 THR A O 1
ATOM 2666 N N . ASP A 1 336 ? 1.134 -9.608 24.178 1.00 94.94 336 ASP A N 1
ATOM 2667 C CA . ASP A 1 336 ? 2.296 -9.737 25.056 1.00 94.94 336 ASP A CA 1
ATOM 2668 C C . ASP A 1 336 ? 3.590 -9.367 24.304 1.00 94.94 336 ASP A C 1
ATOM 2670 O O . ASP A 1 336 ? 3.955 -10.053 23.347 1.00 94.94 336 ASP A O 1
ATOM 2674 N N . PRO A 1 337 ? 4.324 -8.321 24.736 1.00 92.88 337 PRO A N 1
ATOM 2675 C CA . PRO A 1 337 ? 5.567 -7.901 24.096 1.00 92.88 337 PRO A CA 1
ATOM 2676 C C . PRO A 1 337 ? 6.647 -8.978 24.041 1.00 92.88 337 PRO A C 1
ATOM 2678 O O . PRO A 1 337 ? 7.492 -8.937 23.150 1.00 92.88 337 PRO A O 1
ATOM 2681 N N . SER A 1 338 ? 6.631 -9.940 24.969 1.00 93.19 338 SER A N 1
ATOM 2682 C CA . SER A 1 338 ? 7.582 -11.056 24.968 1.00 93.19 338 SER A CA 1
ATOM 2683 C C . SER A 1 338 ? 7.338 -12.056 23.831 1.00 93.19 338 SER A C 1
ATOM 2685 O O . SER A 1 338 ? 8.238 -12.820 23.490 1.00 93.19 338 SER A O 1
ATOM 2687 N N . GLN A 1 339 ? 6.145 -12.030 23.227 1.00 94.31 339 GLN A N 1
ATOM 2688 C CA . GLN A 1 339 ? 5.746 -12.900 22.117 1.00 94.31 339 GLN A CA 1
ATOM 2689 C C . GLN A 1 339 ? 5.810 -12.204 20.753 1.00 94.31 339 GLN A C 1
ATOM 2691 O O . GLN A 1 339 ? 5.588 -12.842 19.721 1.00 94.31 339 GLN A O 1
ATOM 2696 N N . TRP A 1 340 ? 6.097 -10.902 20.717 1.00 92.88 340 TRP A N 1
ATOM 2697 C CA . TRP A 1 340 ? 6.206 -10.167 19.461 1.00 92.88 340 TRP A CA 1
ATOM 2698 C C . TRP A 1 340 ? 7.453 -10.580 18.690 1.00 92.88 340 TRP A C 1
ATOM 2700 O O . TRP A 1 340 ? 8.551 -10.680 19.238 1.00 92.88 340 TRP A O 1
ATOM 2710 N N . THR A 1 341 ? 7.292 -10.765 17.383 1.00 92.12 341 THR A N 1
ATOM 2711 C CA . THR A 1 341 ? 8.427 -10.967 16.481 1.00 92.12 341 THR A CA 1
ATOM 2712 C C . THR A 1 341 ? 8.933 -9.622 15.958 1.00 92.12 341 THR A C 1
ATOM 2714 O O . THR A 1 341 ? 8.182 -8.633 15.970 1.00 92.12 341 THR A O 1
ATOM 2717 N N . PRO A 1 342 ? 10.194 -9.552 15.480 1.00 90.44 342 PRO A N 1
ATOM 2718 C CA . PRO A 1 342 ? 10.649 -8.416 14.687 1.00 90.44 342 PRO A CA 1
ATOM 2719 C C . PRO A 1 342 ? 9.627 -8.115 13.588 1.00 90.44 342 PRO A C 1
ATOM 2721 O O . PRO A 1 342 ? 9.191 -9.038 12.903 1.00 90.44 342 PRO A O 1
ATOM 2724 N N . GLN A 1 343 ? 9.204 -6.854 13.488 1.00 87.19 343 GLN A N 1
ATOM 2725 C CA . GLN A 1 343 ? 8.178 -6.446 12.531 1.00 87.19 343 GLN A CA 1
ATOM 2726 C C . GLN A 1 343 ? 8.747 -6.475 11.121 1.00 87.19 343 GLN A C 1
ATOM 2728 O O . GLN A 1 343 ? 9.860 -5.977 10.903 1.00 87.19 343 GLN A O 1
ATOM 2733 N N . ARG A 1 344 ? 7.978 -7.037 10.187 1.00 91.69 344 ARG A N 1
ATOM 2734 C CA . ARG A 1 344 ? 8.323 -7.067 8.768 1.00 91.69 344 ARG A CA 1
ATOM 2735 C C . ARG A 1 344 ? 7.084 -6.876 7.922 1.00 91.69 344 ARG A C 1
ATOM 2737 O O . ARG A 1 344 ? 6.005 -7.318 8.279 1.00 91.69 344 ARG A O 1
ATOM 2744 N N . ALA A 1 345 ? 7.265 -6.289 6.749 1.00 91.44 345 ALA A N 1
ATOM 2745 C CA . ALA A 1 345 ? 6.167 -6.074 5.813 1.00 91.44 345 ALA A CA 1
ATOM 2746 C C . ALA A 1 345 ? 5.689 -7.345 5.087 1.00 91.44 345 ALA A C 1
ATOM 2748 O O . ALA A 1 345 ? 4.803 -7.261 4.241 1.00 91.44 345 ALA A O 1
ATOM 2749 N N . ASN A 1 346 ? 6.320 -8.489 5.356 1.00 93.38 346 ASN A N 1
ATOM 2750 C CA . ASN A 1 346 ? 6.082 -9.789 4.728 1.00 93.38 346 ASN A CA 1
ATOM 2751 C C . ASN A 1 346 ? 5.865 -10.914 5.767 1.00 93.38 346 ASN A C 1
ATOM 2753 O O . ASN A 1 346 ? 5.980 -12.095 5.424 1.00 93.38 346 ASN A O 1
ATOM 2757 N N . ASP A 1 347 ? 5.617 -10.572 7.042 1.00 94.56 347 ASP A N 1
ATOM 2758 C CA . ASP A 1 347 ? 5.452 -11.541 8.138 1.00 94.56 347 ASP A CA 1
ATOM 2759 C C . ASP A 1 347 ? 4.004 -12.008 8.355 1.00 94.56 347 ASP A C 1
ATOM 2761 O O . ASP A 1 347 ? 3.750 -12.830 9.243 1.00 94.56 347 ASP A O 1
ATOM 2765 N N . ARG A 1 348 ? 3.063 -11.538 7.526 1.00 96.12 348 ARG A N 1
ATOM 2766 C CA . ARG A 1 348 ? 1.626 -11.836 7.578 1.00 96.12 348 ARG A CA 1
ATOM 2767 C C . ARG A 1 348 ? 0.964 -11.383 8.876 1.00 96.12 348 ARG A C 1
ATOM 2769 O O . ARG A 1 348 ? -0.033 -11.979 9.309 1.00 96.12 348 ARG A O 1
ATOM 2776 N N . LYS A 1 349 ? 1.505 -10.336 9.503 1.00 96.69 349 LYS A N 1
ATOM 2777 C CA . LYS A 1 349 ? 0.959 -9.714 10.707 1.00 96.69 349 LYS A CA 1
ATOM 2778 C C . LYS A 1 349 ? 0.736 -8.216 10.497 1.00 96.69 349 LYS A C 1
ATOM 2780 O O . LYS A 1 349 ? 1.385 -7.569 9.686 1.00 96.69 349 LYS A O 1
ATOM 2785 N N . LEU A 1 350 ? -0.207 -7.660 11.252 1.00 97.19 350 LEU A N 1
ATOM 2786 C CA . LEU A 1 350 ? -0.441 -6.222 11.337 1.00 97.19 350 LEU A CA 1
ATOM 2787 C C . LEU A 1 350 ? -0.198 -5.731 12.756 1.00 97.19 350 LEU A C 1
ATOM 2789 O O . LEU A 1 350 ? -0.586 -6.364 13.743 1.00 97.19 350 LEU A O 1
ATOM 2793 N N . GLU A 1 351 ? 0.385 -4.545 12.843 1.00 95.38 351 GLU A N 1
ATOM 2794 C CA . GLU A 1 351 ? 0.604 -3.854 14.103 1.00 95.38 351 GLU A CA 1
ATOM 2795 C C . GLU A 1 351 ? -0.548 -2.919 14.419 1.00 95.38 351 GLU A C 1
ATOM 2797 O O . GLU A 1 351 ? -0.923 -2.093 13.588 1.00 95.38 351 GLU A O 1
ATOM 2802 N N . VAL A 1 352 ? -1.089 -3.007 15.634 1.00 95.88 352 VAL A N 1
ATOM 2803 C CA . VAL A 1 352 ? -2.185 -2.141 16.076 1.00 95.88 352 VAL A CA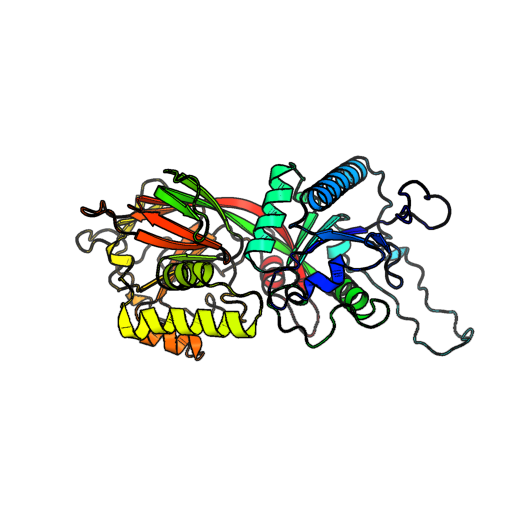 1
ATOM 2804 C C . VAL A 1 352 ? -1.686 -1.191 17.156 1.00 95.88 352 VAL A C 1
ATOM 2806 O O . VAL A 1 352 ? -1.213 -1.607 18.215 1.00 95.88 352 VAL A O 1
ATOM 2809 N N . PHE A 1 353 ? -1.845 0.104 16.909 1.00 93.81 353 PHE A N 1
ATOM 2810 C CA . PHE A 1 353 ? -1.433 1.183 17.797 1.00 93.81 353 PHE A CA 1
ATOM 2811 C C . PHE A 1 353 ? -2.613 2.061 18.207 1.00 93.81 353 PHE A C 1
ATOM 2813 O O . PHE A 1 353 ? -3.549 2.278 17.438 1.00 93.81 353 PHE A O 1
ATOM 2820 N N . ALA A 1 354 ? -2.518 2.648 19.397 1.00 92.31 354 ALA A N 1
ATOM 2821 C CA . ALA A 1 354 ? -3.413 3.677 19.900 1.00 92.31 354 ALA A CA 1
ATOM 2822 C C . ALA A 1 354 ? -2.684 5.016 20.078 1.00 92.31 354 ALA A C 1
ATOM 2824 O O . ALA A 1 354 ? -1.526 5.094 20.507 1.00 92.31 354 ALA A O 1
ATOM 2825 N N . ILE A 1 355 ? -3.395 6.101 19.771 1.00 89.31 355 ILE A N 1
ATOM 2826 C CA . ILE A 1 355 ? -2.975 7.476 20.038 1.00 89.31 355 ILE A CA 1
ATOM 2827 C C . ILE A 1 355 ? -3.997 8.106 20.976 1.00 89.31 355 ILE A C 1
ATOM 2829 O O . ILE A 1 355 ? -5.140 8.336 20.590 1.00 89.31 355 ILE A O 1
ATOM 2833 N N . GLU A 1 356 ? -3.586 8.406 22.206 1.00 85.38 356 GLU A N 1
ATOM 2834 C CA . GLU A 1 356 ? -4.544 8.730 23.265 1.00 85.38 356 GLU A CA 1
ATOM 2835 C C . GLU A 1 356 ? -5.193 10.105 23.143 1.00 85.38 356 GLU A C 1
ATOM 2837 O O . GLU A 1 356 ? -6.387 10.257 23.380 1.00 85.38 356 GLU A O 1
ATOM 2842 N N . ASN A 1 357 ? -4.417 11.138 22.815 1.00 78.88 357 ASN A N 1
ATOM 2843 C CA . ASN A 1 357 ? -4.899 12.510 22.917 1.00 78.88 357 ASN A CA 1
ATOM 2844 C C . ASN A 1 357 ? -4.216 13.473 21.939 1.00 78.88 357 ASN A C 1
ATOM 2846 O O . ASN A 1 357 ? -3.215 13.166 21.289 1.00 78.88 357 ASN A O 1
ATOM 2850 N N . MET A 1 358 ? -4.775 14.682 21.859 1.00 72.62 358 MET A N 1
ATOM 2851 C CA . MET A 1 358 ? -4.318 15.734 20.954 1.00 72.62 358 MET A CA 1
ATOM 2852 C C . MET A 1 358 ? -2.893 16.198 21.243 1.00 72.62 358 MET A C 1
ATOM 2854 O O . MET A 1 358 ? -2.147 16.506 20.321 1.00 72.62 358 MET A O 1
ATOM 2858 N N . LYS A 1 359 ? -2.496 16.248 22.520 1.00 71.50 359 LYS A N 1
ATOM 2859 C CA . LYS A 1 359 ? -1.131 16.627 22.895 1.00 71.50 359 LYS A CA 1
ATOM 2860 C C . LYS A 1 359 ? -0.146 15.598 22.349 1.00 71.50 359 LYS A C 1
ATOM 2862 O O . LYS A 1 359 ? 0.855 15.995 21.767 1.00 71.50 359 LYS A O 1
ATOM 2867 N N . SER A 1 360 ? -0.464 14.310 22.460 1.00 66.06 360 SER A N 1
ATOM 2868 C CA . SER A 1 360 ? 0.291 13.218 21.842 1.00 66.06 360 SER A CA 1
ATOM 2869 C C . SER A 1 360 ? 0.307 13.333 20.316 1.00 66.06 360 SER A C 1
ATOM 2871 O O . SER A 1 360 ? 1.364 13.196 19.712 1.00 66.06 360 SER A O 1
ATOM 2873 N N . TYR A 1 361 ? -0.821 13.664 19.683 1.00 67.44 361 TYR A N 1
ATOM 2874 C CA . TYR A 1 361 ? -0.906 13.855 18.229 1.00 67.44 361 TYR A CA 1
ATOM 2875 C C . TYR A 1 361 ? -0.072 15.054 17.724 1.00 67.44 361 TYR A C 1
ATOM 2877 O O . TYR A 1 361 ? 0.704 14.924 16.781 1.00 67.44 361 TYR A O 1
ATOM 2885 N N . LEU A 1 362 ? -0.161 16.215 18.381 1.00 67.75 362 LEU A N 1
ATOM 2886 C CA . LEU A 1 362 ? 0.624 17.413 18.051 1.00 67.75 362 LEU A CA 1
ATOM 2887 C C . LEU A 1 362 ? 2.118 17.217 18.327 1.00 67.75 362 LEU A C 1
ATOM 2889 O O . LEU A 1 362 ? 2.950 17.628 17.522 1.00 67.75 362 LEU A O 1
ATOM 2893 N N . LYS A 1 363 ? 2.467 16.551 19.433 1.00 65.38 363 LYS A N 1
ATOM 2894 C CA . LYS A 1 363 ? 3.849 16.155 19.728 1.00 65.38 363 LYS A CA 1
ATOM 2895 C C . LYS A 1 363 ? 4.425 15.264 18.629 1.00 65.38 363 LYS A C 1
ATOM 2897 O O . LYS A 1 363 ? 5.552 15.505 18.216 1.00 65.38 363 LYS A O 1
ATOM 2902 N N . LYS A 1 364 ? 3.644 14.320 18.091 1.00 63.88 364 LYS A N 1
ATOM 2903 C CA . LYS A 1 364 ? 4.050 13.489 16.943 1.00 63.88 364 LYS A CA 1
ATOM 2904 C C . LYS A 1 364 ? 4.270 14.308 15.678 1.00 63.88 364 LYS A C 1
ATOM 2906 O O . LYS A 1 364 ? 5.282 14.131 15.010 1.00 63.88 364 LYS A O 1
ATOM 2911 N N . LEU A 1 365 ? 3.379 15.257 15.373 1.00 60.03 365 LEU A N 1
ATOM 2912 C CA . LEU A 1 365 ? 3.590 16.185 14.253 1.00 60.03 365 LEU A CA 1
ATOM 2913 C C . LEU A 1 365 ? 4.895 16.988 14.397 1.00 60.03 365 LEU A C 1
ATOM 2915 O O . LEU A 1 365 ? 5.497 17.340 13.379 1.00 60.03 365 LEU A O 1
ATOM 2919 N N . ALA A 1 366 ? 5.325 17.225 15.640 1.00 54.75 366 ALA A N 1
ATOM 2920 C CA . ALA A 1 366 ? 6.574 17.875 16.025 1.00 54.75 366 ALA A CA 1
ATOM 2921 C C . ALA A 1 366 ? 7.743 16.901 16.317 1.00 54.75 366 ALA A C 1
ATOM 2923 O O . ALA A 1 366 ? 8.737 17.327 16.898 1.00 54.75 366 ALA A O 1
ATOM 2924 N N . ASN A 1 367 ? 7.658 15.624 15.912 1.00 60.88 367 ASN A N 1
ATOM 2925 C CA . ASN A 1 367 ? 8.695 14.594 16.104 1.00 60.88 367 ASN A CA 1
ATOM 2926 C C . ASN A 1 367 ? 9.075 14.288 17.574 1.00 60.88 367 ASN A C 1
ATOM 2928 O O . ASN A 1 367 ? 10.199 13.868 17.838 1.00 60.88 367 ASN A O 1
ATOM 2932 N N . PHE A 1 368 ? 8.164 14.448 18.537 1.00 56.16 368 PHE A N 1
ATOM 2933 C CA . PHE A 1 368 ? 8.338 13.945 19.908 1.00 56.16 368 PHE A CA 1
ATOM 2934 C C . PHE A 1 368 ? 7.689 12.556 20.047 1.00 56.16 368 PHE A C 1
ATOM 2936 O O . PHE A 1 368 ? 6.471 12.417 19.909 1.00 56.16 368 PHE A O 1
ATOM 2943 N N . ARG A 1 369 ? 8.524 11.540 20.305 1.00 58.16 369 ARG A N 1
ATOM 2944 C CA . ARG A 1 369 ? 8.352 10.148 19.829 1.00 58.16 369 ARG A CA 1
ATOM 2945 C C . ARG A 1 369 ? 7.735 9.158 20.837 1.00 58.16 369 ARG A C 1
ATOM 2947 O O . ARG A 1 369 ? 7.307 8.082 20.452 1.00 58.16 369 ARG A O 1
ATOM 2954 N N . ASN A 1 370 ? 7.557 9.548 22.101 1.00 60.47 370 ASN A N 1
ATOM 2955 C CA . ASN A 1 370 ? 7.226 8.629 23.209 1.00 60.47 370 ASN A CA 1
ATOM 2956 C C . ASN A 1 370 ? 5.715 8.487 23.523 1.00 60.47 370 ASN A C 1
ATOM 2958 O O . ASN A 1 370 ? 5.317 8.358 24.676 1.00 60.47 370 ASN A O 1
ATOM 2962 N N . HIS A 1 371 ? 4.822 8.609 22.536 1.00 67.25 371 HIS A N 1
ATOM 2963 C CA . HIS A 1 371 ? 3.369 8.692 22.803 1.00 67.25 371 HIS A CA 1
ATOM 2964 C C . HIS A 1 371 ? 2.506 7.820 21.880 1.00 67.25 371 HIS A C 1
ATOM 2966 O O . HIS A 1 371 ? 1.364 8.167 21.550 1.00 67.25 371 HIS A O 1
ATOM 2972 N N . VAL A 1 372 ? 3.068 6.723 21.378 1.00 79.19 372 VAL A N 1
ATOM 2973 C CA . VAL A 1 372 ? 2.353 5.702 20.606 1.00 79.19 372 VAL A CA 1
ATOM 2974 C C . VAL A 1 372 ? 2.248 4.475 21.494 1.00 79.19 372 VAL A C 1
ATOM 2976 O O . VAL A 1 372 ? 3.269 3.966 21.933 1.00 79.19 372 VAL A O 1
ATOM 2979 N N . ALA A 1 373 ? 1.028 4.023 21.752 1.00 89.06 373 ALA A N 1
ATOM 2980 C CA . ALA A 1 373 ? 0.788 2.864 22.590 1.00 89.06 373 ALA A CA 1
ATOM 2981 C C . ALA A 1 373 ? 0.543 1.651 21.688 1.00 89.06 373 ALA A C 1
ATOM 2983 O O . ALA A 1 373 ? -0.443 1.627 20.949 1.00 89.06 373 ALA A O 1
ATOM 2984 N N . ARG A 1 374 ? 1.436 0.659 21.702 1.00 92.12 374 ARG A N 1
ATOM 2985 C CA . ARG A 1 374 ? 1.247 -0.570 20.919 1.00 92.12 374 ARG A CA 1
ATOM 2986 C C . ARG A 1 374 ? 0.272 -1.500 21.639 1.00 92.12 374 ARG A C 1
ATOM 2988 O O . ARG A 1 374 ? 0.487 -1.881 22.792 1.00 92.12 374 ARG A O 1
ATOM 2995 N N . ILE A 1 375 ? -0.823 -1.843 20.967 1.00 95.19 375 ILE A N 1
ATOM 2996 C CA . ILE A 1 375 ? -1.852 -2.748 21.486 1.00 95.19 375 ILE A CA 1
ATOM 2997 C C . ILE A 1 375 ? -1.373 -4.190 21.321 1.00 95.19 375 ILE A C 1
ATOM 2999 O O . ILE A 1 375 ? -1.314 -4.921 22.307 1.00 95.19 375 ILE A O 1
ATOM 3003 N N . GLY A 1 376 ? -0.965 -4.570 20.112 1.00 95.38 376 GLY A N 1
ATOM 3004 C CA . GLY A 1 376 ? -0.487 -5.915 19.811 1.00 95.38 376 GLY A CA 1
ATOM 3005 C C . GLY A 1 376 ? -0.118 -6.095 18.343 1.00 95.38 376 GLY A C 1
ATOM 3006 O O . GLY A 1 376 ? -0.319 -5.186 17.534 1.00 95.38 376 GLY A O 1
ATOM 3007 N N . GLN A 1 377 ? 0.395 -7.285 18.044 1.00 95.81 377 GLN A N 1
ATOM 3008 C CA . GLN A 1 377 ? 0.775 -7.757 16.718 1.00 95.81 377 GLN A CA 1
ATOM 3009 C C . GLN A 1 377 ? -0.136 -8.936 16.349 1.00 95.81 377 GLN A C 1
ATOM 3011 O O . GLN A 1 377 ? -0.080 -9.981 16.995 1.00 95.81 377 GLN A O 1
ATOM 3016 N N . PHE A 1 378 ? -0.975 -8.777 15.327 1.00 97.69 378 PHE A N 1
ATOM 3017 C CA . PHE A 1 378 ? -2.054 -9.720 15.015 1.00 97.69 378 PHE A CA 1
ATOM 3018 C C . PHE A 1 378 ? -1.823 -10.392 13.665 1.00 97.69 378 PHE A C 1
ATOM 3020 O O . PHE A 1 378 ? -1.554 -9.711 12.679 1.00 97.69 378 PHE A O 1
ATOM 3027 N N . SER A 1 379 ? -1.934 -11.720 13.613 1.00 97.12 379 SER A N 1
ATOM 3028 C CA . SER A 1 379 ? -1.875 -12.475 12.359 1.00 97.12 379 SER A CA 1
ATOM 3029 C C . SER A 1 379 ? -3.225 -12.482 11.643 1.00 97.12 379 SER A C 1
ATOM 3031 O O . SER A 1 379 ? -4.278 -12.297 12.251 1.00 97.12 379 SER A O 1
ATOM 3033 N N . SER A 1 380 ? -3.197 -12.709 10.330 1.00 96.31 380 SER A N 1
ATOM 3034 C CA . SER A 1 380 ? -4.414 -12.912 9.540 1.00 96.31 380 SER A CA 1
ATOM 3035 C C . SER A 1 380 ? -5.128 -14.233 9.891 1.00 96.31 380 SER A C 1
ATOM 3037 O O . SER A 1 380 ? -4.440 -15.245 10.042 1.00 96.31 380 SER A O 1
ATOM 3039 N N . PRO A 1 381 ? -6.476 -14.289 9.869 1.00 98.19 381 PRO A N 1
ATOM 3040 C CA . PRO A 1 381 ? -7.404 -13.159 9.831 1.00 98.19 381 PRO A CA 1
ATOM 3041 C C . PRO A 1 381 ? -7.722 -12.643 11.245 1.00 98.19 381 PRO A C 1
ATOM 3043 O O . PRO A 1 381 ? -7.828 -13.419 12.189 1.00 98.19 381 PRO A O 1
ATOM 3046 N N . PHE A 1 382 ? -7.973 -11.343 11.392 1.00 98.56 382 PHE A N 1
ATOM 3047 C CA . PHE A 1 382 ? -8.498 -10.777 12.643 1.00 98.56 382 PHE A CA 1
ATOM 3048 C C . PHE A 1 382 ? -9.482 -9.641 12.365 1.00 98.56 382 PHE A C 1
ATOM 3050 O O . PHE A 1 382 ? -9.635 -9.179 11.232 1.00 98.56 382 PHE A O 1
ATOM 3057 N N . SER A 1 383 ? -10.188 -9.177 13.394 1.00 98.62 383 SER A N 1
ATOM 3058 C CA . SER A 1 383 ? -11.191 -8.132 13.228 1.00 98.62 383 SER A CA 1
ATOM 3059 C C . SER A 1 383 ? -11.314 -7.170 14.400 1.00 98.62 383 SER A C 1
ATOM 3061 O O . SER A 1 383 ? -11.116 -7.534 15.553 1.00 98.62 383 SER A O 1
ATOM 3063 N N . LEU A 1 384 ? -11.683 -5.928 14.089 1.00 98.44 384 LEU A N 1
ATOM 3064 C CA . LEU A 1 384 ? -12.117 -4.918 15.049 1.00 98.44 384 LEU A CA 1
ATOM 3065 C C . LEU A 1 384 ? -13.646 -4.921 15.099 1.00 98.44 384 LEU A C 1
ATOM 3067 O O . LEU A 1 384 ? -14.302 -4.584 14.107 1.00 98.44 384 LEU A O 1
ATOM 3071 N N . VAL A 1 385 ? -14.217 -5.271 16.249 1.00 98.31 385 VAL A N 1
ATOM 3072 C CA . VAL A 1 385 ? -15.669 -5.358 16.447 1.00 98.31 385 VAL A CA 1
ATOM 3073 C C . VAL A 1 385 ? -16.173 -4.122 17.179 1.00 98.31 385 VAL A C 1
ATOM 3075 O O . VAL A 1 385 ? -15.611 -3.707 18.191 1.00 98.31 385 VAL A O 1
ATOM 3078 N N . PHE A 1 386 ? -17.247 -3.512 16.679 1.00 97.56 386 PHE A N 1
ATOM 3079 C CA . PHE A 1 386 ? -17.851 -2.325 17.285 1.00 97.56 386 PHE A CA 1
ATOM 3080 C C . PHE A 1 386 ? -18.985 -2.690 18.238 1.00 97.56 386 PHE A C 1
ATOM 3082 O O . PHE A 1 386 ? -19.787 -3.590 17.990 1.00 97.56 386 PHE A O 1
ATOM 3089 N N . LYS A 1 387 ? -19.125 -1.903 19.308 1.00 96.00 387 LYS A N 1
ATOM 3090 C CA . LYS A 1 387 ? -20.288 -1.970 20.198 1.00 96.00 387 LYS A CA 1
ATOM 3091 C C . LYS A 1 387 ? -21.555 -1.613 19.427 1.00 96.00 387 LYS A C 1
ATOM 3093 O O . LYS A 1 387 ? -21.586 -0.640 18.669 1.00 96.00 387 LYS A O 1
ATOM 3098 N N . LYS A 1 388 ? -22.651 -2.321 19.710 1.00 93.00 388 LYS A N 1
ATOM 3099 C CA . LYS A 1 388 ? -23.975 -1.981 19.174 1.00 93.00 388 LYS A CA 1
ATOM 3100 C C . LYS A 1 388 ? -24.380 -0.576 19.630 1.00 93.00 388 LYS A C 1
ATOM 3102 O O . LYS A 1 388 ? -24.683 -0.338 20.800 1.00 93.00 388 LYS A O 1
ATOM 3107 N N . GLN A 1 389 ? -24.394 0.380 18.706 1.00 84.25 389 GLN A N 1
ATOM 3108 C CA . GLN A 1 389 ? -24.663 1.775 19.046 1.00 84.25 389 GLN A CA 1
ATOM 3109 C C . GLN A 1 389 ? -26.166 2.075 19.063 1.00 84.25 389 GLN A C 1
ATOM 3111 O O . GLN A 1 389 ? -26.869 1.846 18.083 1.00 84.25 389 GLN A O 1
ATOM 3116 N N . LYS A 1 390 ? -26.660 2.694 20.147 1.00 77.56 390 LYS A N 1
ATOM 3117 C CA . LYS A 1 390 ? -28.057 3.179 20.228 1.00 77.56 390 LYS A CA 1
ATOM 3118 C C . LYS A 1 390 ? -28.369 4.280 19.204 1.00 77.56 390 LYS A C 1
ATOM 3120 O O . LYS A 1 390 ? -29.516 4.455 18.809 1.00 77.56 390 LYS A O 1
ATOM 3125 N N . LYS A 1 391 ? -27.356 5.052 18.794 1.00 80.31 391 LYS A N 1
ATOM 3126 C CA . LYS A 1 391 ? -27.453 6.100 17.767 1.00 80.31 391 LYS A CA 1
ATOM 3127 C C . LYS A 1 391 ? -26.473 5.767 16.650 1.00 80.31 391 LYS A C 1
ATOM 3129 O O . LYS A 1 391 ? -25.313 5.507 16.938 1.00 80.31 391 LYS A O 1
ATOM 3134 N N . ARG A 1 392 ? -26.926 5.837 15.395 1.00 81.62 392 ARG A N 1
ATOM 3135 C CA . ARG A 1 392 ? -26.113 5.622 14.184 1.00 81.62 392 ARG A CA 1
ATOM 3136 C C . ARG A 1 392 ? -25.071 6.734 14.002 1.00 81.62 392 ARG A C 1
ATOM 3138 O O . ARG A 1 392 ? -25.296 7.642 13.196 1.00 81.62 392 ARG A O 1
ATOM 3145 N N . LYS A 1 393 ? -23.980 6.708 14.778 1.00 90.12 393 LYS A N 1
ATOM 3146 C CA . LYS A 1 393 ? -22.866 7.652 14.623 1.00 90.12 393 LYS A CA 1
ATOM 3147 C C . LYS A 1 393 ? -22.030 7.279 13.401 1.00 90.12 393 LYS A C 1
ATOM 3149 O O . LYS A 1 393 ? -22.030 6.129 12.961 1.00 90.12 393 LYS A O 1
ATOM 3154 N N . ASN A 1 394 ? -21.347 8.281 12.861 1.00 92.94 394 ASN A N 1
ATOM 3155 C CA . ASN A 1 394 ? -20.364 8.081 11.810 1.00 92.94 394 ASN A CA 1
ATOM 3156 C C . ASN A 1 394 ? -19.020 7.729 12.444 1.00 92.94 394 ASN A C 1
ATOM 3158 O O . ASN A 1 394 ? -18.567 8.415 13.361 1.00 92.94 394 ASN A O 1
ATOM 3162 N N . THR A 1 395 ? -18.398 6.703 11.893 1.00 94.56 395 THR A N 1
ATOM 3163 C CA . THR A 1 395 ? -17.006 6.330 12.083 1.00 94.56 395 THR A CA 1
ATOM 3164 C C . THR A 1 395 ? -16.264 6.691 10.802 1.00 94.56 395 THR A C 1
ATOM 3166 O O . THR A 1 395 ? -16.768 6.440 9.707 1.00 94.56 395 THR A O 1
ATOM 3169 N N . TYR A 1 396 ? -15.094 7.308 10.930 1.00 94.88 396 TYR A N 1
ATOM 3170 C CA . TYR A 1 396 ? -14.292 7.735 9.790 1.00 94.88 396 TYR A CA 1
ATOM 3171 C C . TYR A 1 396 ? -13.002 6.934 9.745 1.00 94.88 396 TYR A C 1
ATOM 3173 O O . TYR A 1 396 ? -12.322 6.801 10.764 1.00 94.88 396 TYR A O 1
ATOM 3181 N N . ILE A 1 397 ? -12.684 6.430 8.560 1.00 96.00 397 ILE A N 1
ATOM 3182 C CA . ILE A 1 397 ? -11.519 5.591 8.313 1.00 96.00 397 ILE A CA 1
ATOM 3183 C C . ILE A 1 397 ? -10.713 6.207 7.178 1.00 96.00 397 ILE A C 1
ATOM 3185 O O . ILE A 1 397 ? -11.281 6.756 6.234 1.00 96.00 397 ILE A O 1
ATOM 3189 N N . MET A 1 398 ? -9.396 6.119 7.280 1.00 95.00 398 MET A N 1
ATOM 3190 C CA . MET A 1 398 ? -8.490 6.297 6.157 1.00 95.00 398 MET A CA 1
ATOM 3191 C C . MET A 1 398 ? -7.755 4.980 5.925 1.00 95.00 398 MET A C 1
ATOM 3193 O O . MET A 1 398 ? -7.233 4.421 6.880 1.00 95.00 398 MET A O 1
ATOM 3197 N N . CYS A 1 399 ? -7.699 4.506 4.688 1.00 95.00 399 CYS A N 1
ATOM 3198 C CA . CYS A 1 399 ? -6.958 3.316 4.279 1.00 95.00 399 CYS A CA 1
ATOM 3199 C C . CYS A 1 399 ? -6.077 3.713 3.093 1.00 95.00 399 CYS A C 1
ATOM 3201 O O . CYS A 1 399 ? -6.617 4.143 2.075 1.00 95.00 399 CYS A O 1
ATOM 3203 N N . ASP A 1 400 ? -4.752 3.668 3.254 1.00 91.94 400 ASP A N 1
ATOM 3204 C CA . ASP A 1 400 ? -3.770 4.065 2.228 1.00 91.94 400 ASP A CA 1
ATOM 3205 C C . ASP A 1 400 ? -4.087 5.407 1.541 1.00 91.94 400 ASP A C 1
ATOM 3207 O O . ASP A 1 400 ? -4.039 5.567 0.324 1.00 91.94 400 ASP A O 1
ATOM 3211 N N . GLY A 1 401 ? -4.450 6.408 2.348 1.00 87.50 401 GLY A N 1
ATOM 3212 C CA . GLY A 1 401 ? -4.760 7.761 1.875 1.00 87.50 401 GLY A CA 1
ATOM 3213 C C . GLY A 1 401 ? -6.156 7.942 1.267 1.00 87.50 401 GLY A C 1
ATOM 3214 O O . GLY A 1 401 ? -6.532 9.075 0.971 1.00 87.50 401 GLY A O 1
ATOM 3215 N N . GLU A 1 402 ? -6.946 6.876 1.137 1.00 90.38 402 GLU A N 1
ATOM 3216 C CA . GLU A 1 402 ? -8.351 6.930 0.734 1.00 90.38 402 GLU A CA 1
ATOM 3217 C C . GLU A 1 402 ? -9.266 6.976 1.964 1.00 90.38 402 GLU A C 1
ATOM 3219 O O . GLU A 1 402 ? -9.001 6.334 2.979 1.00 90.38 402 GLU A O 1
ATOM 3224 N N . PHE A 1 403 ? -10.358 7.740 1.896 1.00 93.50 403 PHE A N 1
ATOM 3225 C CA . PHE A 1 403 ? -11.204 8.031 3.060 1.00 93.50 403 PHE A CA 1
ATOM 3226 C C . PHE A 1 403 ? -12.586 7.388 2.950 1.00 93.50 403 PHE A C 1
ATOM 3228 O O . PHE A 1 403 ? -13.242 7.472 1.912 1.00 93.50 403 PHE A O 1
ATOM 3235 N N . TYR A 1 404 ? -13.075 6.823 4.053 1.00 94.44 404 TYR A N 1
ATOM 3236 C CA 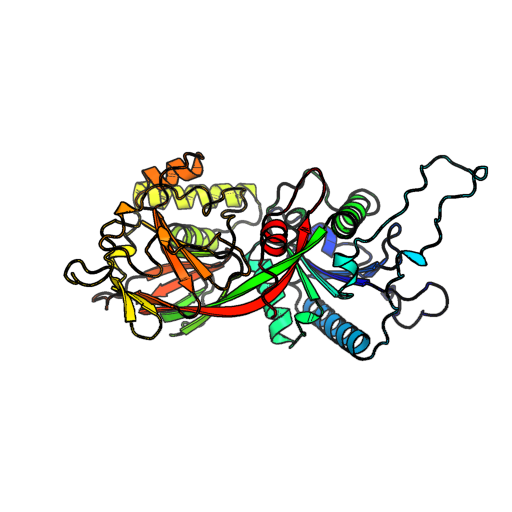. TYR A 1 404 ? -14.352 6.115 4.132 1.00 94.44 404 TYR A CA 1
ATOM 3237 C C . TYR A 1 404 ? -15.168 6.563 5.344 1.00 94.44 404 TYR A C 1
ATOM 3239 O O . TYR A 1 404 ? -14.636 6.863 6.416 1.00 94.44 404 TYR A O 1
ATOM 3247 N N . VAL A 1 405 ? -16.490 6.579 5.176 1.00 94.81 405 VAL A N 1
ATOM 3248 C CA . VAL A 1 405 ? -17.452 6.924 6.225 1.00 94.81 405 VAL A CA 1
ATOM 3249 C C . VAL A 1 405 ? -18.375 5.736 6.473 1.00 94.81 405 VAL A C 1
ATOM 3251 O O . VAL A 1 405 ? -19.135 5.322 5.594 1.00 94.81 405 VAL A O 1
ATOM 3254 N N . LEU A 1 406 ? -18.331 5.216 7.698 1.00 95.69 406 LEU A N 1
ATOM 3255 C CA . LEU A 1 406 ? -19.111 4.076 8.163 1.00 95.69 406 LEU A CA 1
ATOM 3256 C C . LEU A 1 406 ? -20.161 4.575 9.155 1.00 95.69 406 LEU A C 1
ATOM 3258 O O . LEU A 1 406 ? -19.846 4.957 10.282 1.00 95.69 406 LEU A O 1
ATOM 3262 N N . ARG A 1 407 ? -21.430 4.589 8.760 1.00 94.69 407 ARG A N 1
ATOM 3263 C CA . ARG A 1 407 ? -22.533 4.947 9.654 1.00 94.69 407 ARG A CA 1
ATOM 3264 C C . ARG A 1 407 ? -23.080 3.685 10.302 1.00 94.69 407 ARG A C 1
ATOM 3266 O O . ARG A 1 407 ? -23.545 2.800 9.595 1.00 94.69 407 ARG A O 1
ATOM 3273 N N . GLY A 1 408 ? -23.064 3.643 11.634 1.00 95.69 408 GLY A N 1
ATOM 3274 C CA . GLY A 1 408 ? -23.396 2.422 12.370 1.00 95.69 408 GLY A CA 1
ATOM 3275 C C . GLY A 1 408 ? -22.379 1.322 12.076 1.00 95.69 408 GLY A C 1
ATOM 3276 O O . GLY A 1 408 ? -22.769 0.258 11.614 1.00 95.69 408 GLY A O 1
ATOM 3277 N N . ALA A 1 409 ? -21.088 1.624 12.254 1.00 97.00 409 ALA A N 1
ATOM 3278 C CA . ALA A 1 409 ? -20.003 0.660 12.080 1.00 97.00 409 ALA A CA 1
ATOM 3279 C C . ALA A 1 409 ? -20.230 -0.580 12.957 1.00 97.00 409 ALA A C 1
ATOM 3281 O O . ALA A 1 409 ? -20.653 -0.450 14.107 1.00 97.00 409 ALA A O 1
ATOM 3282 N N . GLN A 1 410 ? -19.963 -1.755 12.391 1.00 97.62 410 GLN A N 1
ATOM 3283 C CA . GLN A 1 410 ? -20.193 -3.052 13.027 1.00 97.62 410 GLN A CA 1
ATOM 3284 C C . GLN A 1 410 ? -18.888 -3.840 13.140 1.00 97.62 410 GLN A C 1
ATOM 3286 O O . GLN A 1 410 ? -18.569 -4.321 14.225 1.00 97.62 410 GLN A O 1
ATOM 3291 N N . LYS A 1 411 ? -18.115 -3.930 12.050 1.00 98.06 411 LYS A N 1
ATOM 3292 C CA . LYS A 1 411 ? -16.894 -4.744 11.995 1.00 98.06 411 LYS A CA 1
ATOM 3293 C C . LYS A 1 411 ? -15.906 -4.224 10.946 1.00 98.06 411 LYS A C 1
ATOM 3295 O O . LYS A 1 411 ? -16.344 -3.784 9.881 1.00 98.06 411 LYS A O 1
ATOM 3300 N N . LEU A 1 412 ? -14.607 -4.287 11.238 1.00 98.56 412 LEU A N 1
ATOM 3301 C CA . LEU A 1 412 ? -13.520 -4.230 10.247 1.00 98.56 412 LEU A CA 1
ATOM 3302 C C . LEU A 1 412 ? -12.797 -5.567 10.283 1.00 98.56 412 LEU A C 1
ATOM 3304 O O . LEU A 1 412 ? -12.348 -5.961 11.353 1.00 98.56 412 LEU A O 1
ATOM 3308 N N . GLU A 1 413 ? -12.691 -6.254 9.156 1.00 98.69 413 GLU A N 1
ATOM 3309 C CA . GLU A 1 413 ? -11.986 -7.537 9.062 1.00 98.69 413 GLU A CA 1
ATOM 3310 C C . GLU A 1 413 ? -10.726 -7.357 8.231 1.00 98.69 413 GLU A C 1
ATOM 3312 O O . GLU A 1 413 ? -10.790 -6.726 7.178 1.00 98.69 413 GLU A O 1
ATOM 3317 N N . PHE A 1 414 ? -9.611 -7.895 8.711 1.00 98.62 414 PHE A N 1
ATOM 3318 C CA . PHE A 1 414 ? -8.306 -7.839 8.070 1.00 98.62 414 PHE A CA 1
ATOM 3319 C C . PHE A 1 414 ? -7.899 -9.254 7.690 1.00 98.62 414 PHE A C 1
ATOM 3321 O O . PHE A 1 414 ? -7.804 -10.134 8.547 1.00 98.62 414 PHE A O 1
ATOM 3328 N N . GLU A 1 415 ? -7.659 -9.454 6.403 1.00 98.44 415 GLU A N 1
ATOM 3329 C CA . GLU A 1 415 ? -7.273 -10.737 5.833 1.00 98.44 415 GLU A CA 1
ATOM 3330 C C . GLU A 1 415 ? -6.095 -10.521 4.885 1.00 98.44 415 GLU A C 1
ATOM 3332 O O . GLU A 1 415 ? -6.104 -9.586 4.082 1.00 98.44 415 GLU A O 1
ATOM 3337 N N . LEU A 1 416 ? -5.065 -11.360 4.980 1.00 98.00 416 LEU A N 1
ATOM 3338 C CA . LEU A 1 416 ? -3.975 -11.363 4.015 1.00 98.00 416 LEU A CA 1
ATOM 3339 C C . LEU A 1 416 ? -4.553 -11.715 2.643 1.00 98.00 416 LEU A C 1
ATOM 3341 O O . LEU A 1 416 ? -5.136 -12.780 2.461 1.00 98.00 416 LEU A O 1
ATOM 3345 N N . TYR A 1 417 ? -4.386 -10.815 1.683 1.00 97.88 417 TYR A N 1
ATOM 334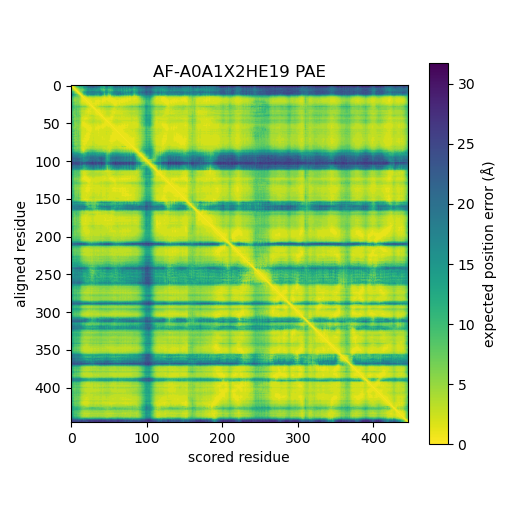6 C CA . TYR A 1 417 ? -4.915 -10.991 0.341 1.00 97.88 417 TYR A CA 1
ATOM 3347 C C . TYR A 1 417 ? -3.884 -11.598 -0.607 1.00 97.88 417 TYR A C 1
ATOM 3349 O O . TYR A 1 417 ? -4.173 -12.563 -1.307 1.00 97.88 417 TYR A O 1
ATOM 3357 N N . ALA A 1 418 ? -2.689 -11.016 -0.639 1.00 96.81 418 ALA A N 1
ATOM 3358 C CA . ALA A 1 418 ? -1.600 -11.449 -1.501 1.00 96.81 418 ALA A CA 1
ATOM 3359 C C . ALA A 1 418 ? -0.260 -11.045 -0.887 1.00 96.81 418 ALA A C 1
ATOM 3361 O O . ALA A 1 418 ? -0.203 -10.156 -0.042 1.00 96.81 418 ALA A O 1
ATOM 3362 N N . GLN A 1 419 ? 0.816 -11.660 -1.358 1.00 95.44 419 GLN A N 1
ATOM 3363 C CA . GLN A 1 419 ? 2.175 -11.196 -1.119 1.00 95.44 419 GLN A CA 1
ATOM 3364 C C . GLN A 1 419 ? 2.782 -10.871 -2.481 1.00 95.44 419 GLN A C 1
ATOM 3366 O O . GLN A 1 419 ? 2.729 -11.691 -3.393 1.00 95.44 419 GLN A O 1
ATOM 3371 N N . ILE A 1 420 ? 3.297 -9.656 -2.640 1.00 95.44 420 ILE A N 1
ATOM 3372 C CA . ILE A 1 420 ? 3.820 -9.166 -3.916 1.00 95.44 420 ILE A CA 1
ATOM 3373 C C . ILE A 1 420 ? 5.306 -8.881 -3.837 1.00 95.44 420 ILE A C 1
ATOM 3375 O O . ILE A 1 420 ? 5.830 -8.497 -2.792 1.00 95.44 420 ILE A O 1
ATOM 3379 N N . TRP A 1 421 ? 5.971 -9.005 -4.977 1.00 96.44 421 TRP A N 1
ATOM 3380 C CA . TRP A 1 421 ? 7.368 -8.636 -5.110 1.00 96.44 421 TRP A CA 1
ATOM 3381 C C . TRP A 1 421 ? 7.506 -7.148 -5.404 1.00 96.44 421 TRP A C 1
ATOM 3383 O O . TRP A 1 421 ? 6.860 -6.608 -6.299 1.00 96.44 421 TRP A O 1
ATOM 3393 N N . THR A 1 422 ? 8.391 -6.483 -4.675 1.00 94.94 422 THR A N 1
ATOM 3394 C CA . THR A 1 422 ? 8.761 -5.083 -4.875 1.00 94.94 422 THR A CA 1
ATOM 3395 C C . THR A 1 422 ? 10.277 -4.928 -4.971 1.00 94.94 422 THR A C 1
ATOM 3397 O O . THR A 1 422 ? 11.021 -5.883 -4.751 1.00 94.94 422 THR A O 1
ATOM 3400 N N . LEU A 1 423 ? 10.729 -3.724 -5.324 1.00 92.75 423 LEU A N 1
ATOM 3401 C CA . LEU A 1 423 ? 12.142 -3.362 -5.378 1.00 92.75 423 LEU A CA 1
ATOM 3402 C C . LEU A 1 423 ? 12.448 -2.230 -4.392 1.00 92.75 423 LEU A C 1
ATOM 3404 O O . LEU A 1 423 ? 12.006 -1.086 -4.573 1.00 92.75 423 LEU A O 1
ATOM 3408 N N . GLY A 1 424 ? 13.236 -2.553 -3.368 1.00 90.56 424 GLY A N 1
ATOM 3409 C CA . GLY A 1 424 ? 13.753 -1.616 -2.371 1.00 90.56 424 GLY A CA 1
ATOM 3410 C C . GLY A 1 424 ? 15.242 -1.348 -2.577 1.00 90.56 424 GLY A C 1
ATOM 3411 O O . GLY A 1 424 ? 15.989 -2.264 -2.904 1.00 90.56 424 GLY A O 1
ATOM 3412 N N . ARG A 1 425 ? 15.684 -0.096 -2.402 1.00 89.38 425 ARG A N 1
ATOM 3413 C CA . ARG A 1 425 ? 17.107 0.280 -2.491 1.00 89.38 425 ARG A CA 1
ATOM 3414 C C . ARG A 1 425 ? 17.946 -0.560 -1.519 1.00 89.38 425 ARG A C 1
ATOM 3416 O O . ARG A 1 425 ? 17.536 -0.748 -0.382 1.00 89.38 425 ARG A O 1
ATOM 3423 N N . ASN A 1 426 ? 19.090 -1.054 -1.962 1.00 90.00 426 ASN A N 1
ATOM 3424 C CA . ASN A 1 426 ? 20.042 -1.815 -1.167 1.00 90.00 426 ASN A CA 1
ATOM 3425 C C . ASN A 1 426 ? 21.452 -1.638 -1.736 1.00 90.00 426 ASN A C 1
ATOM 3427 O O . ASN A 1 426 ? 21.892 -2.379 -2.625 1.00 90.00 426 ASN A O 1
ATOM 3431 N N . ASP A 1 427 ? 22.125 -0.608 -1.237 1.00 87.81 427 ASP A N 1
ATOM 3432 C CA . ASP A 1 427 ? 23.520 -0.296 -1.520 1.00 87.81 427 ASP A CA 1
ATOM 3433 C C . ASP A 1 427 ? 24.277 0.033 -0.220 1.00 87.81 427 ASP A C 1
ATOM 3435 O O . ASP A 1 427 ? 23.699 0.037 0.867 1.00 87.81 427 ASP A O 1
ATOM 3439 N N . GLU A 1 428 ? 25.584 0.287 -0.325 1.00 81.62 428 GLU A N 1
ATOM 3440 C CA . GLU A 1 428 ? 26.450 0.587 0.827 1.00 81.62 428 GLU A CA 1
ATOM 3441 C C . GLU A 1 428 ? 26.030 1.855 1.594 1.00 81.62 428 GLU A C 1
ATOM 3443 O O . GLU A 1 428 ? 26.367 2.008 2.768 1.00 81.62 428 GLU A O 1
ATOM 3448 N N . GLU A 1 429 ? 25.306 2.771 0.945 1.00 86.00 429 GLU A N 1
ATOM 3449 C CA . GLU A 1 429 ? 24.895 4.051 1.525 1.00 86.00 429 GLU A CA 1
ATOM 3450 C C . GLU A 1 429 ? 23.540 3.943 2.230 1.00 86.00 429 GLU A C 1
ATOM 3452 O O . GLU A 1 429 ? 23.316 4.580 3.264 1.00 86.00 429 GLU A O 1
ATOM 3457 N N . GLN A 1 430 ? 22.614 3.173 1.657 1.00 85.06 430 GLN A N 1
ATOM 3458 C CA . GLN A 1 430 ? 21.232 3.112 2.093 1.00 85.06 430 GLN A CA 1
ATOM 3459 C C . GLN A 1 430 ? 20.587 1.756 1.783 1.00 85.06 430 GLN A C 1
ATOM 3461 O O . GLN A 1 430 ? 20.482 1.324 0.633 1.00 85.06 430 GLN A O 1
ATOM 3466 N N . GLN A 1 431 ? 20.016 1.151 2.824 1.00 87.00 431 GLN A N 1
ATOM 3467 C CA . GLN A 1 431 ? 19.164 -0.026 2.713 1.00 87.00 431 GLN A CA 1
ATOM 3468 C C . GLN A 1 431 ? 17.714 0.341 3.043 1.00 87.00 431 GLN A C 1
ATOM 3470 O O . GLN A 1 431 ? 17.401 0.889 4.103 1.00 87.00 431 GLN A O 1
ATOM 3475 N N . ALA A 1 432 ? 16.810 0.051 2.113 1.00 87.19 432 ALA A N 1
ATOM 3476 C CA . ALA A 1 432 ? 15.380 0.178 2.305 1.00 87.19 432 ALA A CA 1
ATOM 3477 C C . ALA A 1 432 ? 14.910 -0.871 3.311 1.00 87.19 432 ALA A C 1
ATOM 3479 O O . ALA A 1 432 ? 15.306 -2.035 3.257 1.00 87.19 432 ALA A O 1
ATOM 3480 N N . ARG A 1 433 ? 13.999 -0.464 4.198 1.00 84.94 433 ARG A N 1
ATOM 3481 C CA . ARG A 1 433 ? 13.513 -1.332 5.270 1.00 84.94 433 ARG A CA 1
ATOM 3482 C C . ARG A 1 433 ? 12.904 -2.642 4.762 1.00 84.94 433 ARG A C 1
ATOM 3484 O O . ARG A 1 433 ? 13.192 -3.681 5.333 1.00 84.94 433 ARG A O 1
ATOM 3491 N N . LEU A 1 434 ? 12.138 -2.596 3.669 1.00 87.81 434 LEU A N 1
ATOM 3492 C CA . LEU A 1 434 ? 11.546 -3.791 3.051 1.00 87.81 434 LEU A CA 1
ATOM 3493 C C . LEU A 1 434 ? 12.608 -4.819 2.640 1.00 87.81 434 LEU A C 1
ATOM 3495 O O . LEU A 1 434 ? 12.421 -6.010 2.853 1.00 87.81 434 LEU A O 1
ATOM 3499 N N . THR A 1 435 ? 13.733 -4.360 2.090 1.00 90.25 435 THR A N 1
ATOM 3500 C CA . THR A 1 435 ? 14.832 -5.250 1.708 1.00 90.25 435 THR A CA 1
ATOM 3501 C C . THR A 1 435 ? 15.536 -5.820 2.933 1.00 90.25 435 THR A C 1
ATOM 3503 O O . THR A 1 435 ? 15.779 -7.019 2.986 1.00 90.25 435 THR A O 1
ATOM 3506 N N . ALA A 1 436 ? 15.805 -4.987 3.943 1.00 89.75 436 ALA A N 1
ATOM 3507 C CA . ALA A 1 436 ? 16.391 -5.458 5.198 1.00 89.75 436 ALA A CA 1
ATOM 3508 C C . ALA A 1 436 ? 15.506 -6.520 5.879 1.00 89.75 436 ALA A C 1
ATOM 3510 O O . ALA A 1 436 ? 16.010 -7.494 6.435 1.00 89.75 436 ALA A O 1
ATOM 3511 N N . ASP A 1 437 ? 14.184 -6.339 5.825 1.00 87.31 437 ASP A N 1
ATOM 3512 C CA . ASP A 1 437 ? 13.212 -7.290 6.361 1.00 87.31 437 ASP A CA 1
ATOM 3513 C C . ASP A 1 437 ? 13.218 -8.617 5.583 1.00 87.31 437 ASP A C 1
ATOM 3515 O O . ASP A 1 437 ? 13.126 -9.676 6.204 1.00 87.31 437 ASP A O 1
ATOM 3519 N N . GLU A 1 438 ? 13.363 -8.570 4.253 1.00 91.88 438 GLU A N 1
ATOM 3520 C CA . GLU A 1 438 ? 13.482 -9.758 3.398 1.00 91.88 438 GLU A CA 1
ATOM 3521 C C . GLU A 1 438 ? 14.776 -10.535 3.673 1.00 91.88 438 GLU A C 1
ATOM 3523 O O . GLU A 1 438 ? 14.719 -11.742 3.863 1.00 91.88 438 GLU A O 1
ATOM 3528 N N . GLU A 1 439 ? 15.928 -9.865 3.772 1.00 91.06 439 GLU A N 1
ATOM 3529 C CA . GLU A 1 439 ? 17.219 -10.521 4.052 1.00 91.06 439 GLU A CA 1
ATOM 3530 C C . GLU A 1 439 ? 17.262 -11.193 5.428 1.00 91.06 439 GLU A C 1
ATOM 3532 O O . GLU A 1 439 ? 17.950 -12.192 5.631 1.00 91.06 439 GLU A O 1
ATOM 3537 N N . GLN A 1 440 ? 16.545 -10.628 6.399 1.00 87.75 440 GLN A N 1
ATOM 3538 C CA . GLN A 1 440 ? 16.454 -11.182 7.746 1.00 87.75 440 GLN A CA 1
ATOM 3539 C C . GLN A 1 440 ? 15.339 -12.220 7.878 1.00 87.75 440 GLN A C 1
ATOM 3541 O O . GLN A 1 440 ? 15.236 -12.869 8.931 1.00 87.75 440 GLN A O 1
ATOM 3546 N N . ALA A 1 441 ? 14.459 -12.343 6.880 1.00 84.06 441 ALA A N 1
ATOM 3547 C CA . ALA A 1 441 ? 13.450 -13.383 6.869 1.00 84.06 441 ALA A CA 1
ATOM 3548 C C . ALA A 1 441 ? 14.165 -14.732 6.979 1.00 84.06 441 ALA A C 1
ATOM 3550 O O . ALA A 1 441 ? 15.103 -14.974 6.225 1.00 84.06 441 ALA A O 1
ATOM 3551 N N . PRO A 1 442 ? 13.806 -15.598 7.949 1.00 74.88 442 PRO A N 1
ATOM 3552 C CA . PRO A 1 442 ? 14.360 -16.938 7.937 1.00 74.88 442 PRO A CA 1
ATOM 3553 C C . PRO A 1 442 ? 14.078 -17.540 6.559 1.00 74.88 442 PRO A C 1
ATOM 3555 O O . PRO A 1 442 ? 12.982 -17.334 6.029 1.00 74.88 442 PRO A O 1
ATOM 3558 N N . ASP A 1 443 ? 15.036 -18.305 6.025 1.00 63.75 443 ASP A N 1
ATOM 3559 C CA . ASP A 1 443 ? 14.830 -19.262 4.931 1.00 63.75 443 ASP A CA 1
ATOM 3560 C C . ASP A 1 443 ? 13.854 -20.358 5.402 1.00 63.75 443 ASP A C 1
ATOM 3562 O O . ASP A 1 443 ? 14.142 -21.552 5.428 1.00 63.75 443 ASP A O 1
ATOM 3566 N N . SER A 1 444 ? 12.677 -19.971 5.883 1.00 47.03 444 SER A N 1
ATOM 3567 C CA . SER A 1 444 ? 11.548 -20.860 5.976 1.00 47.03 444 SER A CA 1
ATOM 3568 C C . SER A 1 444 ? 11.190 -21.153 4.532 1.00 47.03 444 SER A C 1
ATOM 3570 O O . SER A 1 444 ? 10.628 -20.298 3.853 1.00 47.03 444 SER A O 1
ATOM 3572 N N . SER A 1 445 ? 11.597 -22.331 4.066 1.00 37.91 445 SER A N 1
ATOM 3573 C CA . SER A 1 445 ? 11.032 -23.017 2.910 1.00 37.91 445 SER A CA 1
ATOM 3574 C C . SER A 1 445 ? 9.542 -22.680 2.793 1.00 37.91 445 SER A C 1
ATOM 3576 O O . SER A 1 445 ? 8.748 -23.132 3.624 1.00 37.91 445 SER A O 1
ATOM 3578 N N . TYR A 1 446 ? 9.214 -21.830 1.823 1.00 44.34 446 TYR A N 1
ATOM 3579 C CA . TYR A 1 446 ? 7.853 -21.498 1.422 1.00 44.34 446 TYR A CA 1
ATOM 3580 C C . TYR A 1 446 ? 7.480 -22.357 0.224 1.00 44.34 446 TYR A C 1
ATOM 3582 O O . TYR A 1 446 ? 8.293 -22.395 -0.729 1.00 44.34 446 TYR A O 1
#

pLDDT: mean 84.86, std 14.88, range [37.88, 98.69]

Nearest PDB structures (foldseek):
  3vzd-assembly2_B  TM=5.541E-01  e=1.087E-10  Homo sapiens
  3vzd-assembly2_E-4  TM=5.431E-01  e=1.381E-10  Homo sapiens
  3vzd-assembly1_C  TM=5.299E-01  e=1.557E-10  Homo sapiens
  3vzb-assembly3_C  TM=5.324E-01  e=1.512E-09  Homo sapiens
  4v24-assembly1_A  TM=5.069E-01  e=1.342E-09  Homo sapiens

InterPro domains:
  IPR000756 Diacylglycerol kinase, accessory domain [PF00609] (221-402)
  IPR016064 NAD kinase/diacylglycerol kinase-like domain superfamily [SSF111331] (20-421)
  IPR037607 Diacylglycerol kinase [PTHR11255] (17-428)

Secondary structure (DSSP, 8-state):
---S--TT--SSS---SEEEEEEE-TTSTTSTHHHHHT-S-SEEE-SS-TTEEEEEEETT-HHHHHHHHHHHHHHHHHHHTT-SPPPPPGGGS------TT--SS----------TTGGG-SEEEEEES-HHHHHHHHHHHHHTT--GGGEEEEE-GGGTTS---S-SS-GGGHHHHHHHHHHHHHEEEEEEEEEEEEEEEEEEEETT--S--EEEEEEEESSEEEEEHHHHHHHHHHTT--SSHHHHHHHHHHHHHHIIIII----SGGGEEEEEETTEEEEES-TT--SS-EE-S--SEEEEESSSEETTTTEEHHHH--S-GGGEES--GGG-GGGPPPP-TTSSEEEEEEE--HHHHHHHHTT--S--EEEEEEESSEEEEEP--SS--EEEEEETTEEEEEEEEEEEEEEEEEEEEEEEEBSSS-B-HHHHHHHTS-----

Organism: Syncephalastrum racemosum (NCBI:txid13706)

Foldseek 3Di:
DDPAPPQPPDPPQHFAQAEEEEAAACLFAQSLSVVQVPPPDQWDAQPLGNSYIGGYFHLPDPVRLVVSLVVLVVVLVCVVVVNRDQDDDPVPPPPPQPDPPDDDDDDHDDDQDQDPQLNVARYEYEYQEAQVSLQSSVVSCVVSVPDQVRYAREYDLCSYNDPPDDNCQPVPRPNVSVVVSLLRRFWHKFKFFKKKKKFAFPFKDFQPDPDDTDRIDIGIFGWKKKWALCLQLLSQLSVVPDSRNVVSVVSSVVSSCCQVPPNDIDFVLQFFQAKDDPNDGQEGSDPPDDQHKYQPATFNMKMKGLAQDPDSDPRRLQVLQPAQLVRIPPHDDQQDPVPDDRHASQPQKIWMWGAHHDVSVVCVVVVNRHGIHTRGIGHPWMKTATDQDPAQDWIWMDGSSIIMIHGGTGMMIIHGDDMHMHIFGHDPVDGDRSVVRRVPPPPPPD

Mean predicted aligned error: 7.44 Å

Sequence (446 aa):
MGTSVRLQDTETEGRPSIYLFIFVNPLSGDRKGSDLIHLPIQHFRLRRLPLVQVEIHNILDEQDRAAGMERIQLIESMIKGGKVAPLPQEENTPDLNPQPGQSPSGGPAVSWRIKPSVRTRQMHVWSAGGDGTVMSVFELLVEHNVDLDYVYFSCNQVLGWGRAHGNVLGPRLEHLEELVTERFERADAARLDVWQVRLTADRVHKAGHANKSQSQLEVKMCNYLSLGVQGSVGSGFEKHRAGRRIKNILVYFIESCKWVFWRHFPDVAKGLHGIEQDGQTLVSFDKSETDQPVFVGSAIDMVIQNIPHIWGREVDLWGEAREGLEVVQYRQGPTDPSQWTPQRANDRKLEVFAIENMKSYLKKLANFRNHVARIGQFSSPFSLVFKKQKKRKNTYIMCDGEFYVLRGAQKLEFELYAQIWTLGRNDEEQQARLTADEEQAPDSSY